Protein AF-0000000076628722 (afdb_homodimer)

Nearest PDB structures (foldseek):
  5lu2-assembly1_B  TM=8.966E-01  e=2.394E-13  Homo sapiens
  3spr-assembly1_A-2  TM=8.632E-01  e=2.501E-13  Homo sapiens
  6twz-assembly1_A  TM=9.008E-01  e=1.069E-12  Homo sapiens
  1o9c-assembly1_A-2  TM=8.829E-01  e=1.659E-12  Nicotiana tabacum
  5n6n-assembly1_A  TM=8.839E-01  e=2.258E-12  Saccharomyces cerevisiae S288C

Foldseek 3Di:
DLDPVVLVVDDLVRLVVQLVVCVVVVNLVSNQSSLVSSQVRDQAADDPVSLCSNLVSLVSLLVVLVVLLVVLVVVLVVCVVVVVVVVNVVSVVVSLVSLVVNLVSLVVLLCCLVVGHCVNDDALVSNLSSLLSNLVSLVSNCVDPVSLPDVVSLVVSLVSLVVSLVSNPVRDQLLFLSNLSSLQSNLCSCVPRVVNLPVSLVSLVVSLVRNVVCLVVDDPVRNVSSVVSSVVSVVVSVVSVD/DLDPVVLVVDDLVRLVVQLVVCVVVVNLVSNQSSLVSSQVRDQAADDPVNLCSNLVSLVSLLVVLVVLLVVLVVVLVVCVVVVVVVVNVVSVVVSLVSLVVNLVSLVVLLCCLVVGHCVNDDALVSNLSSLLSNLVSLVSNCVDPVSLPDPVSLVVSLVSLVVSLVSNPVRDQLLFLSNLSSLQSNLCSCVPRVVNLPVSLVSLVVSLVRNVVCLVVDDPVRNVSSVVSSVVSVVVSVVSVD

Radius of gyration: 28.38 Å; Cα contacts (8 Å, |Δi|>4): 529; chains: 2; bounding box: 62×80×59 Å

Sequence (484 aa):
MNNPDYLNSLNPNDLLFLTKISEQSDRYNDMLTFIKAYIRKTSHDLSKEEQMLFSGAFYYISNLHKHSIRVLKFQEIKEEQQNNISKKILSEKYREKIEIEFLSLCKDLLIILEENLLPRATNSESRGFYLNLRGIYYSKMFDSTTYSKNAIEKINVERVFNEDWDKIKNDLSPAHPLRLGYAVKIMEFYFEIMLNTKKSCEIAKNAADEAICDIENLSQENRRDSEIIIKLLKENIELMLSMNNPDYLNSLNPNDLLFLTKISEQSDRYNDMLTFIKAYIRKTSHDLSKEEQMLFSGAFYYISNLHKHSIRVLKFQEIKEEQQNNISKKILSEKYREKIEIEFLSLCKDLLIILEENLLPRATNSESRGFYLNLRGIYYSKMFDSTTYSKNAIEKINVERVFNEDWDKIKNDLSPAHPLRLGYAVKIMEFYFEIMLNTKKSCEIAKNAADEAICDIENLSQENRRDSEIIIKLLKENIELMLS

Solvent-accessible surface area (backbone atoms only — not comparable to full-atom values): 25035 Å² total; per-residue (Å²): 122,86,42,65,70,56,52,68,70,49,53,59,68,55,25,52,52,50,21,53,52,21,53,74,28,72,32,44,69,58,14,38,54,28,43,53,52,29,55,72,74,46,79,69,53,71,51,74,69,53,46,49,54,51,54,45,28,53,47,55,52,50,50,51,42,51,49,26,40,53,46,30,52,51,49,29,53,54,25,54,75,70,69,34,61,71,60,22,52,51,33,47,54,52,34,51,53,48,44,52,53,43,46,52,52,42,51,52,54,48,49,46,39,66,75,46,49,54,79,31,37,84,48,56,65,54,39,37,51,50,51,40,52,47,54,53,43,58,56,55,44,48,73,33,75,74,51,53,71,38,63,68,58,53,53,52,49,49,50,50,52,52,54,51,48,55,51,34,59,72,59,40,57,58,29,35,42,59,46,46,51,37,45,54,51,54,21,47,42,27,40,75,72,64,63,34,55,67,62,17,41,51,48,29,50,52,50,37,54,48,14,66,75,37,44,84,77,48,55,73,75,46,35,60,56,22,51,54,50,39,50,50,36,52,52,49,44,52,58,70,73,100,123,87,43,66,70,58,54,67,72,48,53,59,68,53,24,51,50,49,22,54,52,20,53,74,29,71,33,45,68,58,13,38,53,27,42,53,51,30,56,73,73,48,78,70,53,72,49,74,70,52,45,49,54,52,54,46,28,53,48,55,53,48,49,51,44,52,50,26,41,53,46,33,53,51,48,29,52,54,25,54,76,70,68,35,61,70,61,21,52,52,34,50,54,52,35,51,53,48,42,51,54,43,46,50,52,42,49,51,52,48,49,46,37,65,74,46,50,54,78,30,39,85,48,55,65,54,39,35,52,49,51,40,52,47,52,53,44,60,56,55,45,49,72,33,76,74,54,54,69,38,64,68,58,52,54,54,50,49,51,49,52,53,54,49,49,53,50,35,60,71,60,40,57,58,30,36,43,59,45,43,52,38,44,54,51,53,22,48,43,26,40,73,71,66,62,34,57,68,62,16,41,50,48,28,51,53,49,37,53,48,14,66,76,38,42,85,77,47,56,74,75,47,36,58,55,21,50,56,50,40,50,50,37,52,51,48,44,54,59,70,74,99

Structure (mmCIF, N/CA/C/O backbone):
data_AF-0000000076628722-model_v1
#
loop_
_entity.id
_entity.type
_entity.pdbx_description
1 polymer '14-3-3 domain-containing protein'
#
loop_
_atom_site.group_PDB
_atom_site.id
_atom_site.type_symbol
_atom_site.label_atom_id
_atom_site.label_alt_id
_atom_site.label_comp_id
_atom_site.label_asym_id
_atom_site.label_entity_id
_atom_site.label_seq_id
_atom_site.pdbx_PDB_ins_code
_atom_site.Cartn_x
_atom_site.Cartn_y
_atom_site.Cartn_z
_atom_site.occupancy
_atom_site.B_iso_or_equiv
_atom_site.auth_seq_id
_atom_site.auth_comp_id
_atom_site.auth_asym_id
_atom_site.auth_atom_id
_atom_site.pdbx_PDB_model_num
ATOM 1 N N . MET A 1 1 ? 8.141 6.953 -15.141 1 57.22 1 MET A N 1
ATOM 2 C CA . MET A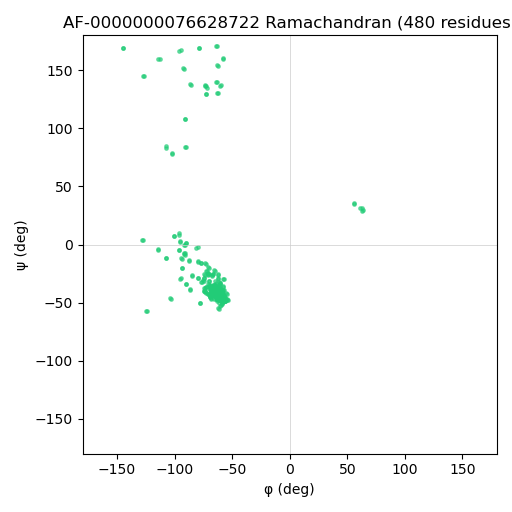 1 1 ? 8.812 5.66 -15.125 1 57.22 1 MET A CA 1
ATOM 3 C C . MET A 1 1 ? 7.887 4.559 -15.641 1 57.22 1 MET A C 1
ATOM 5 O O . MET A 1 1 ? 8.344 3.477 -16 1 57.22 1 MET A O 1
ATOM 9 N N . ASN A 1 2 ? 6.547 4.941 -15.68 1 68.88 2 ASN A N 1
ATOM 10 C CA . ASN A 1 2 ? 5.605 3.996 -16.266 1 68.88 2 ASN A CA 1
ATOM 11 C C . ASN A 1 2 ? 5.34 4.309 -17.734 1 68.88 2 ASN A C 1
ATOM 13 O O . ASN A 1 2 ? 4.477 3.691 -18.359 1 68.88 2 ASN A O 1
ATOM 17 N N . ASN A 1 3 ? 6.152 5.207 -18.094 1 78.44 3 ASN A N 1
ATOM 18 C CA . ASN A 1 3 ? 6.09 5.57 -19.516 1 78.44 3 ASN A CA 1
ATOM 19 C C . ASN A 1 3 ? 6.691 4.48 -20.391 1 78.44 3 ASN A C 1
ATOM 21 O O . ASN A 1 3 ? 7.828 4.059 -20.188 1 78.44 3 ASN A O 1
ATOM 25 N N . PRO A 1 4 ? 5.914 4.102 -21.391 1 81.38 4 PRO A N 1
ATOM 26 C CA . PRO A 1 4 ? 6.387 3.006 -22.234 1 81.38 4 PRO A CA 1
ATOM 27 C C . PRO A 1 4 ? 7.742 3.303 -22.875 1 81.38 4 PRO A C 1
ATOM 29 O O . PRO A 1 4 ? 8.562 2.398 -23.047 1 81.38 4 PRO A O 1
ATOM 32 N N . ASP A 1 5 ? 7.941 4.586 -23.25 1 82.88 5 ASP A N 1
ATOM 33 C CA . ASP A 1 5 ? 9.211 4.949 -23.875 1 82.88 5 ASP A CA 1
ATOM 34 C C . ASP A 1 5 ? 10.375 4.742 -22.906 1 82.88 5 ASP A C 1
ATOM 36 O O . ASP A 1 5 ? 11.438 4.258 -23.312 1 82.88 5 ASP A O 1
ATOM 40 N N . TYR A 1 6 ? 10.188 5.102 -21.734 1 86.12 6 TYR A N 1
ATOM 41 C CA . TYR A 1 6 ? 11.227 4.906 -20.719 1 86.12 6 TYR A CA 1
ATOM 42 C C . TYR A 1 6 ? 11.508 3.422 -20.516 1 86.12 6 TYR A C 1
ATOM 44 O O . TYR A 1 6 ? 12.664 2.996 -20.516 1 86.12 6 TYR A O 1
ATOM 52 N N . LEU A 1 7 ? 10.477 2.615 -20.406 1 89.94 7 LEU A N 1
ATOM 53 C CA . LEU A 1 7 ? 10.609 1.18 -20.188 1 89.94 7 LEU A CA 1
ATOM 54 C C . LEU A 1 7 ? 11.359 0.518 -21.328 1 89.94 7 LEU A C 1
ATOM 56 O O . LEU A 1 7 ? 12.188 -0.369 -21.109 1 89.94 7 LEU A O 1
ATOM 60 N N . ASN A 1 8 ? 11.055 1.057 -22.516 1 89 8 ASN A N 1
ATOM 61 C CA . ASN A 1 8 ? 11.672 0.481 -23.719 1 89 8 ASN A CA 1
ATOM 62 C C . ASN A 1 8 ? 13.156 0.813 -23.781 1 89 8 ASN A C 1
ATOM 64 O O . ASN A 1 8 ? 13.93 0.092 -24.422 1 89 8 ASN A O 1
ATOM 68 N N . SER A 1 9 ? 13.555 1.881 -23.172 1 91.69 9 SER A N 1
ATOM 69 C CA . SER A 1 9 ? 14.953 2.297 -23.219 1 91.69 9 SER A CA 1
ATOM 70 C C . SER A 1 9 ? 15.797 1.488 -22.234 1 91.69 9 SER A C 1
ATOM 72 O O . SER A 1 9 ? 17.031 1.478 -22.328 1 91.69 9 SER A O 1
ATOM 74 N N . LEU A 1 10 ? 15.219 0.762 -21.281 1 94.44 10 LEU A N 1
ATOM 75 C CA . LEU A 1 10 ? 15.938 -0.001 -20.25 1 94.44 10 LEU A CA 1
ATOM 76 C C . LEU A 1 10 ? 16.281 -1.398 -20.766 1 94.44 10 LEU A C 1
ATOM 78 O O . LEU A 1 10 ? 15.477 -2.023 -21.469 1 94.44 10 LEU A O 1
ATOM 82 N N . ASN A 1 11 ? 17.484 -1.88 -20.484 1 95.88 11 ASN A N 1
ATOM 83 C CA . ASN A 1 11 ? 17.797 -3.264 -20.812 1 95.88 11 ASN A CA 1
ATOM 84 C C . ASN A 1 11 ? 17.219 -4.234 -19.797 1 95.88 11 ASN A C 1
ATOM 86 O O . ASN A 1 11 ? 16.75 -3.818 -18.734 1 95.88 11 ASN A O 1
ATOM 90 N N . PRO A 1 12 ? 17.203 -5.547 -20.031 1 97.19 12 PRO A N 1
ATOM 91 C CA . PRO A 1 12 ? 16.562 -6.531 -19.141 1 97.19 12 PRO A CA 1
ATOM 92 C C . PRO A 1 12 ? 17.156 -6.539 -17.75 1 97.19 12 PRO A C 1
ATOM 94 O O . PRO A 1 12 ? 16.438 -6.652 -16.75 1 97.19 12 PRO A O 1
ATOM 97 N N . ASN A 1 13 ? 18.422 -6.387 -17.656 1 96.94 13 ASN A N 1
ATOM 98 C CA . ASN A 1 13 ? 19.062 -6.387 -16.359 1 96.94 13 ASN A CA 1
ATOM 99 C C . ASN A 1 13 ? 18.625 -5.191 -15.516 1 96.94 13 ASN A C 1
ATOM 101 O O . ASN A 1 13 ? 18.453 -5.309 -14.297 1 96.94 13 ASN A O 1
ATOM 105 N N . ASP A 1 14 ? 18.5 -4.07 -16.188 1 97.44 14 ASP A N 1
ATOM 106 C CA . ASP A 1 14 ? 18 -2.877 -15.5 1 97.44 14 ASP A CA 1
ATOM 107 C C . ASP A 1 14 ? 16.578 -3.084 -14.992 1 97.44 14 ASP A C 1
ATOM 109 O O . ASP A 1 14 ? 16.25 -2.689 -13.867 1 97.44 14 ASP A O 1
ATOM 113 N N . LEU A 1 15 ? 15.789 -3.699 -15.82 1 98.12 15 LEU A N 1
ATOM 114 C CA . LEU A 1 15 ? 14.398 -3.955 -15.461 1 98.12 15 LEU A CA 1
ATOM 115 C C . LEU A 1 15 ? 14.312 -4.898 -14.266 1 98.12 15 LEU A C 1
ATOM 117 O O . LEU A 1 15 ? 13.492 -4.695 -13.367 1 98.12 15 LEU A O 1
ATOM 121 N N . LEU A 1 16 ? 15.141 -5.891 -14.234 1 98.19 16 LEU A N 1
ATOM 122 C CA . LEU A 1 16 ? 15.164 -6.824 -13.109 1 98.19 16 LEU A CA 1
ATOM 123 C C . LEU A 1 16 ? 15.609 -6.125 -11.828 1 98.19 16 LEU A C 1
ATOM 125 O O . LEU A 1 16 ? 15.047 -6.359 -10.758 1 98.19 16 LEU A O 1
ATOM 129 N N . PHE A 1 17 ? 16.609 -5.301 -12 1 98.25 17 PHE A N 1
ATOM 130 C CA . PHE A 1 17 ? 17.109 -4.535 -10.867 1 98.25 17 PHE A CA 1
ATOM 131 C C . PHE A 1 17 ? 16.016 -3.633 -10.305 1 98.25 17 PHE A C 1
ATOM 133 O O . PHE A 1 17 ? 15.789 -3.602 -9.094 1 98.25 17 PHE A O 1
ATOM 140 N N . LEU A 1 18 ? 15.344 -2.926 -11.148 1 98.38 18 LEU A N 1
ATOM 141 C CA . LEU A 1 18 ? 14.273 -2.023 -10.734 1 98.38 18 LEU A CA 1
ATOM 142 C C . LEU A 1 18 ? 13.109 -2.799 -10.117 1 98.38 18 LEU A C 1
ATOM 144 O O . LEU A 1 18 ? 12.461 -2.32 -9.188 1 98.38 18 LEU A O 1
ATOM 148 N N . THR A 1 19 ? 12.805 -4.012 -10.617 1 98.56 19 THR A N 1
ATOM 149 C CA . THR A 1 19 ? 11.789 -4.875 -10.023 1 98.56 19 THR A CA 1
ATOM 150 C C . THR A 1 19 ? 12.125 -5.184 -8.57 1 98.56 19 THR A C 1
ATOM 152 O O . THR A 1 19 ? 11.273 -5.035 -7.688 1 98.56 19 THR A O 1
ATOM 155 N N . LYS A 1 20 ? 13.312 -5.535 -8.336 1 98.56 20 LYS A N 1
ATOM 156 C CA . LYS A 1 20 ? 13.75 -5.879 -6.984 1 98.56 20 LYS A CA 1
ATOM 157 C C . LYS A 1 20 ? 13.656 -4.676 -6.051 1 98.56 20 LYS A C 1
ATOM 159 O O . LYS A 1 20 ? 13.164 -4.797 -4.926 1 98.56 20 LYS A O 1
ATOM 164 N N . ILE A 1 21 ? 14.102 -3.512 -6.527 1 98.25 21 ILE A N 1
ATOM 165 C CA . ILE A 1 21 ? 14.133 -2.316 -5.695 1 98.25 21 ILE A CA 1
ATOM 166 C C . ILE A 1 21 ? 12.703 -1.846 -5.422 1 98.25 21 ILE A C 1
ATOM 168 O O . ILE A 1 21 ? 12.406 -1.343 -4.336 1 98.25 21 ILE A O 1
ATOM 172 N N . SER A 1 22 ? 11.844 -2.008 -6.387 1 98.38 22 SER A N 1
ATOM 173 C CA . SER A 1 22 ? 10.438 -1.652 -6.188 1 98.38 22 SER A CA 1
ATOM 174 C C . SER A 1 22 ? 9.797 -2.521 -5.109 1 98.38 22 SER A C 1
ATOM 176 O O . SER A 1 22 ? 8.992 -2.037 -4.312 1 98.38 22 SER A O 1
ATOM 178 N N . GLU A 1 23 ? 10.125 -3.771 -5.109 1 98.44 23 GLU A N 1
ATOM 179 C CA . GLU A 1 23 ? 9.641 -4.652 -4.051 1 98.44 23 GLU A CA 1
ATOM 180 C C . GLU A 1 23 ? 10.109 -4.18 -2.678 1 98.44 23 GLU A C 1
ATOM 182 O O . GLU A 1 23 ? 9.312 -4.078 -1.745 1 98.44 23 GLU A O 1
ATOM 187 N N . GLN A 1 24 ? 11.383 -3.828 -2.6 1 98.19 24 GLN A N 1
ATOM 188 C CA . GLN A 1 24 ? 11.992 -3.406 -1.34 1 98.19 24 GLN A CA 1
ATOM 189 C C . GLN A 1 24 ? 11.406 -2.08 -0.866 1 98.19 24 GLN A C 1
ATOM 191 O O . GLN A 1 24 ? 11.406 -1.788 0.332 1 98.19 24 GLN A O 1
ATOM 196 N N . SER A 1 25 ? 10.914 -1.299 -1.758 1 98.12 25 SER A N 1
ATOM 197 C CA . SER A 1 25 ? 10.391 0.027 -1.441 1 98.12 25 SER A CA 1
ATOM 198 C C . SER A 1 25 ? 8.867 0.018 -1.348 1 98.12 25 SER A C 1
ATOM 200 O O . SER A 1 25 ? 8.234 1.075 -1.31 1 98.12 25 SER A O 1
ATOM 202 N N . ASP A 1 26 ? 8.242 -1.138 -1.401 1 97.56 26 ASP A N 1
ATOM 203 C CA . ASP A 1 26 ? 6.805 -1.353 -1.266 1 97.56 26 ASP A CA 1
ATOM 204 C C . ASP A 1 26 ? 6.039 -0.667 -2.395 1 97.56 26 ASP A C 1
ATOM 206 O O . ASP A 1 26 ? 4.957 -0.119 -2.172 1 97.56 26 ASP A O 1
ATOM 210 N N . ARG A 1 27 ? 6.668 -0.555 -3.488 1 97.94 27 ARG A N 1
ATOM 211 C CA . ARG A 1 27 ? 6.023 -0.007 -4.68 1 97.94 27 ARG A CA 1
ATOM 212 C C . ARG A 1 27 ? 5.621 -1.117 -5.645 1 97.94 27 ARG A C 1
ATOM 214 O O . ARG A 1 27 ? 6.207 -1.254 -6.719 1 97.94 27 ARG A O 1
ATOM 221 N N . TYR A 1 28 ? 4.578 -1.771 -5.375 1 98.19 28 TYR A N 1
ATOM 222 C CA . TYR A 1 28 ? 4.219 -3.031 -6.016 1 98.19 28 TYR A CA 1
ATOM 223 C C . TYR A 1 28 ? 3.67 -2.797 -7.418 1 98.19 28 TYR A C 1
ATOM 225 O O . TYR A 1 28 ? 3.863 -3.621 -8.312 1 98.19 28 TYR A O 1
ATOM 233 N N . ASN A 1 29 ? 2.988 -1.675 -7.625 1 97.5 29 ASN A N 1
ATOM 234 C CA . ASN A 1 29 ? 2.549 -1.364 -8.984 1 97.5 29 ASN A CA 1
ATOM 235 C C . ASN A 1 29 ? 3.734 -1.148 -9.922 1 97.5 29 ASN A C 1
ATOM 237 O O . ASN A 1 29 ? 3.717 -1.6 -11.062 1 97.5 29 ASN A O 1
ATOM 241 N N . ASP A 1 30 ? 4.734 -0.425 -9.406 1 97.88 30 ASP A N 1
ATOM 242 C CA . ASP A 1 30 ? 5.961 -0.274 -10.18 1 97.88 30 ASP A CA 1
ATOM 243 C C . ASP A 1 30 ? 6.621 -1.628 -10.43 1 97.88 30 ASP A C 1
ATOM 245 O O . ASP A 1 30 ? 7.086 -1.903 -11.539 1 97.88 30 ASP A O 1
ATOM 249 N N . M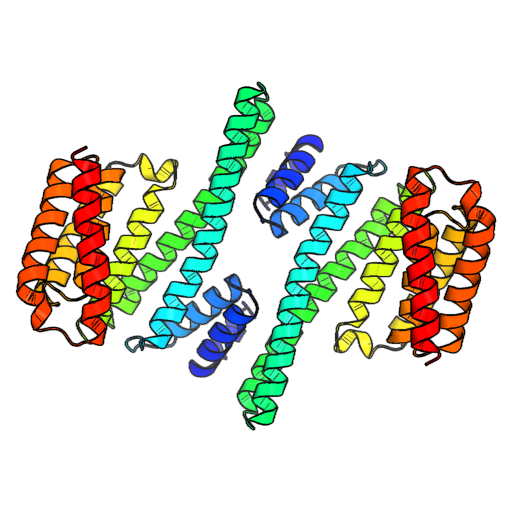ET A 1 31 ? 6.645 -2.455 -9.352 1 98.5 31 MET A N 1
ATOM 250 C CA . MET A 1 31 ? 7.215 -3.793 -9.453 1 98.5 31 MET A CA 1
ATOM 251 C C . MET A 1 31 ? 6.566 -4.574 -10.594 1 98.5 31 MET A C 1
ATOM 253 O O . MET A 1 31 ? 7.262 -5.164 -11.422 1 98.5 31 MET A O 1
ATOM 257 N N . LEU A 1 32 ? 5.293 -4.516 -10.594 1 98.56 32 LEU A N 1
ATOM 258 C CA . LEU A 1 32 ? 4.523 -5.227 -11.609 1 98.56 32 LEU A CA 1
ATOM 259 C C . LEU A 1 32 ? 4.848 -4.695 -13 1 98.56 32 LEU A C 1
ATOM 261 O O . LEU A 1 32 ? 5.031 -5.477 -13.938 1 98.56 32 LEU A O 1
ATOM 265 N N . THR A 1 33 ? 4.922 -3.381 -13.141 1 98.25 33 THR A N 1
ATOM 266 C CA . THR A 1 33 ? 5.227 -2.748 -14.414 1 98.25 33 THR A CA 1
ATOM 267 C C . THR A 1 33 ? 6.602 -3.18 -14.922 1 98.25 33 THR A C 1
ATOM 269 O O . THR A 1 33 ? 6.758 -3.541 -16.094 1 98.25 33 THR A O 1
ATOM 272 N N . PHE A 1 34 ? 7.582 -3.178 -14.039 1 98.44 34 PHE A N 1
ATOM 273 C CA . PHE A 1 34 ? 8.945 -3.496 -14.422 1 98.44 34 PHE A CA 1
ATOM 274 C C . PHE A 1 34 ? 9.078 -4.973 -14.789 1 98.44 34 PHE A C 1
ATOM 276 O O . PHE A 1 34 ? 9.734 -5.32 -15.766 1 98.44 34 PHE A O 1
ATOM 283 N N . ILE A 1 35 ? 8.477 -5.871 -14.016 1 98.62 35 ILE A N 1
ATOM 284 C CA . ILE A 1 35 ? 8.633 -7.301 -14.266 1 98.62 35 ILE A CA 1
ATOM 285 C C . ILE A 1 35 ? 7.922 -7.684 -15.562 1 98.62 35 ILE A C 1
ATOM 287 O O . ILE A 1 35 ? 8.391 -8.547 -16.297 1 98.62 35 ILE A O 1
ATOM 291 N N . LYS A 1 36 ? 6.758 -7.074 -15.867 1 98.25 36 LYS A N 1
ATOM 292 C CA . LYS A 1 36 ? 6.074 -7.324 -17.125 1 98.25 36 LYS A CA 1
ATOM 293 C C . LYS A 1 36 ? 6.918 -6.859 -18.312 1 98.25 36 LYS A C 1
ATOM 295 O O . LYS A 1 36 ? 6.992 -7.543 -19.344 1 98.25 36 LYS A O 1
ATOM 300 N N . ALA A 1 37 ? 7.523 -5.664 -18.141 1 98.12 37 ALA A N 1
ATOM 301 C CA . ALA A 1 37 ? 8.414 -5.164 -19.188 1 98.12 37 ALA A CA 1
ATOM 302 C C . ALA A 1 37 ? 9.594 -6.109 -19.406 1 98.12 37 ALA A C 1
ATOM 304 O O . ALA A 1 37 ? 10 -6.352 -20.547 1 98.12 37 ALA A O 1
ATOM 305 N N . TYR A 1 38 ? 10.148 -6.586 -18.328 1 98.25 38 TYR A N 1
ATOM 306 C CA . TYR A 1 38 ? 11.25 -7.543 -18.391 1 98.25 38 TYR A CA 1
ATOM 307 C C . TYR A 1 38 ? 10.859 -8.766 -19.203 1 98.25 38 TYR A C 1
ATOM 309 O O . TYR A 1 38 ? 11.602 -9.195 -20.094 1 98.25 38 TYR A O 1
ATOM 317 N N . ILE A 1 39 ? 9.703 -9.359 -18.938 1 98.12 39 ILE A N 1
ATOM 318 C CA . ILE A 1 39 ? 9.227 -10.57 -19.609 1 98.12 39 ILE A CA 1
ATOM 319 C C . ILE A 1 39 ? 9.016 -10.297 -21.094 1 98.12 39 ILE A C 1
ATOM 321 O O . ILE A 1 39 ? 9.312 -11.141 -21.938 1 98.12 39 ILE A O 1
ATOM 325 N N . ARG A 1 40 ? 8.516 -9.094 -21.453 1 96.25 40 ARG A N 1
ATOM 326 C CA . ARG A 1 40 ? 8.281 -8.742 -22.844 1 96.25 40 ARG A CA 1
ATOM 327 C C . ARG A 1 40 ? 9.594 -8.617 -23.609 1 96.25 40 ARG A C 1
ATOM 329 O O . ARG A 1 40 ? 9.641 -8.867 -24.812 1 96.25 40 ARG A O 1
ATOM 336 N N . LYS A 1 41 ? 10.617 -8.305 -22.891 1 96 41 LYS A N 1
ATOM 337 C CA . LYS A 1 41 ? 11.883 -8.023 -23.547 1 96 41 LYS A CA 1
ATOM 338 C C . LYS A 1 41 ? 12.766 -9.266 -23.609 1 96 41 LYS A C 1
ATOM 340 O O . LYS A 1 41 ? 13.82 -9.258 -24.25 1 96 41 LYS A O 1
ATOM 345 N N . THR A 1 42 ? 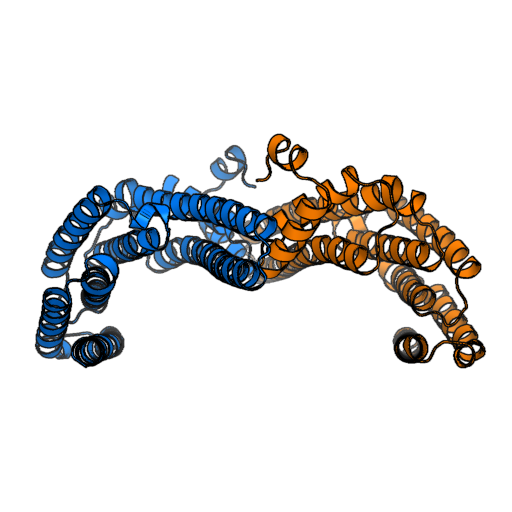12.367 -10.242 -22.906 1 96.06 42 THR A N 1
ATOM 346 C CA . THR A 1 42 ? 13.156 -11.469 -22.891 1 96.06 42 THR A CA 1
ATOM 347 C C . THR A 1 42 ? 12.383 -12.617 -23.516 1 96.06 42 THR A C 1
ATOM 349 O O . THR A 1 42 ? 11.164 -12.539 -23.688 1 96.06 42 THR A O 1
ATOM 352 N N . SER A 1 43 ? 13.148 -13.625 -23.922 1 96.5 43 SER A N 1
ATOM 353 C CA . SER A 1 43 ? 12.492 -14.75 -24.562 1 96.5 43 SER A CA 1
ATOM 354 C C . SER A 1 43 ? 12.891 -16.078 -23.906 1 96.5 43 SER A C 1
ATOM 356 O O . SER A 1 43 ? 12.477 -17.141 -24.359 1 96.5 43 SER A O 1
ATOM 358 N N . HIS A 1 44 ? 13.633 -16.047 -22.891 1 97 44 HIS A N 1
ATOM 359 C CA . HIS A 1 44 ? 14.117 -17.266 -22.25 1 97 44 HIS A CA 1
ATOM 360 C C . HIS A 1 44 ? 13.211 -17.688 -21.094 1 97 44 HIS A C 1
ATOM 362 O O . HIS A 1 44 ? 12.352 -16.906 -20.672 1 97 44 HIS A O 1
ATOM 368 N N . ASP A 1 45 ? 13.367 -18.844 -20.609 1 98.44 45 ASP A N 1
ATOM 369 C CA . ASP A 1 45 ? 12.758 -19.328 -19.375 1 98.44 45 ASP A CA 1
ATOM 370 C C . ASP A 1 45 ? 13.273 -18.547 -18.172 1 98.44 45 ASP A C 1
ATOM 372 O O . ASP A 1 45 ? 14.453 -18.188 -18.109 1 98.44 45 ASP A O 1
ATOM 376 N N . LEU A 1 46 ? 12.328 -18.266 -17.281 1 98.5 46 LEU A N 1
ATOM 377 C CA . LEU A 1 46 ? 12.734 -17.5 -16.094 1 98.5 46 LEU A CA 1
ATOM 378 C C . LEU A 1 46 ? 13.562 -18.359 -15.156 1 98.5 46 LEU A C 1
ATOM 380 O O . LEU A 1 46 ? 13.266 -19.547 -14.953 1 98.5 46 LEU A O 1
ATOM 384 N N . SER A 1 47 ? 14.648 -17.797 -14.672 1 97.69 47 SER A N 1
ATOM 385 C CA . SER A 1 47 ? 15.367 -18.422 -13.57 1 97.69 47 SER A CA 1
ATOM 386 C C . SER A 1 47 ? 14.516 -18.5 -12.312 1 97.69 47 SER A C 1
ATOM 388 O O . SER A 1 47 ? 13.438 -17.891 -12.25 1 97.69 47 SER A O 1
ATOM 390 N N . LYS A 1 48 ? 14.961 -19.203 -11.289 1 96.94 48 LYS A N 1
ATOM 391 C CA . LYS A 1 48 ? 14.219 -19.344 -10.039 1 96.94 48 LYS A CA 1
ATOM 392 C C . LYS A 1 48 ? 13.969 -17.984 -9.398 1 96.94 48 LYS A C 1
ATOM 394 O O . LYS A 1 48 ? 12.867 -17.703 -8.93 1 96.94 48 LYS A O 1
ATOM 399 N N . GLU A 1 49 ? 14.969 -17.156 -9.406 1 97.69 49 GLU A N 1
ATOM 400 C CA . GLU A 1 49 ? 14.844 -15.828 -8.828 1 97.69 49 GLU A CA 1
ATOM 401 C C . GLU A 1 49 ? 13.836 -14.984 -9.602 1 97.69 49 GLU A C 1
ATOM 403 O O . GLU A 1 49 ? 13.016 -14.281 -9.008 1 97.69 49 GLU A O 1
ATOM 408 N N . GLU A 1 50 ? 13.938 -15.047 -10.922 1 98.5 50 GLU A N 1
ATOM 409 C CA . GLU A 1 50 ? 13.016 -14.305 -11.781 1 98.5 50 GLU A CA 1
ATOM 410 C C . GLU A 1 50 ? 11.578 -14.781 -11.602 1 98.5 50 GLU A C 1
ATOM 412 O O . GLU A 1 50 ? 10.648 -13.969 -11.594 1 98.5 50 GLU A O 1
ATOM 417 N N . GLN A 1 51 ? 11.375 -16.094 -11.414 1 98.69 51 GLN A N 1
ATOM 418 C CA . GLN A 1 51 ? 10.062 -16.672 -11.125 1 98.69 51 GLN A CA 1
ATOM 419 C C . GLN A 1 51 ? 9.477 -16.094 -9.844 1 98.69 51 GLN A C 1
ATOM 421 O O . GLN A 1 51 ? 8.305 -15.719 -9.797 1 98.69 51 GLN A O 1
ATOM 426 N N . MET A 1 52 ? 10.266 -15.977 -8.906 1 98.19 52 MET A N 1
ATOM 427 C CA . MET A 1 52 ? 9.836 -15.469 -7.605 1 98.19 52 MET A CA 1
ATOM 428 C C . MET A 1 52 ? 9.438 -14 -7.703 1 98.19 52 MET A C 1
ATOM 430 O O . MET A 1 52 ? 8.445 -13.578 -7.102 1 98.19 52 MET A O 1
ATOM 434 N N . LEU A 1 53 ? 10.242 -13.203 -8.422 1 98.69 53 LEU A N 1
ATOM 435 C CA . LEU A 1 53 ? 9.922 -11.789 -8.602 1 98.69 53 LEU A CA 1
ATOM 436 C C . LEU A 1 53 ? 8.609 -11.625 -9.367 1 98.69 53 LEU A C 1
ATOM 438 O O . LEU A 1 53 ? 7.77 -10.805 -8.992 1 98.69 53 LEU A O 1
ATOM 442 N N . PHE A 1 54 ? 8.453 -12.453 -10.406 1 98.81 54 PHE A N 1
ATOM 443 C CA . PHE A 1 54 ? 7.242 -12.406 -11.211 1 98.81 54 PHE A CA 1
ATOM 444 C C . PHE A 1 54 ? 6.02 -12.75 -10.375 1 98.81 54 PHE A C 1
ATOM 446 O O . PHE A 1 54 ? 5.062 -11.977 -10.312 1 98.81 54 PHE A O 1
ATOM 453 N N . SER A 1 55 ? 6.035 -13.898 -9.719 1 98.81 55 SER A N 1
ATOM 454 C CA . SER A 1 55 ? 4.902 -14.344 -8.914 1 98.81 55 SER A CA 1
ATOM 455 C C . SER A 1 55 ? 4.656 -13.391 -7.746 1 98.81 55 SER A C 1
ATOM 457 O O . SER A 1 55 ? 3.504 -13.125 -7.391 1 98.81 55 SER A O 1
ATOM 459 N N . GLY A 1 56 ? 5.73 -12.859 -7.176 1 98.69 56 GLY A N 1
ATOM 460 C CA . GLY A 1 56 ? 5.617 -11.938 -6.055 1 98.69 56 GLY A CA 1
ATOM 461 C C . GLY A 1 56 ? 4.895 -10.648 -6.414 1 98.69 56 GLY A C 1
ATOM 462 O O . GLY A 1 56 ? 4.082 -10.148 -5.633 1 98.69 56 GLY A O 1
ATOM 463 N N . ALA A 1 57 ? 5.191 -10.094 -7.551 1 98.69 57 ALA A N 1
ATOM 464 C CA . ALA A 1 57 ? 4.574 -8.844 -7.992 1 98.69 57 ALA A CA 1
ATOM 465 C C . ALA A 1 57 ? 3.055 -8.977 -8.047 1 98.69 57 ALA A C 1
ATOM 467 O O . ALA A 1 57 ? 2.33 -8.109 -7.551 1 98.69 57 ALA A O 1
ATOM 468 N N . PHE A 1 58 ? 2.584 -10.062 -8.594 1 98.75 58 PHE A N 1
ATOM 469 C CA . PHE A 1 58 ? 1.146 -10.289 -8.688 1 98.75 58 PHE A CA 1
ATOM 470 C C . PHE A 1 58 ? 0.555 -10.625 -7.324 1 98.75 58 PHE A C 1
ATOM 472 O O . PHE A 1 58 ? -0.56 -10.203 -7.004 1 98.75 58 PHE A O 1
ATOM 479 N N . TYR A 1 59 ? 1.298 -11.336 -6.582 1 98.38 59 TYR A N 1
ATOM 480 C CA . TYR A 1 59 ? 0.841 -11.75 -5.262 1 98.38 59 TYR A CA 1
ATOM 481 C C . TYR A 1 59 ? 0.567 -10.539 -4.375 1 98.38 59 TYR A C 1
ATOM 483 O O . TYR A 1 59 ? -0.482 -10.461 -3.734 1 98.38 59 TYR A O 1
ATOM 491 N N . TYR A 1 60 ? 1.44 -9.562 -4.344 1 98.25 60 TYR A N 1
ATOM 492 C CA . TYR A 1 60 ? 1.297 -8.391 -3.484 1 98.25 60 TYR A CA 1
ATOM 493 C C . TYR A 1 60 ? 0.044 -7.602 -3.842 1 98.25 60 TYR A C 1
ATOM 495 O O . TYR A 1 60 ? -0.753 -7.262 -2.965 1 98.25 60 TYR A O 1
ATOM 503 N N . ILE A 1 61 ? -0.126 -7.398 -5.055 1 98.25 61 ILE A N 1
ATOM 504 C CA . ILE A 1 61 ? -1.253 -6.582 -5.496 1 98.25 61 ILE A CA 1
ATOM 505 C C . ILE A 1 61 ? -2.557 -7.352 -5.293 1 98.25 61 ILE A C 1
ATOM 507 O O . ILE A 1 61 ? -3.561 -6.777 -4.863 1 98.25 61 ILE A O 1
ATOM 511 N N . SER A 1 62 ? -2.549 -8.641 -5.625 1 97.88 62 SER A N 1
ATOM 512 C CA . SER A 1 62 ? -3.738 -9.461 -5.41 1 97.88 62 SER A CA 1
ATOM 513 C C . SER A 1 62 ? -4.148 -9.469 -3.941 1 97.88 62 SER A C 1
ATOM 515 O O . SER A 1 62 ? -5.336 -9.391 -3.623 1 97.88 62 SER A O 1
ATOM 517 N N . ASN A 1 63 ? -3.17 -9.555 -3.117 1 97.25 63 ASN A N 1
ATOM 518 C CA . ASN A 1 63 ? -3.451 -9.586 -1.686 1 97.25 63 ASN A CA 1
ATOM 519 C C . ASN A 1 63 ? -4.039 -8.258 -1.205 1 97.25 63 ASN A C 1
ATOM 521 O O . ASN A 1 63 ? -4.91 -8.242 -0.334 1 97.25 63 ASN A O 1
ATOM 525 N N . LEU A 1 64 ? -3.543 -7.141 -1.698 1 97.56 64 LEU A N 1
ATOM 526 C CA . LEU A 1 64 ? -4.102 -5.832 -1.369 1 97.56 64 LEU A CA 1
ATOM 527 C C . LEU A 1 64 ? -5.566 -5.75 -1.782 1 97.56 64 LEU A C 1
ATOM 529 O O . LEU A 1 64 ? -6.406 -5.258 -1.022 1 97.56 64 LEU A O 1
ATOM 533 N N . HIS A 1 65 ? -5.859 -6.238 -2.959 1 97.56 65 HIS A N 1
ATOM 534 C CA . HIS A 1 65 ? -7.234 -6.238 -3.438 1 97.56 65 HIS A CA 1
ATOM 535 C C . HIS A 1 65 ? -8.125 -7.109 -2.559 1 97.56 65 HIS A C 1
ATOM 537 O O . HIS A 1 65 ? -9.227 -6.695 -2.18 1 97.56 65 HIS A O 1
ATOM 543 N N . LYS A 1 66 ? -7.648 -8.289 -2.254 1 96.75 66 LYS A N 1
ATOM 544 C CA . LYS A 1 66 ? -8.438 -9.211 -1.439 1 96.75 66 LYS A CA 1
ATOM 545 C C . LYS A 1 66 ? -8.688 -8.641 -0.048 1 96.75 66 LYS A C 1
ATOM 547 O O . LYS A 1 66 ? -9.773 -8.805 0.506 1 96.75 66 LYS A O 1
ATOM 552 N N . HIS A 1 67 ? -7.703 -8.008 0.482 1 97.31 67 HIS A N 1
ATOM 553 C CA . HIS A 1 67 ? -7.875 -7.34 1.768 1 97.31 67 HIS A CA 1
ATOM 554 C C . HIS A 1 67 ? -8.984 -6.297 1.705 1 97.31 67 HIS A C 1
ATOM 556 O O . HIS A 1 67 ? -9.883 -6.289 2.551 1 97.31 67 HIS A O 1
ATOM 562 N N . SER A 1 68 ? -8.922 -5.453 0.735 1 97.88 68 SER A N 1
ATOM 563 C CA . SER A 1 68 ? -9.922 -4.406 0.572 1 97.88 68 SER A CA 1
ATOM 564 C C . SER A 1 68 ? -11.32 -4.996 0.41 1 97.88 68 SER A C 1
ATOM 566 O O . SER A 1 68 ? -12.281 -4.496 0.996 1 97.88 68 SER A O 1
ATOM 568 N N . ILE A 1 69 ? -11.383 -6.051 -0.393 1 96.81 69 ILE A N 1
ATOM 569 C CA . ILE A 1 69 ? -12.664 -6.703 -0.647 1 96.81 69 ILE A CA 1
ATOM 570 C C . ILE A 1 69 ? -13.227 -7.262 0.658 1 96.81 69 ILE A C 1
ATOM 572 O O . ILE A 1 69 ? -14.414 -7.105 0.945 1 96.81 69 ILE A O 1
ATOM 576 N N . ARG A 1 70 ? -12.391 -7.898 1.421 1 96.88 70 ARG A N 1
ATOM 577 C CA . ARG A 1 70 ? -12.828 -8.461 2.695 1 96.88 70 ARG A CA 1
ATOM 578 C C . ARG A 1 70 ? -13.367 -7.375 3.617 1 96.88 70 ARG A C 1
ATOM 580 O O . ARG A 1 70 ? -14.422 -7.547 4.234 1 96.88 70 ARG A O 1
ATOM 587 N N . VAL A 1 71 ? -12.672 -6.211 3.746 1 97.69 71 VAL A N 1
ATOM 588 C CA . VAL A 1 71 ? -13.086 -5.098 4.594 1 97.69 71 VAL A CA 1
ATOM 589 C C . VAL A 1 71 ? -14.438 -4.566 4.129 1 97.69 71 VAL A C 1
ATOM 591 O O . VAL A 1 71 ? -15.32 -4.297 4.945 1 97.69 71 VAL A O 1
ATOM 594 N N . LEU A 1 72 ? -14.586 -4.457 2.848 1 97.38 72 LEU A N 1
ATOM 595 C CA . LEU A 1 72 ? -15.812 -3.898 2.293 1 97.38 72 LEU A CA 1
ATOM 596 C C . LEU A 1 72 ? -16.984 -4.848 2.504 1 97.38 72 LEU A C 1
ATOM 598 O O . LEU A 1 72 ? -18.109 -4.406 2.752 1 97.38 72 LEU A O 1
ATOM 602 N N . LYS A 1 73 ? -16.719 -6.152 2.365 1 96.06 73 LYS A N 1
ATOM 603 C CA . LYS A 1 73 ? -17.766 -7.129 2.639 1 96.06 73 LYS A CA 1
ATOM 604 C C . LYS A 1 73 ? -18.234 -7.043 4.09 1 96.06 73 LYS A C 1
ATOM 606 O O . LYS A 1 73 ? -19.438 -7.109 4.363 1 96.06 73 LYS A O 1
ATOM 611 N N . PHE A 1 74 ? -17.281 -6.922 4.93 1 97.19 74 PHE A N 1
ATOM 612 C CA . PHE A 1 74 ? -17.625 -6.742 6.34 1 97.19 74 PHE A CA 1
ATOM 613 C C . PHE A 1 74 ? -18.453 -5.48 6.543 1 97.19 74 PHE A C 1
ATOM 615 O O . PHE A 1 74 ? -19.422 -5.484 7.301 1 97.19 74 PHE A O 1
ATOM 622 N N . GLN A 1 75 ? -18.047 -4.379 5.918 1 97.56 75 GLN A N 1
ATOM 623 C CA . GLN A 1 75 ? -18.766 -3.113 6.012 1 97.56 75 GLN A CA 1
ATOM 624 C C . GLN A 1 75 ? -20.203 -3.254 5.504 1 97.56 75 GLN A C 1
ATOM 626 O O . GLN A 1 75 ? -21.125 -2.668 6.07 1 97.56 75 GLN A O 1
ATOM 631 N N . GLU A 1 76 ? -20.391 -3.963 4.398 1 97.06 76 GLU A N 1
ATOM 632 C CA . GLU A 1 76 ? -21.719 -4.219 3.852 1 97.06 76 GLU A CA 1
ATOM 633 C C . GLU A 1 76 ? -22.609 -4.895 4.883 1 97.06 76 GLU A C 1
ATOM 635 O O . GLU A 1 76 ? -23.766 -4.488 5.066 1 97.06 76 GLU A O 1
ATOM 640 N N . ILE A 1 77 ? -22.094 -5.891 5.551 1 97.25 77 ILE A N 1
ATOM 641 C CA . ILE A 1 77 ? -22.828 -6.637 6.559 1 97.25 77 ILE A CA 1
ATOM 642 C C . ILE A 1 77 ? -23.203 -5.715 7.719 1 97.25 77 ILE A C 1
ATOM 644 O O . ILE A 1 77 ? -24.344 -5.727 8.195 1 97.25 77 ILE A O 1
ATOM 648 N N . LYS A 1 78 ? -22.25 -4.934 8.195 1 97.62 78 LYS A N 1
ATOM 649 C CA . LYS A 1 78 ? -22.453 -3.998 9.297 1 97.62 78 LYS A CA 1
ATOM 650 C C . LYS A 1 78 ? -23.562 -3.002 8.961 1 97.62 78 LYS A C 1
ATOM 652 O O . LYS A 1 78 ? -24.453 -2.762 9.781 1 97.62 78 LYS A O 1
ATOM 657 N N . GLU A 1 79 ? -23.562 -2.426 7.73 1 97.81 79 GLU A N 1
ATOM 658 C CA . GLU A 1 79 ? -24.562 -1.457 7.309 1 97.81 79 GLU A CA 1
ATOM 659 C C . GLU A 1 79 ? -25.938 -2.107 7.191 1 97.81 79 GLU A C 1
ATOM 661 O O . GLU A 1 79 ? -26.953 -1.487 7.516 1 97.81 79 GLU A O 1
ATOM 666 N N . GLU A 1 80 ? -25.953 -3.307 6.707 1 96.75 80 GLU A N 1
ATOM 667 C CA . GLU A 1 80 ? -27.203 -4.055 6.613 1 96.75 80 GLU A CA 1
ATOM 668 C C . GLU A 1 80 ? -27.812 -4.281 7.992 1 96.75 80 GLU A C 1
ATOM 670 O O . GLU A 1 80 ? -29.016 -4.105 8.18 1 96.75 80 GLU A O 1
ATOM 675 N N . GLN A 1 81 ? -26.984 -4.664 8.953 1 97.62 81 GLN A N 1
ATOM 676 C CA . GLN A 1 81 ? -27.422 -4.902 10.32 1 97.62 81 GLN A CA 1
ATOM 677 C C . GLN A 1 81 ? -27.984 -3.625 10.945 1 97.62 81 GLN A C 1
ATOM 679 O O . GLN A 1 81 ? -28.906 -3.676 11.758 1 97.62 81 GLN A O 1
ATOM 684 N N . GLN A 1 82 ? -27.547 -2.449 10.57 1 97.44 82 GLN A N 1
ATOM 685 C CA . GLN A 1 82 ? -27.969 -1.157 11.102 1 97.44 82 GLN A CA 1
ATOM 686 C C . GLN A 1 82 ? -29.062 -0.539 10.234 1 97.44 82 GLN A C 1
ATOM 688 O O . GLN A 1 82 ? -29.469 0.601 10.461 1 97.44 82 GLN A O 1
ATOM 693 N N . ASN A 1 83 ? -29.469 -1.239 9.211 1 97.06 83 ASN A N 1
ATOM 694 C CA . ASN A 1 83 ? -30.531 -0.846 8.289 1 97.06 83 ASN A CA 1
ATOM 695 C C . ASN A 1 83 ? -30.172 0.433 7.535 1 97.06 83 ASN A C 1
ATOM 697 O O . ASN A 1 83 ? -31.031 1.279 7.293 1 97.06 83 ASN A O 1
ATOM 701 N N . ASN A 1 84 ? -28.875 0.616 7.297 1 96.44 84 ASN A N 1
ATOM 702 C CA . ASN A 1 84 ? -28.391 1.707 6.457 1 96.44 84 ASN A CA 1
ATOM 703 C C . ASN A 1 84 ? -28.266 1.279 4.996 1 96.44 84 ASN A C 1
ATOM 705 O O . ASN A 1 84 ? -27.172 1.085 4.488 1 96.44 84 ASN A O 1
ATOM 709 N N . ILE A 1 85 ? -29.312 1.329 4.266 1 96.25 85 ILE A N 1
ATOM 710 C CA . ILE A 1 85 ? -29.438 0.749 2.934 1 96.25 85 ILE A CA 1
ATOM 711 C C . ILE A 1 85 ? -28.562 1.53 1.952 1 96.25 85 ILE A C 1
ATOM 713 O O . ILE A 1 85 ? -27.875 0.939 1.112 1 96.25 85 ILE A O 1
ATOM 717 N N . SER A 1 86 ? -28.594 2.803 2.043 1 96.12 86 SER A N 1
ATOM 718 C CA . SER A 1 86 ? -27.828 3.648 1.134 1 96.12 86 SER A CA 1
ATOM 719 C C . SER A 1 86 ? -26.328 3.377 1.257 1 96.12 86 SER A C 1
ATOM 721 O O . SER A 1 86 ? -25.641 3.209 0.25 1 96.12 86 SER A O 1
ATOM 723 N N . LYS A 1 87 ? -25.828 3.316 2.441 1 96.75 87 LYS A N 1
ATOM 724 C CA . LYS A 1 87 ? -24.406 3.055 2.68 1 96.75 87 LYS A CA 1
ATOM 725 C C . LYS A 1 87 ? -24.047 1.632 2.273 1 96.75 87 LYS A C 1
ATOM 727 O O . LYS A 1 87 ? -22.922 1.386 1.807 1 96.75 87 LYS A O 1
ATOM 732 N N . LYS A 1 88 ? -24.938 0.72 2.512 1 97.75 88 LYS A N 1
ATOM 733 C CA . LYS A 1 88 ? -24.703 -0.647 2.057 1 97.75 88 LYS A CA 1
ATOM 734 C C . LYS A 1 88 ? -24.5 -0.695 0.544 1 97.75 88 LYS A C 1
ATOM 736 O O . LYS A 1 88 ? -23.562 -1.329 0.057 1 97.75 88 LYS A O 1
ATOM 741 N N . ILE A 1 89 ? -25.359 -0.029 -0.168 1 97.12 89 ILE A N 1
ATOM 742 C CA . ILE A 1 89 ? -25.297 -0.006 -1.626 1 97.12 89 ILE A CA 1
ATOM 743 C C . ILE A 1 89 ? -23.984 0.628 -2.082 1 97.12 89 ILE A C 1
ATOM 745 O O . ILE A 1 89 ? -23.344 0.146 -3.023 1 97.12 89 ILE A O 1
ATOM 749 N N . LEU A 1 90 ? -23.547 1.694 -1.423 1 96.88 90 LEU A N 1
ATOM 750 C CA . LEU A 1 90 ? -22.297 2.355 -1.75 1 96.88 90 LEU A CA 1
ATOM 751 C C . LEU A 1 90 ? -21.109 1.413 -1.54 1 96.88 90 LEU A C 1
ATOM 753 O O . LEU A 1 90 ? -20.203 1.358 -2.369 1 96.88 90 LEU A O 1
ATOM 757 N N . SER A 1 91 ? -21.125 0.732 -0.454 1 97.31 91 SER A N 1
ATOM 758 C CA . SER A 1 91 ? -20.078 -0.237 -0.158 1 97.31 91 SER A CA 1
ATOM 759 C C . SER A 1 91 ? -20.031 -1.336 -1.214 1 97.31 91 SER A C 1
ATOM 761 O O . SER A 1 91 ? -18.953 -1.738 -1.646 1 97.31 91 SER A O 1
ATOM 763 N N . GLU A 1 92 ? -21.156 -1.803 -1.6 1 96.25 92 GLU A N 1
ATOM 764 C CA . GLU A 1 92 ? -21.25 -2.855 -2.605 1 96.25 92 GLU A CA 1
ATOM 765 C C . GLU A 1 92 ? -20.672 -2.395 -3.943 1 96.25 92 GLU A C 1
ATOM 767 O O . GLU A 1 92 ? -19.922 -3.131 -4.59 1 96.25 92 GLU A O 1
ATOM 772 N N . LYS A 1 93 ? -21.078 -1.249 -4.336 1 95.94 93 LYS A N 1
ATOM 773 C CA . LYS A 1 93 ? -20.578 -0.706 -5.598 1 95.94 93 LYS A CA 1
ATOM 774 C C . LYS A 1 93 ? -19.062 -0.535 -5.562 1 95.94 93 LYS A C 1
ATOM 776 O O . LYS A 1 93 ? -18.375 -0.821 -6.551 1 95.94 93 LYS A O 1
ATOM 781 N N . TYR A 1 94 ? -18.578 -0.018 -4.465 1 96.56 94 TYR A N 1
ATOM 782 C CA . TYR A 1 94 ? -17.141 0.166 -4.297 1 96.56 94 TYR A CA 1
ATOM 783 C C . TYR A 1 94 ? -16.422 -1.173 -4.324 1 96.56 94 TYR A C 1
ATOM 785 O O . TYR A 1 94 ? -15.391 -1.313 -4.992 1 96.56 94 TYR A O 1
ATOM 793 N N . ARG A 1 95 ? -16.922 -2.17 -3.625 1 96.56 95 ARG A N 1
ATOM 794 C CA . ARG A 1 95 ? -16.359 -3.516 -3.629 1 96.56 95 ARG A CA 1
ATOM 795 C C . ARG A 1 95 ? -16.312 -4.086 -5.043 1 96.56 95 ARG A C 1
ATOM 797 O O . ARG A 1 95 ? -15.312 -4.676 -5.449 1 96.56 95 ARG A O 1
ATOM 804 N N . GLU A 1 96 ? -17.391 -3.941 -5.766 1 95.44 96 GLU A N 1
ATOM 805 C CA . GLU A 1 96 ? -17.469 -4.438 -7.137 1 95.44 96 GLU A CA 1
ATOM 806 C C . GLU A 1 96 ? -16.391 -3.82 -8.016 1 95.44 96 GLU A C 1
ATOM 808 O O . GLU A 1 96 ? -15.805 -4.5 -8.859 1 95.44 96 GLU A O 1
ATOM 813 N N . LYS A 1 97 ? -16.172 -2.557 -7.789 1 95.44 97 LYS A N 1
ATOM 814 C CA . LYS A 1 97 ? -15.102 -1.892 -8.531 1 95.44 97 LYS A CA 1
ATOM 815 C C . LYS A 1 97 ? -13.75 -2.539 -8.258 1 95.44 97 LYS A C 1
ATOM 817 O O . LYS A 1 97 ? -12.977 -2.793 -9.18 1 95.44 97 LYS A O 1
ATOM 822 N N . ILE A 1 98 ? -13.477 -2.783 -7.055 1 96.81 98 ILE A N 1
ATOM 823 C CA . ILE A 1 98 ? -12.203 -3.387 -6.656 1 96.81 98 ILE A CA 1
ATOM 824 C C . ILE A 1 98 ? -12.125 -4.812 -7.199 1 96.81 98 ILE A C 1
ATOM 826 O O . ILE A 1 98 ? -11.055 -5.262 -7.613 1 96.81 98 ILE A O 1
ATOM 830 N N . GLU A 1 99 ? -13.219 -5.535 -7.219 1 96.25 99 GLU A N 1
ATOM 831 C CA . GLU A 1 99 ? -13.258 -6.891 -7.766 1 96.25 99 GLU A CA 1
ATOM 832 C C . GLU A 1 99 ? -12.922 -6.895 -9.25 1 96.25 99 GLU A C 1
ATOM 834 O O . GLU A 1 99 ? -12.234 -7.797 -9.734 1 96.25 99 GLU A O 1
ATOM 839 N N . ILE A 1 100 ? -13.422 -5.926 -9.898 1 96.31 100 ILE A N 1
ATOM 840 C CA . ILE A 1 100 ? -13.109 -5.816 -11.328 1 96.31 100 ILE A CA 1
ATOM 841 C C . ILE A 1 100 ? -11.609 -5.609 -11.516 1 96.31 100 ILE A C 1
ATOM 843 O O . ILE A 1 100 ? -11 -6.223 -12.391 1 96.31 100 ILE A O 1
ATOM 847 N N . GLU A 1 101 ? -11.016 -4.715 -10.68 1 96.88 101 GLU A N 1
ATOM 848 C CA . GLU A 1 101 ? -9.57 -4.516 -10.719 1 96.88 101 GLU A CA 1
ATOM 849 C C . GLU A 1 101 ? -8.828 -5.82 -10.445 1 96.88 101 GLU A C 1
ATOM 851 O O . GLU A 1 101 ? -7.855 -6.148 -11.133 1 96.88 101 GLU A O 1
ATOM 856 N N . PHE A 1 102 ? -9.297 -6.555 -9.453 1 97.44 102 PHE A N 1
ATOM 857 C CA . PHE A 1 102 ? -8.695 -7.82 -9.047 1 97.44 102 PHE A CA 1
ATOM 858 C C . PHE A 1 102 ? -8.766 -8.844 -10.164 1 97.44 102 PHE A C 1
ATOM 860 O O . PHE A 1 102 ? -7.77 -9.492 -10.492 1 97.44 102 PHE A O 1
ATOM 867 N N . LEU A 1 103 ? -9.875 -8.961 -10.766 1 97 103 LEU A N 1
ATOM 868 C CA . LEU A 1 103 ? -10.07 -9.922 -11.844 1 97 103 LEU A CA 1
ATOM 869 C C . LEU A 1 103 ? -9.203 -9.57 -13.047 1 97 103 LEU A C 1
ATOM 871 O O . LEU A 1 103 ? -8.664 -10.461 -13.703 1 97 103 LEU A O 1
ATOM 875 N N . SER A 1 104 ? -9.141 -8.273 -13.328 1 97.56 104 SER A N 1
ATOM 876 C CA . SER A 1 104 ? -8.281 -7.828 -14.422 1 97.56 104 SER A CA 1
ATOM 877 C C . SER A 1 104 ? -6.828 -8.211 -14.172 1 97.56 104 SER A C 1
ATOM 879 O O . SER A 1 104 ? -6.121 -8.625 -15.102 1 97.56 104 SER A O 1
ATOM 881 N N . LEU A 1 105 ? -6.379 -8.086 -12.922 1 98.25 105 LEU A N 1
ATOM 882 C CA . LEU A 1 105 ? -5.031 -8.492 -12.539 1 98.25 105 LEU A CA 1
ATOM 883 C C . LEU A 1 105 ? -4.816 -9.984 -12.781 1 98.25 105 LEU A C 1
ATOM 885 O O . LEU A 1 105 ? -3.785 -10.383 -13.32 1 98.25 105 LEU A O 1
ATOM 889 N N . CYS A 1 106 ? -5.742 -10.82 -12.359 1 97.75 106 CYS A N 1
ATOM 890 C CA . CYS A 1 106 ? -5.656 -12.266 -12.531 1 97.75 106 CYS A CA 1
ATOM 891 C C . CYS A 1 106 ? -5.59 -12.633 -14.008 1 97.75 106 CYS A C 1
ATOM 893 O O . CYS A 1 106 ? -4.762 -13.453 -14.414 1 97.75 106 CYS A O 1
ATOM 895 N N . LYS A 1 107 ? -6.434 -12.023 -14.781 1 97.25 107 LYS A N 1
ATOM 896 C CA . LYS A 1 107 ? -6.461 -12.297 -16.219 1 97.25 107 LYS A CA 1
ATOM 897 C C . LYS A 1 107 ? -5.133 -11.922 -16.875 1 97.25 107 LYS A C 1
ATOM 899 O O . LYS A 1 107 ? -4.648 -12.633 -17.75 1 97.25 107 LYS A O 1
ATOM 904 N N . ASP A 1 108 ? -4.633 -10.789 -16.469 1 98.56 108 ASP A N 1
ATOM 905 C CA . ASP A 1 108 ? -3.342 -10.359 -16.984 1 98.56 108 ASP A CA 1
ATOM 906 C C . ASP A 1 108 ? -2.264 -11.406 -16.719 1 98.56 108 ASP A C 1
ATOM 908 O O . ASP A 1 108 ? -1.473 -11.727 -17.609 1 98.56 108 ASP A O 1
ATOM 912 N N . LEU A 1 109 ? -2.18 -11.898 -15.484 1 98.75 109 LEU A N 1
ATOM 913 C CA . LEU A 1 109 ? -1.209 -12.93 -15.133 1 98.75 109 LEU A CA 1
ATOM 914 C C . LEU A 1 109 ? -1.399 -14.18 -16 1 98.75 109 LEU A C 1
ATOM 916 O O . LEU A 1 109 ? -0.428 -14.734 -16.516 1 98.75 109 LEU A O 1
ATOM 920 N N . LEU A 1 110 ? -2.602 -14.609 -16.203 1 98.44 110 LEU A N 1
ATOM 921 C CA . LEU A 1 110 ? -2.908 -15.82 -16.953 1 98.44 110 LEU A CA 1
ATOM 922 C C . LEU A 1 110 ? -2.502 -15.688 -18.406 1 98.44 110 LEU A C 1
ATOM 924 O O . LEU A 1 110 ? -1.998 -16.641 -19.016 1 98.44 110 LEU A O 1
ATOM 928 N N . ILE A 1 111 ? -2.746 -14.516 -18.969 1 98.69 111 ILE A N 1
ATOM 929 C CA . ILE A 1 111 ? -2.359 -14.25 -20.344 1 98.69 111 ILE A CA 1
ATOM 930 C C . ILE A 1 111 ? -0.84 -14.344 -20.484 1 98.69 111 ILE A C 1
ATOM 932 O O . ILE A 1 111 ? -0.33 -14.953 -21.422 1 98.69 111 ILE A O 1
ATOM 936 N N . ILE A 1 112 ? -0.103 -13.773 -19.531 1 98.81 112 ILE A N 1
ATOM 937 C CA . ILE A 1 112 ? 1.355 -13.812 -19.562 1 98.81 112 ILE A CA 1
ATOM 938 C C . ILE A 1 112 ? 1.835 -15.266 -19.484 1 98.81 112 ILE A C 1
ATOM 940 O O . ILE A 1 112 ? 2.752 -15.656 -20.203 1 98.81 112 ILE A O 1
ATOM 944 N N . LEU A 1 113 ? 1.238 -16.078 -18.594 1 98.75 113 LEU A N 1
ATOM 945 C CA . LEU A 1 113 ? 1.604 -17.484 -18.469 1 98.75 113 LEU A CA 1
ATOM 946 C C . LEU A 1 113 ? 1.373 -18.219 -19.797 1 98.75 113 LEU A C 1
ATOM 948 O O . LEU A 1 113 ? 2.26 -18.922 -20.281 1 98.75 113 LEU A O 1
ATOM 952 N N . GLU A 1 114 ? 0.266 -18.047 -20.406 1 97.94 114 GLU A N 1
ATOM 953 C CA . GLU A 1 114 ? -0.151 -18.797 -21.578 1 97.94 114 GLU A CA 1
ATOM 954 C C . GLU A 1 114 ? 0.632 -18.359 -22.828 1 97.94 114 GLU A C 1
ATOM 956 O O . GLU A 1 114 ? 1.043 -19.203 -23.625 1 97.94 114 GLU A O 1
ATOM 961 N N . GLU A 1 115 ? 0.836 -17.062 -22.953 1 98.12 115 GLU A N 1
ATOM 962 C CA . GLU A 1 115 ? 1.383 -16.547 -24.203 1 98.12 115 GLU A CA 1
ATOM 963 C C . GLU A 1 115 ? 2.902 -16.422 -24.125 1 98.12 115 GLU A C 1
ATOM 965 O O . GLU A 1 115 ? 3.578 -16.391 -25.156 1 98.12 115 GLU A O 1
ATOM 970 N N . ASN A 1 116 ? 3.389 -16.375 -22.953 1 98.44 116 ASN A N 1
ATOM 971 C CA . ASN A 1 116 ? 4.816 -16.109 -22.844 1 98.44 116 ASN A CA 1
ATOM 972 C C . ASN A 1 116 ? 5.535 -17.203 -22.047 1 98.44 116 ASN A C 1
ATOM 974 O O . ASN A 1 116 ? 6.332 -17.969 -22.609 1 98.44 116 ASN A O 1
ATOM 978 N N . LEU A 1 117 ? 5.195 -17.484 -20.875 1 98.75 117 LEU A N 1
ATOM 979 C CA . LEU A 1 117 ? 6.086 -18.188 -19.953 1 98.75 117 LEU A CA 1
ATOM 980 C C . LEU A 1 117 ? 5.953 -19.688 -20.125 1 98.75 117 LEU A C 1
ATOM 982 O O . LEU A 1 117 ? 6.953 -20.422 -20.078 1 98.75 117 LEU A O 1
ATOM 986 N N . LEU A 1 118 ? 4.75 -20.188 -20.344 1 98.5 118 LEU A N 1
ATOM 987 C CA . LEU A 1 118 ? 4.582 -21.625 -20.516 1 98.5 118 LEU A CA 1
ATOM 988 C C . LEU A 1 118 ? 5.266 -22.094 -21.797 1 98.5 118 LEU A C 1
ATOM 990 O O . LEU A 1 118 ? 6.008 -23.078 -21.781 1 98.5 118 LEU A O 1
ATOM 994 N N . PRO A 1 119 ? 5.145 -21.391 -22.906 1 98.19 119 PRO A N 1
ATOM 995 C CA . PRO A 1 119 ? 5.836 -21.797 -24.141 1 98.19 119 PRO A CA 1
ATOM 996 C C . PRO A 1 119 ? 7.355 -21.719 -24 1 98.19 119 PRO A C 1
ATOM 998 O O . PRO A 1 119 ? 8.07 -22.438 -24.703 1 98.19 119 PRO A O 1
ATOM 1001 N N . ARG A 1 120 ? 7.852 -20.906 -23.062 1 97.94 120 ARG A N 1
ATOM 1002 C CA . ARG A 1 120 ? 9.289 -20.672 -22.922 1 97.94 120 ARG A CA 1
ATOM 1003 C C . ARG A 1 120 ? 9.898 -21.672 -21.938 1 97.94 120 ARG A C 1
ATOM 1005 O O . ARG A 1 120 ? 11.125 -21.75 -21.812 1 97.94 120 ARG A O 1
ATOM 1012 N N . ALA A 1 121 ? 9.031 -22.469 -21.219 1 98.12 121 ALA A N 1
ATOM 1013 C CA . ALA A 1 121 ? 9.531 -23.375 -20.203 1 98.12 121 ALA A CA 1
ATOM 1014 C C . ALA A 1 121 ? 10.461 -24.422 -20.812 1 98.12 121 ALA A C 1
ATOM 1016 O O . ALA A 1 121 ? 10.102 -25.094 -21.781 1 98.12 121 ALA A O 1
ATOM 1017 N N . THR A 1 122 ? 11.695 -24.609 -20.203 1 97.69 122 THR A N 1
ATOM 1018 C CA . THR A 1 122 ? 12.703 -25.469 -20.812 1 97.69 122 THR A CA 1
ATOM 1019 C C . THR A 1 122 ? 12.852 -26.766 -20.031 1 97.69 122 THR A C 1
ATOM 1021 O O . THR A 1 122 ? 13.508 -27.703 -20.484 1 97.69 122 THR A O 1
ATOM 1024 N N . ASN A 1 123 ? 12.297 -26.859 -18.859 1 97 123 ASN A N 1
ATOM 1025 C CA . ASN A 1 123 ? 12.391 -28.047 -18.047 1 97 123 ASN A CA 1
ATOM 1026 C C . ASN A 1 123 ? 11.102 -28.297 -17.25 1 97 123 ASN A C 1
ATOM 1028 O O . ASN A 1 123 ? 10.234 -27.422 -17.188 1 97 123 ASN A O 1
ATOM 1032 N N . SER A 1 124 ? 10.977 -29.391 -16.672 1 96.88 124 SER A N 1
ATOM 1033 C CA . SER A 1 124 ? 9.758 -29.828 -15.984 1 96.88 124 SER A CA 1
ATOM 1034 C C . SER A 1 124 ? 9.477 -28.969 -14.758 1 96.88 124 SER A C 1
ATOM 1036 O O . SER A 1 124 ? 8.32 -28.703 -14.438 1 96.88 124 SER A O 1
ATOM 1038 N N . GLU A 1 125 ? 10.477 -28.531 -14.094 1 96.38 125 GLU A N 1
ATOM 1039 C CA . GLU A 1 125 ? 10.289 -27.719 -12.891 1 96.38 125 GLU A CA 1
ATOM 1040 C C . GLU A 1 125 ? 9.719 -26.344 -13.227 1 96.38 125 GLU A C 1
ATOM 1042 O O . GLU A 1 125 ? 8.805 -25.875 -12.555 1 96.38 125 GLU A O 1
ATOM 1047 N N . SER A 1 126 ? 10.266 -25.734 -14.258 1 97.75 126 SER A N 1
ATOM 1048 C CA . SER A 1 126 ? 9.734 -24.453 -14.703 1 97.75 126 SER A CA 1
ATOM 1049 C C . SER A 1 126 ? 8.281 -24.578 -15.156 1 97.75 126 SER A C 1
ATOM 1051 O O . SER A 1 126 ? 7.438 -23.781 -14.758 1 97.75 126 SER A O 1
ATOM 1053 N N . ARG A 1 127 ? 8.047 -25.625 -15.906 1 98.06 127 ARG A N 1
ATOM 1054 C CA . ARG A 1 127 ? 6.68 -25.844 -16.375 1 98.06 127 ARG A CA 1
ATOM 1055 C C . ARG A 1 127 ? 5.734 -26.078 -15.195 1 98.06 127 ARG A C 1
ATOM 1057 O O . ARG A 1 127 ? 4.629 -25.516 -15.164 1 98.06 127 ARG A O 1
ATOM 1064 N N . GLY A 1 128 ? 6.203 -26.922 -14.281 1 97.81 128 GLY A N 1
ATOM 1065 C CA . GLY A 1 128 ? 5.406 -27.172 -13.086 1 97.81 128 GLY A CA 1
ATOM 1066 C C . GLY A 1 128 ? 5.102 -25.906 -12.305 1 97.81 128 GLY A C 1
ATOM 1067 O O . GLY A 1 128 ? 3.98 -25.719 -11.82 1 97.81 128 GLY A O 1
ATOM 1068 N N . PHE A 1 129 ? 6.082 -25 -12.211 1 98.31 129 PHE A N 1
ATOM 1069 C CA . PHE A 1 129 ? 5.91 -23.734 -11.5 1 98.31 129 PHE A CA 1
ATOM 1070 C C . PHE A 1 129 ? 4.828 -22.891 -12.156 1 98.31 129 PHE A C 1
ATOM 1072 O O . PHE A 1 129 ? 3.939 -22.375 -11.477 1 98.31 129 PHE A O 1
ATOM 1079 N N . TYR A 1 130 ? 4.848 -22.781 -13.438 1 98.75 130 TYR A N 1
ATOM 1080 C CA . TYR A 1 130 ? 3.895 -21.953 -14.164 1 98.75 130 TYR A CA 1
ATOM 1081 C C . TYR A 1 130 ? 2.49 -22.531 -14.086 1 98.75 130 TYR A C 1
ATOM 1083 O O . TYR A 1 130 ? 1.512 -21.797 -13.945 1 98.75 130 TYR A O 1
ATOM 1091 N N . LEU A 1 131 ? 2.414 -23.844 -14.18 1 98.38 131 LEU A N 1
ATOM 1092 C CA . LEU A 1 131 ? 1.108 -24.484 -14.094 1 98.38 131 LEU A CA 1
ATOM 1093 C C . LEU A 1 131 ? 0.501 -24.297 -12.711 1 98.38 131 LEU A C 1
ATOM 1095 O O . LEU A 1 131 ? -0.703 -24.062 -12.578 1 98.38 131 LEU A O 1
ATOM 1099 N N . ASN A 1 132 ? 1.337 -24.422 -11.672 1 97.88 132 ASN A N 1
ATOM 1100 C CA . ASN A 1 132 ? 0.863 -24.156 -10.312 1 97.88 132 ASN A CA 1
ATOM 1101 C C . ASN A 1 132 ? 0.327 -22.734 -10.188 1 97.88 132 ASN A C 1
ATOM 1103 O O . ASN A 1 132 ? -0.745 -22.516 -9.617 1 97.88 132 ASN A O 1
ATOM 1107 N N . LEU A 1 133 ? 1.097 -21.828 -10.719 1 98.38 133 LEU A N 1
ATOM 1108 C CA . LEU A 1 133 ? 0.687 -20.422 -10.664 1 98.38 133 LEU A CA 1
ATOM 1109 C C . LEU A 1 133 ? -0.642 -20.219 -11.391 1 98.38 133 LEU A C 1
ATOM 1111 O O . LEU A 1 133 ? -1.511 -19.5 -10.898 1 98.38 133 LEU A O 1
ATOM 1115 N N . ARG A 1 134 ? -0.791 -20.859 -12.547 1 98 134 ARG A N 1
ATOM 1116 C CA . ARG A 1 134 ? -2.039 -20.781 -13.297 1 98 134 ARG A CA 1
ATOM 1117 C C . ARG A 1 134 ? -3.211 -21.297 -12.469 1 98 134 ARG A C 1
ATOM 1119 O O . ARG A 1 134 ? -4.262 -20.641 -12.406 1 98 134 ARG A O 1
ATOM 1126 N N . GLY A 1 135 ? -3.053 -22.438 -11.836 1 96.75 135 GLY A N 1
ATOM 1127 C CA . GLY A 1 135 ? -4.09 -22.984 -10.977 1 96.75 135 GLY A CA 1
ATOM 1128 C C . GLY A 1 135 ? -4.473 -22.062 -9.836 1 96.75 135 GLY A C 1
ATOM 1129 O O . GLY A 1 135 ? -5.656 -21.891 -9.547 1 96.75 135 GLY A O 1
ATOM 1130 N N . ILE A 1 136 ? -3.461 -21.453 -9.203 1 96.62 136 ILE A N 1
ATOM 1131 C CA . ILE A 1 136 ? -3.674 -20.531 -8.086 1 96.62 136 ILE A CA 1
ATOM 1132 C C . ILE A 1 136 ? -4.559 -19.375 -8.523 1 96.62 136 ILE A C 1
ATOM 1134 O O . ILE A 1 136 ? -5.543 -19.047 -7.855 1 96.62 136 ILE A O 1
ATOM 1138 N N . TYR A 1 137 ? -4.32 -18.812 -9.633 1 97.44 137 TYR A N 1
ATOM 1139 C CA . TYR A 1 137 ? -5 -17.578 -10.016 1 97.44 137 TYR A CA 1
ATOM 1140 C C . TYR A 1 137 ? -6.352 -17.875 -10.656 1 97.44 137 TYR A C 1
ATOM 1142 O O . TYR A 1 137 ? -7.281 -17.078 -10.555 1 97.44 137 TYR A O 1
ATOM 1150 N N . TYR A 1 138 ? -6.543 -19.062 -11.273 1 95.12 138 TYR A N 1
ATOM 1151 C CA . TYR A 1 138 ? -7.887 -19.484 -11.648 1 95.12 138 TYR A CA 1
ATOM 1152 C C . TYR A 1 138 ? -8.766 -19.656 -10.414 1 95.12 138 TYR A C 1
ATOM 1154 O O . TYR A 1 138 ? -9.93 -19.234 -10.414 1 95.12 138 TYR A O 1
ATOM 1162 N N . SER A 1 139 ? -8.18 -20.25 -9.422 1 94.5 139 SER A N 1
ATOM 1163 C CA . SER A 1 139 ? -8.922 -20.422 -8.18 1 94.5 139 SER A CA 1
ATOM 1164 C C . SER A 1 139 ? -9.266 -19.078 -7.551 1 94.5 139 SER A C 1
ATOM 1166 O O . SER A 1 139 ? -10.398 -18.875 -7.094 1 94.5 139 SER A O 1
ATOM 1168 N N . LYS A 1 140 ? -8.297 -18.156 -7.543 1 94.94 140 LYS A N 1
ATOM 1169 C CA . LYS A 1 140 ? -8.5 -16.844 -6.934 1 94.94 140 LYS A CA 1
ATOM 1170 C C . LYS A 1 140 ? -9.641 -16.094 -7.617 1 94.94 140 LYS A C 1
ATOM 1172 O O . LYS A 1 140 ? -10.367 -15.336 -6.969 1 94.94 140 LYS A O 1
ATOM 1177 N N . MET A 1 141 ? -9.789 -16.312 -8.898 1 95.06 141 MET A N 1
ATOM 1178 C CA . MET A 1 141 ? -10.812 -15.594 -9.656 1 95.06 141 MET A CA 1
ATOM 1179 C C . MET A 1 141 ? -12.211 -15.922 -9.141 1 95.06 141 MET A C 1
ATOM 1181 O O . MET A 1 141 ? -13.109 -15.086 -9.188 1 95.06 141 MET A O 1
ATOM 1185 N N . PHE A 1 142 ? -12.414 -17.047 -8.531 1 92.81 142 PHE A N 1
ATOM 1186 C CA . PHE A 1 142 ? -13.727 -17.484 -8.07 1 92.81 142 PHE A CA 1
ATOM 1187 C C . PHE A 1 142 ? -14.07 -16.828 -6.734 1 92.81 142 PHE A C 1
ATOM 1189 O O . PHE A 1 142 ? -15.195 -16.969 -6.246 1 92.81 142 PHE A O 1
ATOM 1196 N N . ASP A 1 143 ? -13.141 -16.031 -6.176 1 85 143 ASP A N 1
ATOM 1197 C CA . ASP A 1 143 ? -13.422 -15.234 -4.984 1 85 143 ASP A CA 1
ATOM 1198 C C . ASP A 1 143 ? -14.344 -14.062 -5.312 1 85 143 ASP A C 1
ATOM 1200 O O . ASP A 1 143 ? -14.93 -13.453 -4.414 1 85 143 ASP A O 1
ATOM 1204 N N . SER A 1 144 ? -14.344 -13.703 -6.504 1 87.44 144 SER A N 1
ATOM 1205 C CA . SER A 1 144 ? -15.234 -12.633 -6.953 1 87.44 144 SER A CA 1
ATOM 1206 C C . SER A 1 144 ? -16.688 -13.125 -7.035 1 87.44 144 SER A C 1
ATOM 1208 O O . SER A 1 144 ? -16.938 -14.211 -7.555 1 87.44 144 SER A O 1
ATOM 1210 N N . THR A 1 145 ? -17.594 -12.312 -6.555 1 78.88 145 THR A N 1
ATOM 1211 C CA . THR A 1 145 ? -19.016 -12.672 -6.535 1 78.88 145 THR A CA 1
ATOM 1212 C C . THR A 1 145 ? -19.531 -12.859 -7.953 1 78.88 145 THR A C 1
ATOM 1214 O O . THR A 1 145 ? -20.297 -13.805 -8.219 1 78.88 145 THR A O 1
ATOM 1217 N N . THR A 1 146 ? -19.109 -12.039 -8.797 1 79.25 146 THR A N 1
ATOM 1218 C CA . THR A 1 146 ? -19.609 -12.102 -10.164 1 79.25 146 THR A CA 1
ATOM 1219 C C . THR A 1 146 ? -19.016 -13.297 -10.906 1 79.25 146 THR A C 1
ATOM 1221 O O . THR A 1 146 ? -19.734 -13.984 -11.648 1 79.25 146 THR A O 1
ATOM 1224 N N . TYR A 1 147 ? -17.797 -13.578 -10.656 1 85.06 147 TYR A N 1
ATOM 1225 C CA . TYR A 1 147 ? -17.125 -14.648 -11.367 1 85.06 147 TYR A CA 1
ATOM 1226 C C . TYR A 1 147 ? -17.578 -16.016 -10.867 1 85.06 147 TYR A C 1
ATOM 1228 O O . TYR A 1 147 ? -17.703 -16.953 -11.656 1 85.06 147 TYR A O 1
ATOM 1236 N N . SER A 1 148 ? -17.922 -16.031 -9.625 1 84.75 148 SER A N 1
ATOM 1237 C CA . SER A 1 148 ? -18.266 -17.312 -9.016 1 84.75 148 SER A CA 1
ATOM 1238 C C . SER A 1 148 ? -19.594 -17.828 -9.539 1 84.75 148 SER A C 1
ATOM 1240 O O . SER A 1 148 ? -19.891 -19.031 -9.453 1 84.75 148 SER A O 1
ATOM 1242 N N . LYS A 1 149 ? -20.391 -16.969 -10.086 1 80.94 149 LYS A N 1
ATOM 1243 C CA . LYS A 1 149 ? -21.734 -17.344 -10.539 1 80.94 149 LYS A CA 1
ATOM 1244 C C . LYS A 1 149 ? -21.703 -17.812 -11.992 1 80.94 149 LYS A C 1
ATOM 1246 O O . LYS A 1 149 ? -22.719 -18.312 -12.5 1 80.94 149 LYS A O 1
ATOM 1251 N N . ASN A 1 150 ? -20.609 -17.844 -12.57 1 86.81 150 ASN A N 1
ATOM 1252 C CA . ASN A 1 150 ? -20.484 -18.203 -13.977 1 86.81 150 ASN A CA 1
ATOM 1253 C C . ASN A 1 150 ? -20.25 -19.703 -14.164 1 86.81 150 ASN A C 1
ATOM 1255 O O . ASN A 1 150 ? -19.125 -20.172 -14.055 1 86.81 150 ASN A O 1
ATOM 1259 N N . ALA A 1 151 ? -21.172 -20.484 -14.633 1 88.88 151 ALA A N 1
ATOM 1260 C CA . ALA A 1 151 ? -21.109 -21.938 -14.75 1 88.88 151 ALA A CA 1
ATOM 1261 C C . ALA A 1 151 ? -20.188 -22.344 -15.891 1 88.88 151 ALA A C 1
ATOM 1263 O O . ALA A 1 151 ? -19.484 -23.344 -15.789 1 88.88 151 ALA A O 1
ATOM 1264 N N . ILE A 1 152 ? -20.281 -21.625 -16.906 1 91.81 152 ILE A N 1
ATOM 1265 C CA . ILE A 1 152 ? -19.453 -21.938 -18.062 1 91.81 152 ILE A CA 1
ATOM 1266 C C . ILE A 1 152 ? -17.984 -21.828 -17.688 1 91.81 152 ILE A C 1
ATOM 1268 O O . ILE A 1 152 ? -17.172 -22.688 -18.047 1 91.81 152 ILE A O 1
ATOM 1272 N N . GLU A 1 153 ? -17.672 -20.734 -16.922 1 90.62 153 GLU A N 1
ATOM 1273 C CA . GLU A 1 153 ? -16.281 -20.547 -16.5 1 90.62 153 GLU A CA 1
ATOM 1274 C C . GLU A 1 153 ? -15.836 -21.688 -15.57 1 90.62 153 GLU A C 1
ATOM 1276 O O . GLU A 1 153 ? -14.672 -22.094 -15.594 1 90.62 153 GLU A O 1
ATOM 1281 N N . LYS A 1 154 ? -16.734 -22.172 -14.766 1 91.81 154 LYS A N 1
ATOM 1282 C CA . LYS A 1 154 ? -16.422 -23.281 -13.875 1 91.81 154 LYS A CA 1
ATOM 1283 C C . LYS A 1 154 ? -16 -24.516 -14.672 1 91.81 154 LYS A C 1
ATOM 1285 O O . LYS A 1 154 ? -15.023 -25.172 -14.32 1 91.81 154 LYS A O 1
ATOM 1290 N N . ILE A 1 155 ? -16.656 -24.828 -15.742 1 93.88 155 ILE A N 1
ATOM 1291 C CA . ILE A 1 155 ? -16.391 -25.984 -16.594 1 93.88 155 ILE A CA 1
ATOM 1292 C C . ILE A 1 155 ? -15.047 -25.781 -17.312 1 93.88 155 ILE A C 1
ATOM 1294 O O . ILE A 1 155 ? -14.242 -26.719 -17.406 1 93.88 155 ILE A O 1
ATOM 1298 N N . ASN A 1 156 ? -14.906 -24.625 -17.812 1 94.25 156 ASN A N 1
ATOM 1299 C CA . ASN A 1 156 ? -13.648 -24.312 -18.5 1 94.25 156 ASN A CA 1
ATOM 1300 C C . ASN A 1 156 ? -12.453 -24.469 -17.562 1 94.25 156 ASN A C 1
ATOM 1302 O O . ASN A 1 156 ? -11.438 -25.062 -17.938 1 94.25 156 ASN A O 1
ATOM 1306 N N . VAL A 1 157 ? -12.578 -23.969 -16.344 1 95.88 157 VAL A N 1
ATOM 1307 C CA . VAL A 1 157 ? -11.484 -24.031 -15.383 1 95.88 157 VAL A CA 1
ATOM 1308 C C . VAL A 1 157 ? -11.258 -25.469 -14.953 1 95.88 157 VAL A C 1
ATOM 1310 O O . VAL A 1 157 ? -10.109 -25.891 -14.758 1 95.88 157 VAL A O 1
ATOM 1313 N N . GLU A 1 158 ? -12.32 -26.234 -14.82 1 96.38 158 GLU A N 1
ATOM 1314 C CA . GLU A 1 158 ? -12.172 -27.641 -14.516 1 96.38 158 GLU A CA 1
ATOM 1315 C C . GLU A 1 158 ? -11.352 -28.359 -15.578 1 96.38 158 GLU A C 1
ATOM 1317 O O . GLU A 1 158 ? -10.461 -29.156 -15.258 1 96.38 158 GLU A O 1
ATOM 1322 N N . ARG A 1 159 ? -11.68 -28.078 -16.781 1 96.75 159 ARG A N 1
ATOM 1323 C CA . ARG A 1 159 ? -10.938 -28.672 -17.891 1 96.75 159 ARG A CA 1
ATOM 1324 C C . ARG A 1 159 ? -9.453 -28.312 -17.797 1 96.75 159 ARG A C 1
ATOM 1326 O O . ARG A 1 159 ? -8.594 -29.172 -17.969 1 96.75 159 ARG A O 1
ATOM 1333 N N . VAL A 1 160 ? -9.188 -27.062 -17.531 1 96.62 160 VAL A N 1
ATOM 1334 C CA . VAL A 1 160 ? -7.812 -26.594 -17.422 1 96.62 160 VAL A CA 1
ATOM 1335 C C . VAL A 1 160 ? -7.098 -27.328 -16.297 1 96.62 160 VAL A C 1
ATOM 1337 O O . VAL A 1 160 ? -5.98 -27.812 -16.484 1 96.62 160 VAL A O 1
ATOM 1340 N N . PHE A 1 161 ? -7.723 -27.469 -15.141 1 97.69 161 PHE A N 1
ATOM 1341 C CA . PHE A 1 161 ? -7.141 -28.156 -13.992 1 97.69 161 PHE A CA 1
ATOM 1342 C C . PHE A 1 161 ? -6.801 -29.609 -14.336 1 97.69 161 PHE A C 1
ATOM 1344 O O . PHE A 1 161 ? -5.719 -30.094 -14.008 1 97.69 161 PHE A O 1
ATOM 1351 N N . ASN A 1 162 ? -7.699 -30.25 -15.031 1 97.31 162 ASN A N 1
ATOM 1352 C CA . ASN A 1 162 ? -7.492 -31.656 -15.367 1 97.31 162 ASN A CA 1
ATOM 1353 C C . ASN A 1 162 ? -6.355 -31.828 -16.375 1 97.31 162 ASN A C 1
ATOM 1355 O O . ASN A 1 162 ? -5.508 -32.719 -16.203 1 97.31 162 ASN A O 1
ATOM 1359 N N . GLU A 1 163 ? -6.363 -31 -17.344 1 97.69 163 GLU A N 1
ATOM 1360 C CA . GLU A 1 163 ? -5.297 -31.047 -18.328 1 97.69 163 GLU A CA 1
ATOM 1361 C C . GLU A 1 163 ? -3.938 -30.766 -17.688 1 97.69 163 GLU A C 1
ATOM 1363 O O . GLU A 1 163 ? -2.957 -31.453 -17.969 1 97.69 163 GLU A O 1
ATOM 1368 N N . ASP A 1 164 ? -3.865 -29.75 -16.875 1 98.31 164 ASP A N 1
ATOM 1369 C CA . ASP A 1 164 ? -2.619 -29.391 -16.203 1 98.31 164 ASP A CA 1
ATOM 1370 C C . ASP A 1 164 ? -2.168 -30.516 -15.266 1 98.31 164 ASP A C 1
ATOM 1372 O O . ASP A 1 164 ? -0.973 -30.797 -15.164 1 98.31 164 ASP A O 1
ATOM 1376 N N . TRP A 1 165 ? -3.109 -31.156 -14.586 1 97.88 165 TRP A N 1
ATOM 1377 C CA . TRP A 1 165 ? -2.799 -32.25 -13.68 1 97.88 165 TRP A CA 1
ATOM 1378 C C . TRP A 1 165 ? -2.148 -33.406 -14.43 1 97.88 165 TRP A C 1
ATOM 1380 O O . TRP A 1 165 ? -1.141 -33.969 -13.984 1 97.88 165 TRP A O 1
ATOM 1390 N N . ASP A 1 166 ? -2.691 -33.719 -15.578 1 97.94 166 ASP A N 1
ATOM 1391 C CA . ASP A 1 166 ? -2.119 -34.781 -16.406 1 97.94 166 ASP A CA 1
ATOM 1392 C C . ASP A 1 166 ? -0.69 -34.438 -16.812 1 97.94 166 ASP A C 1
ATOM 1394 O O . ASP A 1 166 ? 0.2 -35.281 -16.75 1 97.94 166 ASP A O 1
ATOM 1398 N N . LYS A 1 167 ? -0.498 -33.219 -17.188 1 97.75 167 LYS A N 1
ATOM 1399 C CA . LYS A 1 167 ? 0.833 -32.781 -17.594 1 97.75 167 LYS A CA 1
ATOM 1400 C C . LYS A 1 167 ? 1.822 -32.875 -16.438 1 97.75 167 LYS A C 1
ATOM 1402 O O . LYS A 1 167 ? 2.941 -33.344 -16.609 1 97.75 167 LYS A O 1
ATOM 1407 N N . ILE A 1 168 ? 1.427 -32.438 -15.305 1 98.06 168 ILE A N 1
ATOM 1408 C CA . ILE A 1 168 ? 2.297 -32.406 -14.133 1 98.06 168 ILE A CA 1
ATOM 1409 C C . ILE A 1 168 ? 2.629 -33.844 -13.703 1 98.06 168 ILE A C 1
ATOM 1411 O O . ILE A 1 168 ? 3.775 -34.125 -13.375 1 98.06 168 ILE A O 1
ATOM 1415 N N . LYS A 1 169 ? 1.662 -34.719 -13.789 1 97.44 169 LYS A N 1
ATOM 1416 C CA . LYS A 1 169 ? 1.871 -36.094 -13.422 1 97.44 169 LYS A CA 1
ATOM 1417 C C . LYS A 1 169 ? 2.873 -36.781 -14.359 1 97.44 169 LYS A C 1
ATOM 1419 O O . LYS A 1 169 ? 3.652 -37.625 -13.93 1 97.44 169 LYS A O 1
ATOM 1424 N N . ASN A 1 170 ? 2.826 -36.312 -15.539 1 97.06 170 ASN A N 1
ATOM 1425 C CA . ASN A 1 170 ? 3.73 -36.906 -16.531 1 97.06 170 ASN A CA 1
ATOM 1426 C C . ASN A 1 170 ? 5.141 -36.344 -16.391 1 97.06 170 ASN A C 1
ATOM 1428 O O . ASN A 1 170 ? 6.121 -37.031 -16.672 1 97.06 170 ASN A O 1
ATOM 1432 N N . ASP A 1 171 ? 5.258 -35.125 -15.93 1 96.62 171 ASP A N 1
ATOM 1433 C CA . ASP A 1 171 ? 6.527 -34.406 -15.969 1 96.62 171 ASP A CA 1
ATOM 1434 C C . ASP A 1 171 ? 7.285 -34.562 -14.648 1 96.62 171 ASP A C 1
ATOM 1436 O O . ASP A 1 171 ? 8.516 -34.5 -14.625 1 96.62 171 ASP A O 1
ATOM 1440 N N . LEU A 1 172 ? 6.586 -34.75 -13.547 1 97 172 LEU A N 1
ATOM 1441 C CA . LEU A 1 172 ? 7.223 -34.688 -12.242 1 97 172 LEU A CA 1
ATOM 1442 C C . LEU A 1 172 ? 6.922 -35.938 -11.43 1 97 172 LEU A C 1
ATOM 1444 O O . LEU A 1 172 ? 5.82 -36.5 -11.523 1 97 172 LEU A O 1
ATOM 1448 N N . SER A 1 173 ? 7.891 -36.375 -10.641 1 96.38 173 SER A N 1
ATOM 1449 C CA . SER A 1 173 ? 7.711 -37.531 -9.797 1 96.38 173 SER A CA 1
ATOM 1450 C C . SER A 1 173 ? 6.609 -37.312 -8.766 1 96.38 173 SER A C 1
ATOM 1452 O O . SER A 1 173 ? 6.316 -36.188 -8.398 1 96.38 173 SER A O 1
ATOM 1454 N N . PRO A 1 174 ? 5.965 -38.344 -8.289 1 97.06 174 PRO A N 1
ATOM 1455 C CA . PRO A 1 174 ? 4.812 -38.25 -7.391 1 97.06 174 PRO A CA 1
ATOM 1456 C C . PRO A 1 174 ? 5.125 -37.469 -6.113 1 97.06 174 PRO A C 1
ATOM 1458 O O . PRO A 1 174 ? 4.258 -36.781 -5.582 1 97.06 174 PRO A O 1
ATOM 1461 N N . ALA A 1 175 ? 6.32 -37.5 -5.668 1 97 175 ALA A N 1
ATOM 1462 C CA . ALA A 1 175 ? 6.652 -36.875 -4.391 1 97 175 ALA A CA 1
ATOM 1463 C C . ALA A 1 175 ? 7.203 -35.469 -4.605 1 97 175 ALA A C 1
ATOM 1465 O O . ALA A 1 175 ? 7.465 -34.75 -3.641 1 97 175 ALA A O 1
ATOM 1466 N N . HIS A 1 176 ? 7.391 -35.062 -5.812 1 96.69 176 HIS A N 1
ATOM 1467 C CA . HIS A 1 176 ? 7.941 -33.75 -6.066 1 96.69 176 HIS A CA 1
ATOM 1468 C C . HIS A 1 176 ? 7.047 -32.656 -5.488 1 96.69 176 HIS A C 1
ATOM 1470 O O . HIS A 1 176 ? 5.832 -32.688 -5.684 1 96.69 176 HIS A O 1
ATOM 1476 N N . PRO A 1 177 ? 7.621 -31.688 -4.859 1 96.81 177 PRO A N 1
ATOM 1477 C CA . PRO A 1 177 ? 6.809 -30.688 -4.18 1 96.81 177 PRO A CA 1
ATOM 1478 C C . PRO A 1 177 ? 5.898 -29.906 -5.133 1 96.81 177 PRO A C 1
ATOM 1480 O O . PRO A 1 177 ? 4.773 -29.562 -4.77 1 96.81 177 PRO A O 1
ATOM 1483 N N . LEU A 1 178 ? 6.266 -29.609 -6.293 1 97.5 178 LEU A N 1
ATOM 1484 C CA . LEU A 1 178 ? 5.453 -28.891 -7.258 1 97.5 178 LEU A CA 1
ATOM 1485 C C . LEU A 1 178 ? 4.234 -29.703 -7.668 1 97.5 178 LEU A C 1
ATOM 1487 O O . LEU A 1 178 ? 3.148 -29.156 -7.867 1 97.5 178 LEU A O 1
ATOM 1491 N N . ARG A 1 179 ? 4.414 -31.016 -7.906 1 97.94 179 ARG A N 1
ATOM 1492 C CA . ARG A 1 179 ? 3.285 -31.891 -8.211 1 97.94 179 ARG A CA 1
ATOM 1493 C C . ARG A 1 179 ? 2.312 -31.953 -7.039 1 97.94 179 ARG A C 1
ATOM 1495 O O . ARG A 1 179 ? 1.099 -31.828 -7.227 1 97.94 179 ARG A O 1
ATOM 1502 N N . LEU A 1 180 ? 2.881 -32.094 -5.855 1 98.12 180 LEU A N 1
ATOM 1503 C CA . LEU A 1 180 ? 2.062 -32.156 -4.648 1 98.12 180 LEU A CA 1
ATOM 1504 C C . LEU A 1 180 ? 1.318 -30.844 -4.441 1 98.12 180 LEU A C 1
ATOM 1506 O O . LEU A 1 180 ? 0.155 -30.828 -4.031 1 98.12 180 LEU A O 1
ATOM 1510 N N . GLY A 1 181 ? 2.027 -29.766 -4.688 1 97.62 181 GLY A N 1
ATOM 1511 C CA . GLY A 1 181 ? 1.38 -28.469 -4.59 1 97.62 181 GLY A CA 1
ATOM 1512 C C . GLY A 1 181 ? 0.174 -28.328 -5.5 1 97.62 181 GLY A C 1
ATOM 1513 O O . GLY A 1 181 ? -0.852 -27.781 -5.102 1 97.62 181 GLY A O 1
ATOM 1514 N N . TYR A 1 182 ? 0.323 -28.797 -6.66 1 98.38 182 TYR A N 1
ATOM 1515 C CA . TYR A 1 182 ? -0.804 -28.734 -7.586 1 98.38 182 TYR A CA 1
ATOM 1516 C C . TYR A 1 182 ? -1.942 -29.625 -7.117 1 98.38 182 TYR A C 1
ATOM 1518 O O . TYR A 1 182 ? -3.117 -29.297 -7.301 1 98.38 182 TYR A O 1
ATOM 1526 N N . ALA A 1 183 ? -1.604 -30.766 -6.566 1 98.31 183 ALA A N 1
ATOM 1527 C CA . ALA A 1 183 ? -2.619 -31.656 -6.008 1 98.31 183 ALA A CA 1
ATOM 1528 C C . ALA A 1 183 ? -3.473 -30.938 -4.973 1 98.31 183 ALA A C 1
ATOM 1530 O O . ALA A 1 183 ? -4.695 -31.094 -4.945 1 98.31 183 ALA A O 1
ATOM 1531 N N . VAL A 1 184 ? -2.805 -30.141 -4.145 1 97.69 184 VAL A N 1
ATOM 1532 C CA . VAL A 1 184 ? -3.527 -29.375 -3.141 1 97.69 184 VAL A CA 1
ATOM 1533 C C . VAL A 1 184 ? -4.492 -28.406 -3.83 1 97.69 184 VAL A C 1
ATOM 1535 O O . VAL A 1 184 ? -5.645 -28.266 -3.412 1 97.69 184 VAL A O 1
ATOM 1538 N N . LYS A 1 185 ? -4.094 -27.797 -4.879 1 97 185 LYS A N 1
ATOM 1539 C CA . LYS A 1 185 ? -4.902 -26.781 -5.562 1 97 185 LYS A CA 1
ATOM 1540 C C . LYS A 1 185 ? -6.125 -27.422 -6.219 1 97 185 LYS A C 1
ATOM 1542 O O . LYS A 1 185 ? -7.23 -26.875 -6.137 1 97 185 LYS A O 1
ATOM 1547 N N . ILE A 1 186 ? -5.867 -28.547 -6.867 1 97.75 186 ILE A N 1
ATOM 1548 C CA . ILE A 1 186 ? -6.984 -29.188 -7.551 1 97.75 186 ILE A CA 1
ATOM 1549 C C . ILE A 1 186 ? -7.945 -29.781 -6.527 1 97.75 186 ILE A C 1
ATOM 1551 O O . ILE A 1 186 ? -9.164 -29.766 -6.727 1 97.75 186 ILE A O 1
ATOM 1555 N N . MET A 1 187 ? -7.422 -30.25 -5.445 1 97.88 187 MET A N 1
ATOM 1556 C CA . MET A 1 187 ? -8.273 -30.703 -4.348 1 97.88 187 MET A CA 1
ATOM 1557 C C . MET A 1 187 ? -9.156 -29.562 -3.848 1 97.88 187 MET A C 1
ATOM 1559 O O . MET A 1 187 ? -10.367 -29.734 -3.697 1 97.88 187 MET A O 1
ATOM 1563 N N . GLU A 1 188 ? -8.586 -28.406 -3.604 1 96.38 188 GLU A N 1
ATOM 1564 C CA . GLU A 1 188 ? -9.32 -27.234 -3.133 1 96.38 188 GLU A CA 1
ATOM 1565 C C . GLU A 1 188 ? -10.375 -26.797 -4.148 1 96.38 188 GLU A C 1
ATOM 1567 O O . GLU A 1 188 ? -11.477 -26.391 -3.773 1 96.38 188 GLU A O 1
ATOM 1572 N N . PHE A 1 189 ? -10.047 -26.844 -5.395 1 96.88 189 PHE A N 1
ATOM 1573 C CA . PHE A 1 189 ? -10.969 -26.469 -6.461 1 96.88 189 PHE A CA 1
ATOM 1574 C C . PHE A 1 189 ? -12.219 -27.344 -6.418 1 96.88 189 PHE A C 1
ATOM 1576 O O . PHE A 1 189 ? -13.344 -26.828 -6.434 1 96.88 189 PHE A O 1
ATOM 1583 N N . TYR A 1 190 ? -12.047 -28.625 -6.312 1 96.88 190 TYR A N 1
ATOM 1584 C CA . TYR A 1 190 ? -13.188 -29.531 -6.301 1 96.88 190 TYR A CA 1
ATOM 1585 C C . TYR A 1 190 ? -13.992 -29.391 -5.016 1 96.88 190 TYR A C 1
ATOM 1587 O O . TYR A 1 190 ? -15.219 -29.484 -5.023 1 96.88 190 TYR A O 1
ATOM 1595 N N . PHE A 1 191 ? -13.352 -29.062 -3.9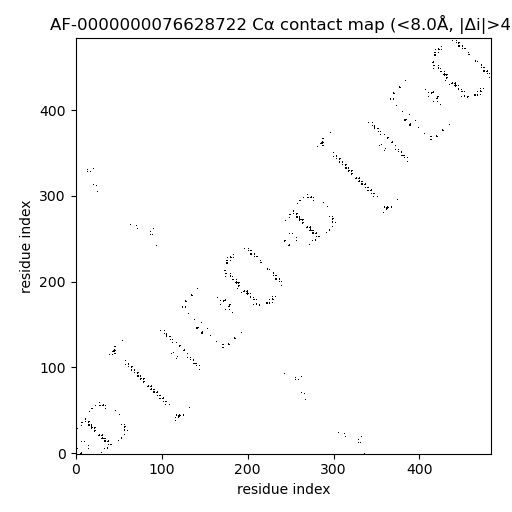36 1 96.12 191 PHE A N 1
ATOM 1596 C CA . PHE A 1 191 ? -14.039 -28.953 -2.652 1 96.12 191 PHE A CA 1
ATOM 1597 C C . PHE A 1 191 ? -14.805 -27.641 -2.566 1 96.12 191 PHE A C 1
ATOM 1599 O O . PHE A 1 191 ? -16.016 -27.641 -2.289 1 96.12 191 PHE A O 1
ATOM 1606 N N . GLU A 1 192 ? -14.148 -26.547 -2.869 1 93.56 192 GLU A N 1
ATOM 1607 C CA . GLU A 1 192 ? -14.68 -25.219 -2.57 1 93.56 192 GLU A CA 1
ATOM 1608 C C . GLU A 1 192 ? -15.516 -24.688 -3.73 1 93.56 192 GLU A C 1
ATOM 1610 O O . GLU A 1 192 ? -16.484 -23.953 -3.52 1 93.56 192 GLU A O 1
ATOM 1615 N N . ILE A 1 193 ? -15.117 -25.031 -4.91 1 94.19 193 ILE A N 1
ATOM 1616 C CA . ILE A 1 193 ? -15.727 -24.375 -6.074 1 94.19 193 ILE A CA 1
ATOM 1617 C C . ILE A 1 193 ? -16.719 -25.328 -6.734 1 94.19 193 ILE A C 1
ATOM 1619 O O . ILE A 1 193 ? -17.859 -24.969 -6.988 1 94.19 193 ILE A O 1
ATOM 1623 N N . MET A 1 194 ? -16.297 -26.578 -6.914 1 94.25 194 MET A N 1
ATOM 1624 C CA . MET A 1 194 ? -17.172 -27.562 -7.574 1 94.25 194 MET A CA 1
ATOM 1625 C C . MET A 1 194 ? -18.078 -28.25 -6.562 1 94.25 194 MET A C 1
ATOM 1627 O O . MET A 1 194 ? -19.031 -28.938 -6.941 1 94.25 194 MET A O 1
ATOM 1631 N N . LEU A 1 195 ? -17.812 -28.125 -5.293 1 94 195 LEU A N 1
ATOM 1632 C CA . LEU A 1 195 ? -18.578 -28.719 -4.199 1 94 195 LEU A CA 1
ATOM 1633 C C . LEU A 1 195 ? -18.688 -30.219 -4.371 1 94 195 LEU A C 1
ATOM 1635 O O . LEU A 1 195 ? -19.766 -30.797 -4.152 1 94 195 LEU A O 1
ATOM 1639 N N . ASN A 1 196 ? -17.688 -30.828 -4.875 1 96 196 ASN A N 1
ATOM 1640 C CA . ASN A 1 196 ? -17.562 -32.281 -5.043 1 96 196 ASN A CA 1
ATOM 1641 C C . ASN A 1 196 ? -16.562 -32.875 -4.051 1 96 196 ASN A C 1
ATOM 1643 O O . ASN A 1 196 ? -15.398 -33.094 -4.395 1 96 196 ASN A O 1
ATOM 1647 N N . THR A 1 197 ? -16.969 -33.156 -2.852 1 96.88 197 THR A N 1
ATOM 1648 C CA . THR A 1 197 ? -16.141 -33.625 -1.752 1 96.88 197 THR A CA 1
ATOM 1649 C C . THR A 1 197 ? -15.531 -35 -2.082 1 96.88 197 THR A C 1
ATOM 1651 O O . THR A 1 197 ? -14.375 -35.25 -1.753 1 96.88 197 THR A O 1
ATOM 1654 N N . LYS A 1 198 ? -16.312 -35.812 -2.699 1 96.88 198 LYS A N 1
ATOM 1655 C CA . LYS A 1 198 ? -15.844 -37.156 -3.043 1 96.88 198 LYS A CA 1
ATOM 1656 C C . LYS A 1 198 ? -14.617 -37.094 -3.955 1 96.88 198 LYS A C 1
ATOM 1658 O O . LYS A 1 198 ? -13.594 -37.719 -3.668 1 96.88 198 LYS A O 1
ATOM 1663 N N . LYS A 1 199 ? -14.75 -36.375 -4.992 1 97.25 199 LYS A N 1
ATOM 1664 C CA . LYS A 1 199 ? -13.641 -36.25 -5.926 1 97.25 199 LYS A CA 1
ATOM 1665 C C . LYS A 1 199 ? -12.445 -35.562 -5.27 1 97.25 199 LYS A C 1
ATOM 1667 O O . LYS A 1 199 ? -11.297 -35.938 -5.527 1 97.25 199 LYS A O 1
ATOM 1672 N N . SER A 1 200 ? -12.688 -34.531 -4.461 1 97.75 200 SER A N 1
ATOM 1673 C CA . SER A 1 200 ? -11.641 -33.844 -3.713 1 97.75 200 SER A CA 1
ATOM 1674 C C . SER A 1 200 ? -10.852 -34.812 -2.842 1 97.75 200 SER A C 1
ATOM 1676 O O . SER A 1 200 ? -9.625 -34.844 -2.896 1 97.75 200 SER A O 1
ATOM 1678 N N . CYS A 1 201 ? -11.547 -35.656 -2.117 1 97.25 201 CYS A N 1
ATOM 1679 C CA . CYS A 1 201 ? -10.914 -36.625 -1.229 1 97.25 201 CYS A CA 1
ATOM 1680 C C . CYS A 1 201 ? -10.109 -37.656 -2.021 1 97.25 201 CYS A C 1
ATOM 1682 O O . CYS A 1 201 ? -9.023 -38.031 -1.609 1 97.25 201 CYS A O 1
ATOM 1684 N N . GLU A 1 202 ? -10.688 -38.062 -3.082 1 97.62 202 GLU A N 1
ATOM 1685 C CA . GLU A 1 202 ? -10.008 -39.031 -3.938 1 97.62 202 GLU A CA 1
ATOM 1686 C C . GLU A 1 202 ? -8.68 -38.469 -4.445 1 97.62 202 GLU A C 1
ATOM 1688 O O . GLU A 1 202 ? -7.656 -39.156 -4.398 1 97.62 202 GLU A O 1
ATOM 1693 N N . ILE A 1 203 ? -8.695 -37.25 -4.934 1 97.69 203 ILE A N 1
ATOM 1694 C CA . ILE A 1 203 ? -7.488 -36.625 -5.461 1 97.69 203 ILE A CA 1
ATOM 1695 C C . ILE A 1 203 ? -6.445 -36.5 -4.352 1 97.69 203 ILE A C 1
ATOM 1697 O O . ILE A 1 203 ? -5.281 -36.844 -4.551 1 97.69 203 ILE A O 1
ATOM 1701 N N . ALA A 1 204 ? -6.805 -36.031 -3.201 1 97.88 204 ALA A N 1
ATOM 1702 C CA . ALA A 1 204 ? -5.898 -35.875 -2.072 1 97.88 204 ALA A CA 1
ATOM 1703 C C . ALA A 1 204 ? -5.297 -37.188 -1.631 1 97.88 204 ALA A C 1
ATOM 1705 O O . ALA A 1 204 ? -4.086 -37.281 -1.423 1 97.88 204 ALA A O 1
ATOM 1706 N N . LYS A 1 205 ? -6.148 -38.188 -1.504 1 97.62 205 LYS A N 1
ATOM 1707 C CA . LYS A 1 205 ? -5.703 -39.5 -1.057 1 97.62 205 LYS A CA 1
ATOM 1708 C C . LYS A 1 205 ? -4.711 -40.125 -2.043 1 97.62 205 LYS A C 1
ATOM 1710 O O . LYS A 1 205 ? -3.658 -40.625 -1.643 1 97.62 205 LYS A O 1
ATOM 1715 N N . ASN A 1 206 ? -5.09 -40.094 -3.293 1 98 206 ASN A N 1
ATOM 1716 C CA . ASN A 1 206 ? -4.215 -40.656 -4.32 1 98 206 ASN A CA 1
ATOM 1717 C C . ASN A 1 206 ? -2.869 -39.938 -4.359 1 98 206 ASN A C 1
ATOM 1719 O O . ASN A 1 206 ? -1.821 -40.594 -4.461 1 98 206 ASN A O 1
ATOM 1723 N N . ALA A 1 207 ? -2.908 -38.625 -4.344 1 98.19 207 ALA A N 1
ATOM 1724 C CA . ALA A 1 207 ? -1.673 -37.844 -4.379 1 98.19 207 ALA A CA 1
ATOM 1725 C C . ALA A 1 207 ? -0.789 -38.156 -3.176 1 98.19 207 ALA A C 1
ATOM 1727 O O . ALA A 1 207 ? 0.419 -38.375 -3.322 1 98.19 207 ALA A O 1
ATOM 1728 N N . ALA A 1 208 ? -1.352 -38.25 -1.971 1 98 208 ALA A N 1
ATOM 1729 C CA . ALA A 1 208 ? -0.607 -38.562 -0.749 1 98 208 ALA A CA 1
ATOM 1730 C C . ALA A 1 208 ? -0.008 -39.969 -0.797 1 98 208 ALA A C 1
ATOM 1732 O O . ALA A 1 208 ? 1.178 -40.156 -0.515 1 98 208 ALA A O 1
ATOM 1733 N N . ASP A 1 209 ? -0.818 -40.875 -1.188 1 97.62 209 ASP A N 1
ATOM 1734 C CA . ASP A 1 209 ? -0.384 -42.281 -1.218 1 97.62 209 ASP A CA 1
ATOM 1735 C C . ASP A 1 209 ? 0.768 -42.469 -2.201 1 97.62 209 ASP A C 1
ATOM 1737 O O . ASP A 1 209 ? 1.769 -43.125 -1.872 1 97.62 209 ASP A O 1
ATOM 1741 N N . GLU A 1 210 ? 0.605 -41.938 -3.33 1 97.62 210 GLU A N 1
ATOM 1742 C CA . GLU A 1 210 ? 1.66 -42.062 -4.332 1 97.62 210 GLU A CA 1
ATOM 1743 C C . GLU A 1 210 ? 2.943 -41.375 -3.871 1 97.62 210 GLU A C 1
ATOM 1745 O O . GLU A 1 210 ? 4.043 -41.875 -4.121 1 97.62 210 GLU A O 1
ATOM 1750 N N . ALA A 1 211 ? 2.803 -40.25 -3.285 1 97.69 211 ALA A N 1
ATOM 1751 C CA . ALA A 1 211 ? 3.965 -39.5 -2.834 1 97.69 211 ALA A CA 1
ATOM 1752 C C . ALA A 1 211 ? 4.719 -40.25 -1.74 1 97.69 211 ALA A C 1
ATOM 1754 O O . ALA A 1 211 ? 5.953 -40.25 -1.712 1 97.69 211 ALA A O 1
ATOM 1755 N N . ILE A 1 212 ? 3.955 -40.875 -0.834 1 96.06 212 ILE A N 1
ATOM 1756 C CA . ILE A 1 212 ? 4.555 -41.625 0.27 1 96.06 212 ILE A CA 1
ATOM 1757 C C . ILE A 1 212 ? 5.426 -42.75 -0.278 1 96.06 212 ILE A C 1
ATOM 1759 O O . ILE A 1 212 ? 6.508 -43.031 0.246 1 96.06 212 ILE A O 1
ATOM 1763 N N . CYS A 1 213 ? 5.039 -43.312 -1.373 1 93.94 213 CYS A N 1
ATOM 1764 C CA . CYS A 1 213 ? 5.758 -44.406 -1.986 1 93.94 213 CYS A CA 1
ATOM 1765 C C . CYS A 1 213 ? 7.004 -43.938 -2.713 1 93.94 213 CYS A C 1
ATOM 1767 O O . CYS A 1 213 ? 7.941 -44.688 -2.941 1 93.94 213 CYS A O 1
ATOM 1769 N N . ASP A 1 214 ? 7.02 -42.656 -2.932 1 93.94 214 ASP A N 1
ATOM 1770 C CA . ASP A 1 214 ? 8.047 -42.125 -3.807 1 93.94 214 ASP A CA 1
ATOM 1771 C C . ASP A 1 214 ? 9 -41.219 -3.031 1 93.94 214 ASP A C 1
ATOM 1773 O O . ASP A 1 214 ? 10.031 -40.781 -3.557 1 93.94 214 ASP A O 1
ATOM 1777 N N . ILE A 1 215 ? 8.773 -40.938 -1.775 1 91.75 215 ILE A N 1
ATOM 1778 C CA . ILE A 1 215 ? 9.398 -39.844 -1.032 1 91.75 215 ILE A CA 1
ATOM 1779 C C . ILE A 1 215 ? 10.875 -40.156 -0.799 1 91.75 215 ILE A C 1
ATOM 1781 O O . ILE A 1 215 ? 11.703 -39.25 -0.722 1 91.75 215 ILE A O 1
ATOM 1785 N N . GLU A 1 216 ? 11.266 -41.406 -0.784 1 89.88 216 GLU A N 1
ATOM 1786 C CA . GLU A 1 216 ? 12.648 -41.812 -0.501 1 89.88 216 GLU A CA 1
ATOM 1787 C C . GLU A 1 216 ? 13.562 -41.469 -1.675 1 89.88 216 GLU A C 1
ATOM 1789 O O . GLU A 1 216 ? 14.781 -41.406 -1.512 1 89.88 216 GLU A O 1
ATOM 1794 N N . ASN A 1 217 ? 13.016 -41.219 -2.816 1 88.75 217 ASN A N 1
ATOM 1795 C CA . ASN A 1 217 ? 13.789 -41 -4.031 1 88.75 217 ASN A CA 1
ATOM 1796 C C . ASN A 1 217 ? 14.086 -39.5 -4.223 1 88.75 217 ASN A C 1
ATOM 1798 O O . ASN A 1 217 ? 14.797 -39.125 -5.16 1 88.75 217 ASN A O 1
ATOM 1802 N N . LEU A 1 218 ? 13.648 -38.656 -3.35 1 88.75 218 LEU A N 1
ATOM 1803 C CA . LEU A 1 218 ? 13.805 -37.219 -3.502 1 88.75 218 LEU A CA 1
ATOM 1804 C C . LEU A 1 218 ? 15.094 -36.719 -2.834 1 88.75 218 LEU A C 1
ATOM 1806 O O . LEU A 1 218 ? 15.609 -37.375 -1.923 1 88.75 218 LEU A O 1
ATOM 1810 N N . SER A 1 219 ? 15.555 -35.594 -3.484 1 86.19 219 SER A N 1
ATOM 1811 C CA . SER A 1 219 ? 16.625 -34.906 -2.783 1 86.19 219 SER A CA 1
ATOM 1812 C C . SER A 1 219 ? 16.188 -34.5 -1.384 1 86.19 219 SER A C 1
ATOM 1814 O O . SER A 1 219 ? 14.992 -34.344 -1.116 1 86.19 219 SER A O 1
ATOM 1816 N N . GLN A 1 220 ? 17.172 -34.219 -0.48 1 85.69 220 GLN A N 1
ATOM 1817 C CA . GLN A 1 220 ? 16.859 -33.844 0.897 1 85.69 220 GLN A CA 1
ATOM 1818 C C . GLN A 1 220 ? 16.062 -32.562 0.947 1 85.69 220 GLN A C 1
ATOM 1820 O O . GLN A 1 220 ? 15.125 -32.438 1.742 1 85.69 220 GLN A O 1
ATOM 1825 N N . GLU A 1 221 ? 16.453 -31.594 0.066 1 83.81 221 GLU A N 1
ATOM 1826 C CA . GLU A 1 221 ? 15.758 -30.312 0.047 1 83.81 221 GLU A CA 1
ATOM 1827 C C . GLU A 1 221 ? 14.297 -30.469 -0.362 1 83.81 221 GLU A C 1
ATOM 1829 O O . GLU A 1 221 ? 13.406 -29.938 0.292 1 83.81 221 GLU A O 1
ATOM 1834 N N . ASN A 1 222 ? 14.023 -31.234 -1.271 1 88.81 222 ASN A N 1
ATOM 1835 C CA . ASN A 1 222 ? 12.664 -31.469 -1.755 1 88.81 222 ASN A CA 1
ATOM 1836 C C . ASN A 1 222 ? 11.859 -32.312 -0.783 1 88.81 222 ASN A C 1
ATOM 1838 O O . ASN A 1 222 ? 10.641 -32.188 -0.676 1 88.81 222 ASN A O 1
ATOM 1842 N N . ARG A 1 223 ? 12.57 -33.062 -0.075 1 91.81 223 ARG A N 1
ATOM 1843 C CA . ARG A 1 223 ? 11.898 -34 0.804 1 91.81 223 ARG A CA 1
ATOM 1844 C C . ARG A 1 223 ? 11.172 -33.281 1.934 1 91.81 223 ARG A C 1
ATOM 1846 O O . ARG A 1 223 ? 10.039 -33.625 2.275 1 91.81 223 ARG A O 1
ATOM 1853 N N . ARG A 1 224 ? 11.805 -32.344 2.588 1 92.19 224 ARG A N 1
ATOM 1854 C CA . ARG A 1 224 ? 11.18 -31.594 3.668 1 92.19 224 ARG A CA 1
ATOM 1855 C C . ARG A 1 224 ? 9.898 -30.922 3.197 1 92.19 224 ARG A C 1
ATOM 1857 O O . ARG A 1 224 ? 8.867 -31.016 3.871 1 92.19 224 ARG A O 1
ATOM 1864 N N . ASP A 1 225 ? 9.906 -30.234 2.078 1 94.5 225 ASP A N 1
ATOM 1865 C CA . ASP A 1 225 ? 8.742 -29.578 1.512 1 94.5 225 ASP A CA 1
ATOM 1866 C C . ASP A 1 225 ? 7.637 -30.578 1.19 1 94.5 225 ASP A C 1
ATOM 1868 O O . ASP A 1 225 ? 6.465 -30.328 1.487 1 94.5 225 ASP A O 1
ATOM 1872 N N . SER A 1 226 ? 8.016 -31.672 0.629 1 96.69 226 SER A N 1
ATOM 1873 C CA . SER A 1 226 ? 7.055 -32.688 0.24 1 96.69 226 SER A CA 1
ATOM 1874 C C . SER A 1 226 ? 6.336 -33.281 1.457 1 96.69 226 SER A C 1
ATOM 1876 O O . SER A 1 226 ? 5.117 -33.469 1.432 1 96.69 226 SER A O 1
ATOM 1878 N N . GLU A 1 227 ? 7.066 -33.469 2.453 1 95.94 227 GLU A N 1
ATOM 1879 C CA . GLU A 1 227 ? 6.477 -34 3.674 1 95.94 227 GLU A CA 1
ATOM 1880 C C . GLU A 1 227 ? 5.414 -33.062 4.238 1 95.94 227 GLU A C 1
ATOM 1882 O O . GLU A 1 227 ? 4.363 -33.5 4.695 1 95.94 227 GLU A O 1
ATOM 1887 N N . ILE A 1 228 ? 5.734 -31.781 4.242 1 96.88 228 ILE A N 1
ATOM 1888 C CA . ILE A 1 228 ? 4.801 -30.781 4.734 1 96.88 228 ILE A CA 1
ATOM 1889 C C . ILE A 1 228 ? 3.512 -30.828 3.92 1 96.88 228 ILE A C 1
ATOM 1891 O O . ILE A 1 228 ? 2.412 -30.797 4.48 1 96.88 228 ILE A O 1
ATOM 1895 N N . ILE A 1 229 ? 3.605 -30.969 2.641 1 97.81 229 ILE A N 1
ATOM 1896 C CA . ILE A 1 229 ? 2.441 -30.922 1.762 1 97.81 229 ILE A CA 1
ATOM 1897 C C . ILE A 1 229 ? 1.641 -32.219 1.904 1 97.81 229 ILE A C 1
ATOM 1899 O O . ILE A 1 229 ? 0.407 -32.188 1.885 1 97.81 229 ILE A O 1
ATOM 1903 N N . ILE A 1 230 ? 2.381 -33.344 2.008 1 97.56 230 ILE A N 1
ATOM 1904 C CA . ILE A 1 230 ? 1.708 -34.594 2.223 1 97.56 230 ILE A CA 1
ATOM 1905 C C . ILE A 1 230 ? 0.857 -34.531 3.488 1 97.56 230 ILE A C 1
ATOM 1907 O O . ILE A 1 230 ? -0.3 -34.969 3.492 1 97.56 230 ILE A O 1
ATOM 1911 N N . LYS A 1 231 ? 1.431 -34 4.512 1 97.19 231 LYS A N 1
ATOM 1912 C CA . LYS A 1 231 ? 0.701 -33.844 5.766 1 97.19 231 LYS A CA 1
ATOM 1913 C C . LYS A 1 231 ? -0.534 -32.938 5.57 1 97.19 231 LYS A C 1
ATOM 1915 O O . LYS A 1 231 ? -1.606 -33.25 6.098 1 97.19 231 LYS A O 1
ATOM 1920 N N . LEU A 1 232 ? -0.34 -31.906 4.844 1 97.31 232 LEU A N 1
ATOM 1921 C CA . LEU A 1 232 ? -1.448 -31 4.551 1 97.31 232 LEU A CA 1
ATOM 1922 C C . LEU A 1 232 ? -2.568 -31.734 3.82 1 97.31 232 LEU A C 1
ATOM 1924 O O . LEU A 1 232 ? -3.748 -31.547 4.129 1 97.31 232 LEU A O 1
ATOM 1928 N N . LEU A 1 233 ? -2.221 -32.562 2.869 1 97.62 233 LEU A N 1
ATOM 1929 C CA . LEU A 1 233 ? -3.201 -33.344 2.123 1 97.62 233 LEU A CA 1
ATOM 1930 C C . LEU A 1 233 ? -3.973 -34.281 3.049 1 97.62 233 LEU A C 1
ATOM 1932 O O . LEU A 1 233 ? -5.203 -34.344 2.994 1 97.62 233 LEU A O 1
ATOM 1936 N N . LYS A 1 234 ? -3.283 -34.875 3.891 1 96.5 234 LYS A N 1
ATOM 1937 C CA . LYS A 1 234 ? -3.9 -35.844 4.816 1 96.5 234 LYS A CA 1
ATOM 1938 C C . LYS A 1 234 ? -4.82 -35.125 5.801 1 96.5 234 LYS A C 1
ATOM 1940 O O . LYS A 1 234 ? -5.918 -35.594 6.098 1 96.5 234 LYS A O 1
ATOM 1945 N N . GLU A 1 235 ? -4.406 -34.031 6.289 1 96.12 235 GLU A N 1
ATOM 1946 C CA . GLU A 1 235 ? -5.215 -33.25 7.227 1 96.12 235 GLU A CA 1
ATOM 1947 C C . GLU A 1 235 ? -6.508 -32.781 6.578 1 96.12 235 GLU A C 1
ATOM 1949 O O . GLU A 1 235 ? -7.562 -32.75 7.219 1 96.12 235 GLU A O 1
ATOM 1954 N N . ASN A 1 236 ? -6.387 -32.375 5.375 1 95.31 236 ASN A N 1
ATOM 1955 C CA . ASN A 1 236 ? -7.574 -31.891 4.672 1 95.31 236 ASN A CA 1
ATOM 1956 C C . ASN A 1 236 ? -8.578 -33.031 4.438 1 95.31 236 ASN A C 1
ATOM 1958 O O . ASN A 1 236 ? -9.789 -32.812 4.477 1 95.31 236 ASN A O 1
ATOM 1962 N N . ILE A 1 237 ? -8.086 -34.219 4.184 1 93.62 237 ILE A N 1
ATOM 1963 C CA . ILE A 1 237 ? -8.953 -35.375 4.016 1 93.62 237 ILE A CA 1
ATOM 1964 C C . ILE A 1 237 ? -9.766 -35.625 5.293 1 93.62 237 ILE A C 1
ATOM 1966 O O . ILE A 1 237 ? -10.977 -35.812 5.242 1 93.62 237 ILE A O 1
ATOM 1970 N N . GLU A 1 238 ? -9.078 -35.5 6.359 1 93 238 GLU A N 1
ATOM 1971 C CA . GLU A 1 238 ? -9.734 -35.719 7.648 1 93 238 GLU A CA 1
ATOM 1972 C C . GLU A 1 238 ? -10.789 -34.625 7.902 1 93 238 GLU A C 1
ATOM 1974 O O . GLU A 1 238 ? -11.875 -34.938 8.406 1 93 238 GLU A O 1
ATOM 1979 N N . LEU A 1 239 ? -10.477 -33.406 7.547 1 90.69 239 LEU A N 1
ATOM 1980 C CA . LEU A 1 239 ? -11.391 -32.281 7.75 1 90.69 239 LEU A CA 1
ATOM 1981 C C . LEU A 1 239 ? -12.633 -32.438 6.875 1 90.69 239 LEU A C 1
ATOM 1983 O O . LEU A 1 239 ? -13.742 -32.125 7.309 1 90.69 239 LEU A O 1
ATOM 1987 N N . MET A 1 240 ? -12.43 -32.938 5.605 1 90.44 240 MET A N 1
ATOM 1988 C CA . MET A 1 240 ? -13.531 -33.031 4.652 1 90.44 240 MET A CA 1
ATOM 1989 C C . MET A 1 240 ? -14.461 -34.188 5.012 1 90.44 240 MET A C 1
ATOM 1991 O O . MET A 1 240 ? -15.648 -34.156 4.695 1 90.44 240 MET A O 1
ATOM 1995 N N . LEU A 1 241 ? -13.891 -35.188 5.633 1 86.88 241 LEU A N 1
ATOM 1996 C CA . LEU A 1 241 ? -14.672 -36.375 5.973 1 86.88 241 LEU A CA 1
ATOM 1997 C C . LEU A 1 241 ? -15.281 -36.25 7.363 1 86.88 241 LEU A C 1
ATOM 1999 O O . LEU A 1 241 ? -16.094 -37.094 7.77 1 86.88 241 LEU A O 1
ATOM 2003 N N . SER A 1 242 ? -14.992 -35.219 8.227 1 79.5 242 SER A N 1
ATOM 2004 C CA . SER A 1 242 ? -15.602 -34.969 9.523 1 79.5 242 SER A CA 1
ATOM 2005 C C . SER A 1 242 ? -16.922 -34.219 9.367 1 79.5 242 SER A C 1
ATOM 2007 O O . SER A 1 242 ? -17.125 -33.531 8.367 1 79.5 242 SER A O 1
ATOM 2009 N N . MET B 1 1 ? -14.289 4.496 -10.398 1 56.78 1 MET B N 1
ATOM 2010 C CA . MET B 1 1 ? -14.672 5.238 -9.203 1 56.78 1 MET B CA 1
ATOM 2011 C C . MET B 1 1 ? -13.875 6.531 -9.086 1 56.78 1 MET B C 1
ATOM 2013 O O . MET B 1 1 ? -14.242 7.434 -8.336 1 56.78 1 MET B O 1
ATOM 2017 N N . ASN B 1 2 ? -12.766 6.566 -9.906 1 69.31 2 ASN B N 1
ATOM 2018 C CA . ASN B 1 2 ? -12 7.809 -9.945 1 69.31 2 ASN B CA 1
ATOM 2019 C C . ASN B 1 2 ? -12.414 8.688 -11.125 1 69.31 2 ASN B C 1
ATOM 2021 O O . ASN B 1 2 ? -11.773 9.703 -11.398 1 69.31 2 ASN B O 1
ATOM 2025 N N . ASN B 1 3 ? -13.445 8.195 -11.641 1 78.69 3 ASN B N 1
ATOM 2026 C CA . ASN B 1 3 ? -14.031 8.961 -12.742 1 78.69 3 ASN B CA 1
ATOM 2027 C C . ASN B 1 3 ? -14.727 10.219 -12.234 1 78.69 3 ASN B C 1
ATOM 2029 O O . ASN B 1 3 ? -15.594 10.141 -11.352 1 78.69 3 ASN B O 1
ATOM 2033 N N . PRO B 1 4 ? -14.383 11.336 -12.844 1 81.94 4 PRO B N 1
ATOM 2034 C CA . PRO B 1 4 ? -14.953 12.594 -12.359 1 81.94 4 PRO B CA 1
ATOM 2035 C C . PRO B 1 4 ? -16.484 12.602 -12.391 1 81.94 4 PRO B C 1
ATOM 2037 O O . PRO B 1 4 ? -17.109 13.172 -11.5 1 81.94 4 PRO B O 1
ATOM 2040 N N . ASP B 1 5 ? -17.031 11.945 -13.43 1 83.25 5 ASP B N 1
ATOM 2041 C CA . ASP B 1 5 ? -18.5 11.914 -13.531 1 83.25 5 ASP B CA 1
ATOM 2042 C C . ASP B 1 5 ? -19.109 11.148 -12.352 1 83.25 5 ASP B C 1
ATOM 2044 O O . ASP B 1 5 ? -20.125 11.57 -11.805 1 83.25 5 ASP B O 1
ATOM 2048 N N . TYR B 1 6 ? -18.531 10.102 -12 1 86.12 6 TYR B N 1
ATOM 2049 C CA . TYR B 1 6 ? -19.016 9.328 -10.867 1 86.12 6 TYR B CA 1
ATOM 2050 C C . TYR B 1 6 ? -18.906 10.133 -9.57 1 86.12 6 TYR B C 1
ATOM 2052 O O . TYR B 1 6 ? -19.859 10.211 -8.805 1 86.12 6 TYR B O 1
ATOM 2060 N N . LEU B 1 7 ? -17.781 10.789 -9.367 1 89.88 7 LEU B N 1
ATOM 2061 C CA . LEU B 1 7 ? -17.547 11.578 -8.164 1 89.88 7 LEU B CA 1
ATOM 2062 C C . LEU B 1 7 ? -18.562 12.711 -8.047 1 89.88 7 LEU B C 1
ATOM 2064 O O . LEU B 1 7 ? -19.047 13 -6.953 1 89.88 7 LEU B O 1
ATOM 2068 N N . ASN B 1 8 ? -18.875 13.258 -9.242 1 89 8 ASN B N 1
ATOM 2069 C CA . ASN B 1 8 ? -19.812 14.383 -9.258 1 89 8 ASN B CA 1
ATOM 2070 C C . ASN B 1 8 ? -21.234 13.938 -8.938 1 89 8 ASN B C 1
ATOM 2072 O O . ASN B 1 8 ? -22.047 14.734 -8.477 1 89 8 ASN B O 1
ATOM 2076 N N . SER B 1 9 ? -21.531 12.695 -9.188 1 91.69 9 SER B N 1
ATOM 2077 C CA . SER B 1 9 ? -22.875 12.188 -8.938 1 91.69 9 SER B CA 1
ATOM 2078 C C . SER B 1 9 ? -23.078 11.883 -7.457 1 91.69 9 SER B C 1
ATOM 2080 O O . SER B 1 9 ? -24.219 11.727 -7.004 1 91.69 9 SER B O 1
ATOM 2082 N N . LEU B 1 10 ? -22.031 11.789 -6.617 1 94.5 10 LEU B N 1
ATOM 2083 C CA . LEU B 1 10 ? -22.109 11.453 -5.199 1 94.5 10 LEU B CA 1
ATOM 2084 C C . LEU B 1 10 ? -22.375 12.695 -4.355 1 94.5 10 LEU B C 1
ATOM 2086 O O . LEU B 1 10 ? -21.828 13.766 -4.637 1 94.5 10 LEU B O 1
ATOM 2090 N N . ASN B 1 11 ? -23.25 12.602 -3.377 1 95.94 11 ASN B N 1
ATOM 2091 C CA . ASN B 1 11 ? -23.406 13.719 -2.451 1 95.94 11 ASN B CA 1
ATOM 2092 C C . ASN B 1 11 ? -22.297 13.758 -1.41 1 95.94 11 ASN B C 1
ATOM 2094 O O . ASN B 1 11 ? -21.516 12.805 -1.288 1 95.94 11 ASN B O 1
ATOM 2098 N N . PRO B 1 12 ? -22.141 14.812 -0.619 1 97.12 12 PRO B N 1
ATOM 2099 C CA . PRO B 1 12 ? -21.031 14.977 0.326 1 97.12 12 PRO B CA 1
ATOM 2100 C C . PRO B 1 12 ? -20.984 13.875 1.385 1 97.12 12 PRO B C 1
ATOM 2102 O O . PRO B 1 12 ? -19.906 13.383 1.732 1 97.12 12 PRO B O 1
ATOM 2105 N N . ASN B 1 13 ? -22.109 13.492 1.839 1 96.88 13 ASN B N 1
ATOM 2106 C CA . ASN B 1 13 ? -22.141 12.445 2.855 1 96.88 13 ASN B CA 1
ATOM 2107 C C . ASN B 1 13 ? -21.641 11.117 2.311 1 96.88 13 ASN B C 1
ATOM 2109 O O . ASN B 1 13 ? -20.969 10.367 3.021 1 96.88 13 ASN B O 1
ATOM 2113 N N . ASP B 1 14 ? -21.984 10.844 1.075 1 97.44 14 ASP B N 1
ATOM 2114 C CA . ASP B 1 14 ? -21.484 9.641 0.42 1 97.44 14 ASP B CA 1
ATOM 2115 C C . ASP B 1 14 ? -19.969 9.688 0.273 1 97.44 14 ASP B C 1
ATOM 2117 O O . ASP B 1 14 ? -19.297 8.688 0.501 1 97.44 14 ASP B O 1
ATOM 2121 N N . LEU B 1 15 ? -19.5 10.836 -0.095 1 98.12 15 LEU B N 1
ATOM 2122 C CA . LEU B 1 15 ? -18.062 11.008 -0.275 1 98.12 15 LEU B CA 1
ATOM 2123 C C . LEU B 1 15 ? -17.312 10.82 1.044 1 98.12 15 LEU B C 1
ATOM 2125 O O . LEU B 1 15 ? -16.266 10.195 1.081 1 98.12 15 LEU B O 1
ATOM 2129 N N . LEU B 1 16 ? -17.859 11.32 2.104 1 98.19 16 LEU B N 1
ATOM 2130 C CA . LEU B 1 16 ? -17.25 11.156 3.416 1 98.19 16 LEU B CA 1
ATOM 2131 C C . LEU B 1 16 ? -17.266 9.688 3.84 1 98.19 16 LEU B C 1
ATOM 2133 O O . LEU B 1 16 ? -16.281 9.195 4.391 1 98.19 16 LEU B O 1
ATOM 2137 N N . PHE B 1 17 ? -18.375 9.062 3.568 1 98.19 17 PHE B N 1
ATOM 2138 C CA . PHE B 1 17 ? -18.5 7.648 3.881 1 98.19 17 PHE B CA 1
ATOM 2139 C C . PHE B 1 17 ? -17.453 6.836 3.115 1 98.19 17 PHE B C 1
ATOM 2141 O O . PHE B 1 17 ? -16.766 5.996 3.695 1 98.19 17 PHE B O 1
ATOM 2148 N N . LEU B 1 18 ? -17.312 7.074 1.863 1 98.31 18 LEU B N 1
ATOM 2149 C CA . LEU B 1 18 ? -16.359 6.367 1.021 1 98.31 18 LEU B CA 1
ATOM 2150 C C . LEU B 1 18 ? -14.93 6.672 1.448 1 98.31 18 LEU B C 1
ATOM 2152 O O . LEU B 1 18 ? -14.055 5.805 1.374 1 98.31 18 LEU B O 1
ATOM 2156 N N . THR B 1 19 ? -14.641 7.91 1.892 1 98.56 19 THR B N 1
ATOM 2157 C CA . THR B 1 19 ? -13.336 8.266 2.428 1 98.56 19 THR B CA 1
ATOM 2158 C C . THR B 1 19 ? -12.977 7.379 3.617 1 98.56 19 THR B C 1
ATOM 2160 O O . THR B 1 19 ? -11.883 6.809 3.67 1 98.56 19 THR B O 1
ATOM 2163 N N . LYS B 1 20 ? -13.883 7.234 4.492 1 98.5 20 LYS B N 1
ATOM 2164 C CA . LYS B 1 20 ? -13.664 6.43 5.691 1 98.5 20 LYS B CA 1
ATOM 2165 C C . LYS B 1 20 ? -13.414 4.969 5.332 1 98.5 20 LYS B C 1
ATOM 2167 O O . LYS B 1 20 ? -12.5 4.336 5.863 1 98.5 20 LYS B O 1
ATOM 2172 N N . ILE B 1 21 ? -14.227 4.434 4.414 1 98.25 21 ILE B N 1
ATOM 2173 C CA . ILE B 1 21 ? -14.125 3.023 4.055 1 98.25 21 ILE B CA 1
ATOM 2174 C C . ILE B 1 21 ? -12.828 2.771 3.295 1 98.25 21 ILE B C 1
ATOM 2176 O O . ILE B 1 21 ? -12.211 1.712 3.439 1 98.25 21 ILE B O 1
ATOM 2180 N N . SER B 1 22 ? -12.422 3.719 2.502 1 98.38 22 SER B N 1
ATOM 2181 C CA . SER B 1 22 ? -11.156 3.592 1.796 1 98.38 22 SER B CA 1
ATOM 2182 C C . SER B 1 22 ? -9.984 3.533 2.771 1 98.38 22 SER B C 1
ATOM 2184 O O . SER B 1 22 ? -9.023 2.785 2.559 1 98.38 22 SER B O 1
ATOM 2186 N N . GLU B 1 23 ? -10.039 4.328 3.785 1 98.44 23 GLU B N 1
ATOM 2187 C CA . GLU B 1 23 ? -9.016 4.27 4.824 1 98.44 23 GLU B CA 1
ATOM 2188 C C . GLU B 1 23 ? -8.969 2.887 5.469 1 98.44 23 GLU B C 1
ATOM 2190 O O . GLU B 1 23 ? -7.891 2.301 5.609 1 98.44 23 GLU B O 1
ATOM 2195 N N . GLN B 1 24 ? -10.141 2.365 5.785 1 98.19 24 GLN B N 1
ATOM 2196 C CA . GLN B 1 24 ? -10.242 1.074 6.453 1 98.19 24 GLN B CA 1
ATOM 2197 C C . GLN B 1 24 ? -9.766 -0.057 5.547 1 98.19 24 GLN B C 1
ATOM 2199 O O . GLN B 1 24 ? -9.328 -1.104 6.027 1 98.19 24 GLN B O 1
ATOM 2204 N N . SER B 1 25 ? -9.828 0.127 4.285 1 98.12 25 SER B N 1
ATOM 2205 C CA . SER B 1 25 ? -9.484 -0.907 3.314 1 98.12 25 SER B CA 1
ATOM 2206 C C . SER B 1 25 ? -8.078 -0.688 2.754 1 98.12 25 SER B C 1
ATOM 2208 O O . SER B 1 25 ? -7.695 -1.319 1.769 1 98.12 25 SER B O 1
ATOM 2210 N N . ASP B 1 26 ? -7.336 0.247 3.283 1 97.5 26 ASP B N 1
ATOM 2211 C CA . ASP B 1 26 ? -5.953 0.558 2.928 1 97.5 26 ASP B CA 1
ATOM 2212 C C . ASP B 1 26 ? -5.855 1.032 1.479 1 97.5 26 ASP B C 1
ATOM 2214 O O . ASP B 1 26 ? -4.898 0.699 0.776 1 97.5 26 ASP B O 1
ATOM 2218 N N . ARG B 1 27 ? -6.883 1.624 1.027 1 97.94 27 ARG B N 1
ATOM 2219 C CA . ARG B 1 27 ? -6.891 2.217 -0.306 1 97.94 27 ARG B CA 1
ATOM 2220 C C . ARG B 1 27 ? -6.719 3.73 -0.233 1 97.94 27 ARG B C 1
ATOM 2222 O O . ARG B 1 27 ? -7.66 4.48 -0.505 1 97.94 27 ARG B O 1
ATOM 2229 N N . TYR B 1 28 ? -5.555 4.172 -0.048 1 98.19 28 TYR B N 1
ATOM 2230 C CA . TYR B 1 28 ? -5.258 5.551 0.336 1 98.19 28 TYR B CA 1
ATOM 2231 C C . TYR B 1 28 ? -5.383 6.488 -0.858 1 98.19 28 TYR B C 1
ATOM 2233 O O . TYR B 1 28 ? -5.77 7.648 -0.705 1 98.19 28 TYR B O 1
ATOM 2241 N N . ASN B 1 29 ? -5.07 6.008 -2.064 1 97.44 29 ASN B N 1
ATOM 2242 C CA . ASN B 1 29 ? -5.293 6.84 -3.242 1 97.44 29 ASN B CA 1
ATOM 2243 C C . ASN B 1 29 ? -6.773 7.141 -3.445 1 97.44 29 ASN B C 1
ATOM 2245 O O . ASN B 1 29 ? -7.141 8.266 -3.791 1 97.44 29 ASN B O 1
ATOM 2249 N N . ASP B 1 30 ? -7.59 6.102 -3.25 1 97.88 30 ASP B N 1
ATOM 2250 C CA . ASP B 1 30 ? -9.031 6.32 -3.301 1 97.88 30 ASP B CA 1
ATOM 2251 C C . ASP B 1 30 ? -9.477 7.297 -2.211 1 97.88 30 ASP B C 1
ATOM 2253 O O . ASP B 1 30 ? -10.297 8.18 -2.461 1 97.88 30 ASP B O 1
ATOM 2257 N N . MET B 1 31 ? -8.906 7.082 -1 1 98.5 31 MET B N 1
ATOM 2258 C CA . MET B 1 31 ? -9.211 7.961 0.125 1 98.5 31 MET B CA 1
ATOM 2259 C C . MET B 1 31 ? -8.953 9.422 -0.237 1 98.5 31 MET B C 1
ATOM 2261 O O . MET B 1 31 ? -9.805 10.281 -0.011 1 98.5 31 MET B O 1
ATOM 2265 N N . LEU B 1 32 ? -7.82 9.617 -0.792 1 98.56 32 LEU B N 1
ATOM 2266 C CA . LEU B 1 32 ? -7.414 10.961 -1.188 1 98.56 32 LEU B CA 1
ATOM 2267 C C . LEU B 1 32 ? -8.367 11.531 -2.23 1 98.56 32 LEU B C 1
ATOM 2269 O O . LEU B 1 32 ? -8.773 12.695 -2.141 1 98.56 32 LEU B O 1
ATOM 2273 N N . THR B 1 33 ? -8.742 10.719 -3.211 1 98.25 33 THR B N 1
ATOM 2274 C CA . THR B 1 33 ? -9.656 11.141 -4.27 1 98.25 33 THR B CA 1
ATOM 2275 C C . THR B 1 33 ? -11.008 11.539 -3.691 1 98.25 33 THR B C 1
ATOM 2277 O O . THR B 1 33 ? -11.555 12.586 -4.043 1 98.25 33 THR B O 1
ATOM 2280 N N . PHE B 1 34 ? -11.523 10.734 -2.781 1 98.38 34 PHE B N 1
ATOM 2281 C CA . PHE B 1 34 ? -12.852 10.977 -2.223 1 98.38 34 PHE B CA 1
ATOM 2282 C C . PHE B 1 34 ? -12.844 12.211 -1.326 1 98.38 34 PHE B C 1
ATOM 2284 O O . PHE B 1 34 ? -13.766 13.023 -1.375 1 98.38 34 PHE B O 1
ATOM 2291 N N . ILE B 1 35 ? -11.828 12.383 -0.498 1 98.62 35 ILE B N 1
ATOM 2292 C CA . ILE B 1 35 ? -11.805 13.5 0.441 1 98.62 35 ILE B CA 1
ATOM 2293 C C . ILE B 1 35 ? -11.625 14.812 -0.322 1 98.62 35 ILE B C 1
ATOM 2295 O O . ILE B 1 35 ? -12.188 15.836 0.06 1 98.62 35 ILE B O 1
ATOM 2299 N N . LYS B 1 36 ? -10.812 14.836 -1.404 1 98.25 36 LYS B N 1
ATOM 2300 C CA . LYS B 1 36 ? -10.672 16.031 -2.23 1 98.25 36 LYS B CA 1
ATOM 2301 C C . LYS B 1 36 ? -12 16.391 -2.896 1 98.25 36 LYS B C 1
ATOM 2303 O O . LYS B 1 36 ? -12.359 17.578 -2.965 1 98.25 36 LYS B O 1
ATOM 2308 N N . ALA B 1 37 ? -12.695 15.352 -3.398 1 98.12 37 ALA B N 1
ATOM 2309 C CA . ALA B 1 37 ? -14.008 15.594 -3.992 1 98.12 37 ALA B CA 1
ATOM 2310 C C . ALA B 1 37 ? -14.977 16.172 -2.965 1 98.12 37 ALA B C 1
ATOM 2312 O O . ALA B 1 37 ? -15.758 17.062 -3.279 1 98.12 37 ALA B O 1
ATOM 2313 N N . TYR B 1 38 ? -14.938 15.617 -1.765 1 98.19 38 TYR B N 1
ATOM 2314 C CA . TYR B 1 38 ? -15.773 16.109 -0.676 1 98.19 38 TYR B CA 1
ATOM 2315 C C . TYR B 1 38 ? -15.531 17.594 -0.433 1 98.19 38 TYR B C 1
ATOM 2317 O O . TYR B 1 38 ? -16.469 18.375 -0.334 1 98.19 38 TYR B O 1
ATOM 2325 N N . ILE B 1 39 ? -14.289 18.016 -0.339 1 98.12 39 ILE B N 1
ATOM 2326 C CA . ILE B 1 39 ? -13.906 19.406 -0.052 1 98.12 39 ILE B CA 1
ATOM 2327 C C . ILE B 1 39 ? -14.375 20.312 -1.188 1 98.12 39 ILE B C 1
ATOM 2329 O O . ILE B 1 39 ? -14.828 21.438 -0.947 1 98.12 39 ILE B O 1
ATOM 2333 N N . ARG B 1 40 ? -14.305 19.844 -2.447 1 96.25 40 ARG B N 1
ATOM 2334 C CA . ARG B 1 40 ? -14.727 20.641 -3.598 1 96.25 40 ARG B CA 1
ATOM 2335 C C . ARG B 1 40 ? -16.234 20.859 -3.588 1 96.25 40 ARG B C 1
ATOM 2337 O O . ARG B 1 40 ? -16.719 21.875 -4.082 1 96.25 40 ARG B O 1
ATOM 2344 N N . LYS B 1 41 ? -16.906 19.938 -2.982 1 96 41 LYS B N 1
ATOM 2345 C CA . LYS B 1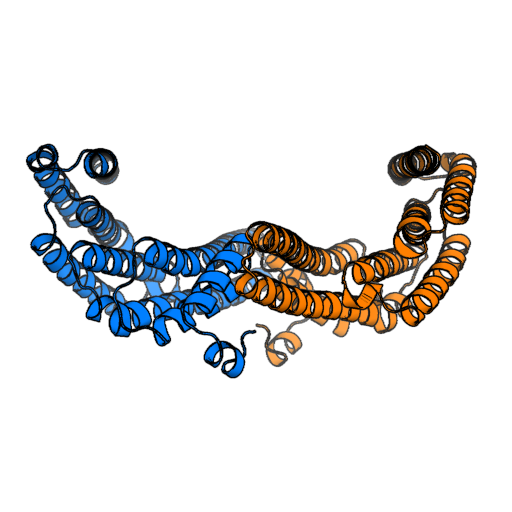 41 ? -18.359 19.984 -3.047 1 96 41 LYS B CA 1
ATOM 2346 C C . LYS B 1 41 ? -18.953 20.719 -1.842 1 96 41 LYS B C 1
ATOM 2348 O O . LYS B 1 41 ? -20.156 20.969 -1.788 1 96 41 LYS B O 1
ATOM 2353 N N . THR B 1 42 ? -18.141 20.938 -0.896 1 96 42 THR B N 1
ATOM 2354 C CA . THR B 1 42 ? -18.609 21.609 0.307 1 96 42 THR B CA 1
ATOM 2355 C C . THR B 1 42 ? -17.969 23 0.446 1 96 42 THR B C 1
ATOM 2357 O O . THR B 1 42 ? -16.969 23.281 -0.203 1 96 42 THR B O 1
ATOM 2360 N N . SER B 1 43 ? -18.625 23.812 1.235 1 96.38 43 SER B N 1
ATOM 2361 C CA . SER B 1 43 ? -18.109 25.172 1.401 1 96.38 43 SER B CA 1
ATOM 2362 C C . SER B 1 43 ? -17.953 25.531 2.877 1 96.38 43 SER B C 1
ATOM 2364 O O . SER B 1 43 ? -17.578 26.641 3.213 1 96.38 43 SER B O 1
ATOM 2366 N N . HIS B 1 44 ? -18.188 24.641 3.758 1 97 44 HIS B N 1
ATOM 2367 C CA . HIS B 1 44 ? -18.141 24.922 5.188 1 97 44 HIS B CA 1
ATOM 2368 C C . HIS B 1 44 ? -16.781 24.547 5.777 1 97 44 HIS B C 1
ATOM 2370 O O . HIS B 1 44 ? -15.977 23.891 5.121 1 97 44 HIS B O 1
ATOM 2376 N N . ASP B 1 45 ? -16.516 24.984 6.934 1 98.44 45 ASP B N 1
ATOM 2377 C CA . ASP B 1 45 ? -15.375 24.547 7.738 1 98.44 45 ASP B CA 1
ATOM 2378 C C . ASP B 1 45 ? -15.484 23.062 8.086 1 98.44 45 ASP B C 1
ATOM 2380 O O . ASP B 1 45 ? -16.578 22.562 8.344 1 98.44 45 ASP B O 1
ATOM 2384 N N . LEU B 1 46 ? -14.312 22.422 8.008 1 98.5 46 LEU B N 1
ATOM 2385 C CA . LEU B 1 46 ? -14.344 20.984 8.305 1 98.5 46 LEU B CA 1
ATOM 2386 C C . LEU B 1 46 ? -14.531 20.75 9.805 1 98.5 46 LEU B C 1
ATOM 2388 O O . LEU B 1 46 ? -13.961 21.469 10.625 1 98.5 46 LEU B O 1
ATOM 2392 N N . SER B 1 47 ? -15.398 19.812 10.125 1 97.69 47 SER B N 1
ATOM 2393 C CA . SER B 1 47 ? -15.477 19.328 11.5 1 97.69 47 SER B CA 1
ATOM 2394 C C . SER B 1 47 ? -14.18 18.641 11.922 1 97.69 47 SER B C 1
ATOM 2396 O O . SER B 1 47 ? -13.312 18.391 11.094 1 97.69 47 SER B O 1
ATOM 2398 N N . LYS B 1 48 ? -14.039 18.312 13.188 1 96.94 48 LYS B N 1
ATOM 2399 C CA . LYS B 1 48 ? -12.844 17.656 13.695 1 96.94 48 LYS B CA 1
ATOM 2400 C C . LYS B 1 48 ? -12.609 16.312 12.992 1 96.94 48 LYS B C 1
ATOM 2402 O O . LYS B 1 48 ? -11.484 16 12.609 1 96.94 48 LYS B O 1
ATOM 2407 N N . GLU B 1 49 ? -13.648 15.578 12.82 1 97.69 49 GLU B N 1
ATOM 2408 C CA . GLU B 1 49 ? -13.547 14.289 12.148 1 97.69 49 GLU B CA 1
ATOM 2409 C C . GLU B 1 49 ? -13.125 14.453 10.688 1 97.69 49 GLU B C 1
ATOM 2411 O O . GLU B 1 49 ? -12.281 13.703 10.195 1 97.69 49 GLU B O 1
ATOM 2416 N N . GLU B 1 50 ? -13.734 15.414 10.023 1 98.5 50 GLU B N 1
ATOM 2417 C CA . GLU B 1 50 ? -13.414 15.695 8.633 1 98.5 50 GLU B CA 1
ATOM 2418 C C . GLU B 1 50 ? -11.961 16.156 8.484 1 98.5 50 GLU B C 1
ATOM 2420 O O . GLU B 1 50 ? -11.281 15.766 7.531 1 98.5 50 GLU B O 1
ATOM 2425 N N . GLN B 1 51 ? -11.453 16.953 9.445 1 98.69 51 GLN B N 1
ATOM 2426 C CA . GLN B 1 51 ? -10.055 17.375 9.477 1 98.69 51 GLN B CA 1
ATOM 2427 C C . GLN B 1 51 ? -9.117 16.188 9.562 1 98.69 51 GLN B C 1
ATOM 2429 O O . GLN B 1 51 ? -8.125 16.109 8.844 1 98.69 51 GLN B O 1
ATOM 2434 N N . MET B 1 52 ? -9.477 15.281 10.336 1 98.19 52 MET B N 1
ATOM 2435 C CA . MET B 1 52 ? -8.648 14.094 10.547 1 98.19 52 MET B CA 1
ATOM 2436 C C . MET B 1 52 ? -8.609 13.234 9.281 1 98.19 52 MET B C 1
ATOM 2438 O O . MET B 1 52 ? -7.555 12.703 8.93 1 98.19 52 MET B O 1
ATOM 2442 N N . LEU B 1 53 ? -9.758 13.062 8.633 1 98.69 53 LEU B N 1
ATOM 2443 C CA . LEU B 1 53 ? -9.805 12.289 7.395 1 98.69 53 LEU B CA 1
ATOM 2444 C C . LEU B 1 53 ? -8.977 12.961 6.305 1 98.69 53 LEU B C 1
ATOM 2446 O O . LEU B 1 53 ? -8.227 12.289 5.59 1 98.69 53 LEU B O 1
ATOM 2450 N N . PHE B 1 54 ? -9.109 14.289 6.227 1 98.81 54 PHE B N 1
ATOM 2451 C CA . PHE B 1 54 ? -8.359 15.062 5.238 1 98.81 54 PHE B CA 1
ATOM 2452 C C . PHE B 1 54 ? -6.859 14.922 5.465 1 98.81 54 PHE B C 1
ATOM 2454 O O . PHE B 1 54 ? -6.125 14.531 4.559 1 98.81 54 PHE B O 1
ATOM 2461 N N . SER B 1 55 ? -6.402 15.242 6.672 1 98.81 55 SER B N 1
ATOM 2462 C CA . SER B 1 55 ? -4.977 15.172 6.984 1 98.81 55 SER B CA 1
ATOM 2463 C C . SER B 1 55 ? -4.453 13.742 6.875 1 98.81 55 SER B C 1
ATOM 2465 O O . SER B 1 55 ? -3.33 13.523 6.422 1 98.81 55 SER B O 1
ATOM 2467 N N . GLY B 1 56 ? -5.273 12.781 7.266 1 98.69 56 GLY B N 1
ATOM 2468 C CA . GLY B 1 56 ? -4.887 11.383 7.207 1 98.69 56 GLY B CA 1
ATOM 2469 C C . GLY B 1 56 ? -4.625 10.891 5.797 1 98.69 56 GLY B C 1
ATOM 2470 O O . GLY B 1 56 ? -3.674 10.148 5.559 1 98.69 56 GLY B O 1
ATOM 2471 N N . ALA B 1 57 ? -5.465 11.258 4.871 1 98.69 57 ALA B N 1
ATOM 2472 C CA . ALA B 1 57 ? -5.32 10.836 3.48 1 98.69 57 ALA B CA 1
ATOM 2473 C C . ALA B 1 57 ? -3.959 11.25 2.922 1 98.69 57 ALA B C 1
ATOM 2475 O O . ALA B 1 57 ? -3.27 10.438 2.297 1 98.69 57 ALA B O 1
ATOM 2476 N N . PHE B 1 58 ? -3.559 12.469 3.188 1 98.75 58 PHE B N 1
ATOM 2477 C CA . PHE B 1 58 ? -2.271 12.953 2.701 1 98.75 58 PHE B CA 1
ATOM 2478 C C . PHE B 1 58 ? -1.125 12.32 3.48 1 98.75 58 PHE B C 1
ATOM 2480 O O . PHE B 1 58 ? -0.074 12.016 2.912 1 98.75 58 PHE B O 1
ATOM 2487 N N . TYR B 1 59 ? -1.357 12.141 4.715 1 98.44 59 TYR B N 1
ATOM 2488 C CA . TYR B 1 59 ? -0.332 11.57 5.582 1 98.44 59 TYR B CA 1
ATOM 2489 C C . TYR B 1 59 ? 0.051 10.172 5.121 1 98.44 59 TYR B C 1
ATOM 2491 O O . TYR B 1 59 ? 1.236 9.852 5 1 98.44 59 TYR B O 1
ATOM 2499 N N . TYR B 1 60 ? -0.89 9.32 4.801 1 98.25 60 TYR B N 1
ATOM 2500 C CA . TYR B 1 60 ? -0.625 7.938 4.406 1 98.25 60 TYR B CA 1
ATOM 2501 C C . TYR B 1 60 ? 0.203 7.887 3.127 1 98.25 60 TYR B C 1
ATOM 2503 O O . TYR B 1 60 ? 1.212 7.18 3.062 1 98.25 60 TYR B O 1
ATOM 2511 N N . ILE B 1 61 ? -0.179 8.633 2.217 1 98.25 61 ILE B N 1
ATOM 2512 C CA . ILE B 1 61 ? 0.497 8.602 0.924 1 98.25 61 ILE B CA 1
ATOM 2513 C C . ILE B 1 61 ? 1.887 9.227 1.055 1 98.25 61 ILE B C 1
ATOM 2515 O O . ILE B 1 61 ? 2.854 8.719 0.479 1 98.25 61 ILE B O 1
ATOM 2519 N N . SER B 1 62 ? 1.975 10.336 1.781 1 97.94 62 SER B N 1
ATOM 2520 C CA . SER B 1 62 ? 3.277 10.961 1.998 1 97.94 62 SER B CA 1
ATOM 2521 C C . SER B 1 62 ? 4.246 10 2.676 1 97.94 62 SER B C 1
ATOM 2523 O O . SER B 1 62 ? 5.426 9.945 2.324 1 97.94 62 SER B O 1
ATOM 2525 N N . ASN B 1 63 ? 3.721 9.289 3.609 1 97.31 63 ASN B N 1
ATOM 2526 C CA . ASN B 1 63 ? 4.562 8.344 4.332 1 97.31 63 ASN B CA 1
ATOM 2527 C C . ASN B 1 63 ? 5.039 7.211 3.426 1 97.31 63 ASN B C 1
ATOM 2529 O O . ASN B 1 63 ? 6.172 6.738 3.557 1 97.31 63 ASN B O 1
ATOM 2533 N N . LEU B 1 64 ? 4.191 6.715 2.553 1 97.62 64 LEU B N 1
ATOM 2534 C CA . LEU B 1 64 ? 4.59 5.699 1.584 1 97.62 64 LEU B CA 1
ATOM 2535 C C . LEU B 1 64 ? 5.715 6.207 0.691 1 97.62 64 LEU B C 1
ATOM 2537 O O . LEU B 1 64 ? 6.684 5.488 0.435 1 97.62 64 LEU B O 1
ATOM 2541 N N . HIS B 1 65 ? 5.582 7.43 0.239 1 97.62 65 HIS B N 1
ATOM 2542 C CA . HIS B 1 65 ? 6.617 8.023 -0.599 1 97.62 65 HIS B CA 1
ATOM 2543 C C . HIS B 1 65 ? 7.934 8.156 0.16 1 97.62 65 HIS B C 1
ATOM 2545 O O . HIS B 1 65 ? 8.992 7.812 -0.365 1 97.62 65 HIS B O 1
ATOM 2551 N N . LYS B 1 66 ? 7.855 8.656 1.366 1 96.81 66 LYS B N 1
ATOM 2552 C CA . LYS B 1 66 ? 9.062 8.852 2.17 1 96.81 66 LYS B CA 1
ATOM 2553 C C . LYS B 1 66 ? 9.75 7.52 2.457 1 96.81 66 LYS B C 1
ATOM 2555 O O . LYS B 1 66 ? 10.977 7.438 2.447 1 96.81 66 LYS B O 1
ATOM 2560 N N . HIS B 1 67 ? 8.969 6.523 2.713 1 97.38 67 HIS B N 1
ATOM 2561 C CA . HIS B 1 67 ? 9.523 5.191 2.906 1 97.38 67 HIS B CA 1
ATOM 2562 C C . HIS B 1 67 ? 10.297 4.734 1.675 1 97.38 67 HIS B C 1
ATOM 2564 O O . HIS B 1 67 ? 11.445 4.289 1.786 1 97.38 67 HIS B O 1
ATOM 2570 N N . SER B 1 68 ? 9.688 4.832 0.546 1 97.88 68 SER B N 1
ATOM 2571 C CA . SER B 1 68 ? 10.32 4.422 -0.703 1 97.88 68 SER B CA 1
ATOM 2572 C C . SER B 1 68 ? 11.609 5.199 -0.947 1 97.88 68 SER B C 1
ATOM 2574 O O . SER B 1 68 ? 12.617 4.621 -1.363 1 97.88 68 SER B O 1
ATOM 2576 N N . ILE B 1 69 ? 11.531 6.5 -0.688 1 96.88 69 ILE B N 1
ATOM 2577 C CA . ILE B 1 69 ? 12.695 7.363 -0.894 1 96.88 69 ILE B CA 1
ATOM 2578 C C . ILE B 1 69 ? 13.836 6.918 0.021 1 96.88 69 ILE B C 1
ATOM 2580 O O . ILE B 1 69 ? 14.984 6.828 -0.41 1 96.88 69 ILE B O 1
ATOM 2584 N N . ARG B 1 70 ? 13.523 6.66 1.248 1 96.88 70 ARG B N 1
ATOM 2585 C CA . ARG B 1 70 ? 14.531 6.219 2.201 1 96.88 70 ARG B CA 1
ATOM 2586 C C . ARG B 1 70 ? 15.195 4.926 1.734 1 96.88 70 ARG B C 1
ATOM 2588 O O . ARG B 1 70 ? 16.422 4.797 1.787 1 96.88 70 ARG B O 1
ATOM 2595 N N . VAL B 1 71 ? 14.398 3.914 1.275 1 97.75 71 VAL B N 1
ATOM 2596 C CA . VAL B 1 71 ? 14.914 2.631 0.803 1 97.75 71 VAL B CA 1
ATOM 2597 C C . VAL B 1 71 ? 15.836 2.852 -0.394 1 97.75 71 VAL B C 1
ATOM 2599 O O . VAL B 1 71 ? 16.906 2.25 -0.478 1 97.75 71 VAL B O 1
ATOM 2602 N N . LEU B 1 72 ? 15.438 3.709 -1.265 1 97.38 72 LEU B N 1
ATOM 2603 C CA . LEU B 1 72 ? 16.203 3.951 -2.48 1 97.38 72 LEU B CA 1
ATOM 2604 C C . LEU B 1 72 ? 17.516 4.664 -2.164 1 97.38 72 LEU B C 1
ATOM 2606 O O . LEU B 1 72 ? 18.547 4.395 -2.791 1 97.38 72 LEU B O 1
ATOM 2610 N N . LYS B 1 73 ? 17.453 5.605 -1.211 1 96.12 73 LYS B N 1
ATOM 2611 C CA . LYS B 1 73 ? 18.688 6.27 -0.79 1 96.12 73 LYS B CA 1
ATOM 2612 C C . LYS B 1 73 ? 19.688 5.27 -0.212 1 96.12 73 LYS B C 1
ATOM 2614 O O . LYS B 1 73 ? 20.875 5.344 -0.495 1 96.12 73 LYS B O 1
ATOM 2619 N N . PHE B 1 74 ? 19.156 4.414 0.578 1 97.25 74 PHE B N 1
ATOM 2620 C CA . PHE B 1 74 ? 20 3.355 1.12 1 97.25 74 PHE B CA 1
ATOM 2621 C C . PHE B 1 74 ? 20.578 2.506 0 1 97.25 74 PHE B C 1
ATOM 2623 O O . PHE B 1 74 ? 21.766 2.154 0.038 1 97.25 74 PHE B O 1
ATOM 2630 N N . GLN B 1 75 ? 19.781 2.121 -0.978 1 97.69 75 GLN B N 1
ATOM 2631 C CA . GLN B 1 75 ? 20.219 1.325 -2.115 1 97.69 75 GLN B CA 1
ATOM 2632 C C . GLN B 1 75 ? 21.312 2.047 -2.895 1 97.69 75 GLN B C 1
ATOM 2634 O O . GLN B 1 75 ? 22.266 1.419 -3.367 1 97.69 75 GLN B O 1
ATOM 2639 N N . GLU B 1 76 ? 21.156 3.355 -3.102 1 97.12 76 GLU B N 1
ATOM 2640 C CA . GLU B 1 76 ? 22.156 4.164 -3.779 1 97.12 76 GLU B CA 1
ATOM 2641 C C . GLU B 1 76 ? 23.516 4.059 -3.08 1 97.12 76 GLU B C 1
ATOM 2643 O O . GLU B 1 76 ? 24.547 3.869 -3.732 1 97.12 76 GLU B O 1
ATOM 2648 N N . ILE B 1 77 ? 23.5 4.16 -1.773 1 97.31 77 ILE B N 1
ATOM 2649 C CA . ILE B 1 77 ? 24.719 4.094 -0.973 1 97.31 77 ILE B CA 1
ATOM 2650 C C . ILE B 1 77 ? 25.359 2.709 -1.111 1 97.31 77 ILE B C 1
ATOM 2652 O O . ILE B 1 77 ? 26.562 2.59 -1.296 1 97.31 77 ILE B O 1
ATOM 2656 N N . LYS B 1 78 ? 24.547 1.669 -1 1 97.69 78 LYS B N 1
ATOM 2657 C CA . LYS B 1 78 ? 25.016 0.292 -1.119 1 97.69 78 LYS B CA 1
ATOM 2658 C C . LYS B 1 78 ? 25.688 0.056 -2.469 1 97.69 78 LYS B C 1
ATOM 2660 O O . LYS B 1 78 ? 26.766 -0.526 -2.535 1 97.69 78 LYS B O 1
ATOM 2665 N N . GLU B 1 79 ? 25.062 0.534 -3.576 1 97.88 79 GLU B N 1
ATOM 2666 C CA . GLU B 1 79 ? 25.625 0.362 -4.914 1 97.88 79 GLU B CA 1
ATOM 2667 C C . GLU B 1 79 ? 26.922 1.142 -5.082 1 97.88 79 GLU B C 1
ATOM 2669 O O . GLU B 1 79 ? 27.844 0.678 -5.75 1 97.88 79 GLU B O 1
ATOM 2674 N N . GLU B 1 80 ? 26.953 2.299 -4.523 1 96.81 80 GLU B N 1
ATOM 2675 C CA . GLU B 1 80 ? 28.172 3.107 -4.555 1 96.81 80 GLU B CA 1
ATOM 2676 C C . GLU B 1 80 ? 29.328 2.395 -3.855 1 96.81 80 GLU B C 1
ATOM 2678 O O . GLU B 1 80 ? 30.453 2.367 -4.367 1 96.81 80 GLU B O 1
ATOM 2683 N N . GLN B 1 81 ? 29.047 1.829 -2.686 1 97.62 81 GLN B N 1
ATOM 2684 C CA . GLN B 1 81 ? 30.047 1.105 -1.917 1 97.62 81 GLN B CA 1
ATOM 2685 C C . GLN B 1 81 ? 30.562 -0.105 -2.689 1 97.62 81 GLN B C 1
ATOM 2687 O O . GLN B 1 81 ? 31.734 -0.475 -2.564 1 97.62 81 GLN B O 1
ATOM 2692 N N . GLN B 1 82 ? 29.797 -0.722 -3.553 1 97.44 82 GLN B N 1
ATOM 2693 C CA . GLN B 1 82 ? 30.156 -1.897 -4.34 1 97.44 82 GLN B CA 1
ATOM 2694 C C . GLN B 1 82 ? 30.656 -1.5 -5.723 1 97.44 82 GLN B C 1
ATOM 2696 O O . GLN B 1 82 ? 30.922 -2.359 -6.566 1 97.44 82 GLN B O 1
ATOM 2701 N N . ASN B 1 83 ? 30.75 -0.22 -5.988 1 97.06 83 ASN B N 1
ATOM 2702 C CA . ASN B 1 83 ? 31.234 0.367 -7.23 1 97.06 83 ASN B CA 1
ATOM 2703 C C . ASN B 1 83 ? 30.375 -0.042 -8.422 1 97.06 83 ASN B C 1
ATOM 2705 O O . ASN B 1 83 ? 30.891 -0.288 -9.508 1 97.06 83 ASN B O 1
ATOM 2709 N N . ASN B 1 84 ? 29.078 -0.248 -8.148 1 96.44 84 ASN B N 1
ATOM 2710 C CA . ASN B 1 84 ? 28.094 -0.483 -9.211 1 96.44 84 ASN B CA 1
ATOM 2711 C C . ASN B 1 84 ? 27.484 0.822 -9.703 1 96.44 84 ASN B C 1
ATOM 2713 O O . ASN B 1 84 ? 26.328 1.113 -9.398 1 96.44 84 ASN B O 1
ATOM 2717 N N . ILE B 1 85 ? 28.125 1.494 -10.594 1 96.25 85 ILE B N 1
ATOM 2718 C CA . ILE B 1 85 ? 27.781 2.855 -10.992 1 96.25 85 ILE B CA 1
ATOM 2719 C C . ILE B 1 85 ? 26.453 2.859 -11.75 1 96.25 85 ILE B C 1
ATOM 2721 O O . ILE B 1 85 ? 25.609 3.732 -11.531 1 96.25 85 ILE B O 1
ATOM 2725 N N . SER B 1 86 ? 26.281 1.939 -12.617 1 96.12 86 SER B N 1
ATOM 2726 C CA . SER B 1 86 ? 25.062 1.869 -13.43 1 96.12 86 SER B CA 1
ATOM 2727 C C . SER B 1 86 ? 23.828 1.692 -12.547 1 96.12 86 SER B C 1
ATOM 2729 O O . SER B 1 86 ? 22.828 2.393 -12.727 1 96.12 86 SER B O 1
ATOM 2731 N N . LYS B 1 87 ? 23.875 0.799 -11.617 1 96.88 87 LYS B N 1
ATOM 2732 C CA . LYS B 1 87 ? 22.766 0.547 -10.711 1 96.88 87 LYS B CA 1
ATOM 2733 C C . LYS B 1 87 ? 22.516 1.734 -9.789 1 96.88 87 LYS B C 1
ATOM 2735 O O . LYS B 1 87 ? 21.391 2.025 -9.422 1 96.88 87 LYS B O 1
ATOM 2740 N N . LYS B 1 88 ? 23.594 2.346 -9.375 1 97.81 88 LYS B N 1
ATOM 2741 C CA . LYS B 1 88 ? 23.453 3.557 -8.57 1 97.81 88 LYS B CA 1
ATOM 2742 C C . LYS B 1 88 ? 22.656 4.625 -9.32 1 97.81 88 LYS B C 1
ATOM 2744 O O . LYS B 1 88 ? 21.734 5.23 -8.766 1 97.81 88 LYS B O 1
ATOM 2749 N N . ILE B 1 89 ? 23 4.832 -10.547 1 97.12 89 ILE B N 1
ATOM 2750 C CA . ILE B 1 89 ? 22.359 5.84 -11.383 1 97.12 89 ILE B CA 1
ATOM 2751 C C . ILE B 1 89 ? 20.875 5.492 -11.555 1 97.12 89 ILE B C 1
ATOM 2753 O O . ILE B 1 89 ? 20.016 6.371 -11.492 1 97.12 89 ILE B O 1
ATOM 2757 N N . LEU B 1 90 ? 20.562 4.219 -11.758 1 96.94 90 LEU B N 1
ATOM 2758 C CA . LEU B 1 90 ? 19.172 3.768 -11.898 1 96.94 90 LEU B CA 1
ATOM 2759 C C . LEU B 1 90 ? 18.391 4.043 -10.625 1 96.94 90 LEU B C 1
ATOM 2761 O O . LEU B 1 90 ? 17.234 4.492 -10.688 1 96.94 90 LEU B O 1
ATOM 2765 N N . SER B 1 91 ? 18.969 3.744 -9.531 1 97.31 91 SER B N 1
ATOM 2766 C CA . SER B 1 91 ? 18.328 4 -8.242 1 97.31 91 SER B CA 1
ATOM 2767 C C . SER B 1 91 ? 18.062 5.488 -8.047 1 97.31 91 SER B C 1
ATOM 2769 O O . SER B 1 91 ? 16.984 5.867 -7.57 1 97.31 91 SER B O 1
ATOM 2771 N N . GLU B 1 92 ? 19 6.285 -8.391 1 96.25 92 GLU B N 1
ATOM 2772 C CA . GLU B 1 92 ? 18.859 7.734 -8.266 1 96.25 92 GLU B CA 1
ATOM 2773 C C . GLU B 1 92 ? 17.719 8.266 -9.125 1 96.25 92 GLU B C 1
ATOM 2775 O O . GLU B 1 92 ? 16.922 9.078 -8.664 1 96.25 92 GLU B O 1
ATOM 2780 N N . LYS B 1 93 ? 17.703 7.828 -10.328 1 96 93 LYS B N 1
ATOM 2781 C CA . LYS B 1 93 ? 16.641 8.266 -11.234 1 96 93 LYS B CA 1
ATOM 2782 C C . LYS B 1 93 ? 15.266 7.844 -10.719 1 96 93 LYS B C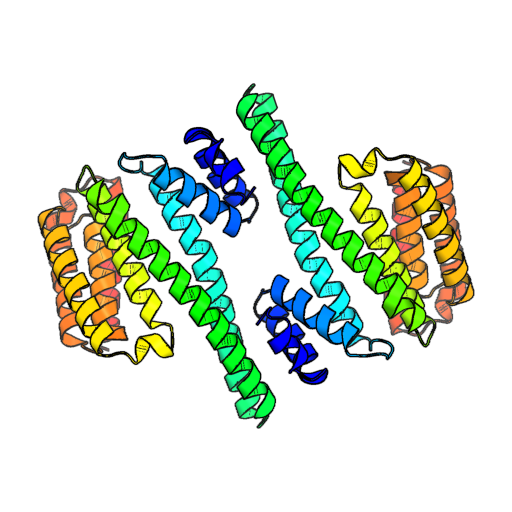 1
ATOM 2784 O O . LYS B 1 93 ? 14.305 8.609 -10.805 1 96 93 LYS B O 1
ATOM 2789 N N . TYR B 1 94 ? 15.195 6.625 -10.25 1 96.62 94 TYR B N 1
ATOM 2790 C CA . TYR B 1 94 ? 13.938 6.117 -9.695 1 96.62 94 TYR B CA 1
ATOM 2791 C C . TYR B 1 94 ? 13.523 6.914 -8.461 1 96.62 94 TYR B C 1
ATOM 2793 O O . TYR B 1 94 ? 12.359 7.293 -8.328 1 96.62 94 TYR B O 1
ATOM 2801 N N . ARG B 1 95 ? 14.453 7.191 -7.57 1 96.56 95 ARG B N 1
ATOM 2802 C CA . ARG B 1 95 ? 14.195 8.008 -6.387 1 96.56 95 ARG B CA 1
ATOM 2803 C C . ARG B 1 95 ? 13.68 9.391 -6.777 1 96.56 95 ARG B C 1
ATOM 2805 O O . ARG B 1 95 ? 12.727 9.891 -6.18 1 96.56 95 ARG B O 1
ATOM 2812 N N . GLU B 1 96 ? 14.312 10 -7.73 1 95.5 96 GLU B N 1
ATOM 2813 C CA . GLU B 1 96 ? 13.914 11.328 -8.195 1 95.5 96 GLU B CA 1
ATOM 2814 C C . GLU B 1 96 ? 12.469 11.328 -8.695 1 95.5 96 GLU B C 1
ATOM 2816 O O . GLU B 1 96 ? 11.727 12.281 -8.461 1 95.5 96 GLU B O 1
ATOM 2821 N N . LYS B 1 97 ? 12.141 10.266 -9.375 1 95.5 97 LYS B N 1
ATOM 2822 C CA . LYS B 1 97 ? 10.766 10.141 -9.836 1 95.5 97 LYS B CA 1
ATOM 2823 C C . LYS B 1 97 ? 9.789 10.133 -8.664 1 95.5 97 LYS B C 1
ATOM 2825 O O . LYS B 1 97 ? 8.766 10.82 -8.695 1 95.5 97 LYS B O 1
ATOM 2830 N N . ILE B 1 98 ? 10.078 9.398 -7.684 1 96.81 98 ILE B N 1
ATOM 2831 C CA . ILE B 1 98 ? 9.219 9.297 -6.508 1 96.81 98 ILE B CA 1
ATOM 2832 C C . ILE B 1 98 ? 9.188 10.633 -5.773 1 96.81 98 ILE B C 1
ATOM 2834 O O . ILE B 1 98 ? 8.141 11.039 -5.254 1 96.81 98 ILE B O 1
ATOM 2838 N N . GLU B 1 99 ? 10.297 11.344 -5.719 1 96.25 99 GLU B N 1
ATOM 2839 C CA . GLU B 1 99 ? 10.359 12.656 -5.086 1 96.25 99 GLU B CA 1
ATOM 2840 C C . GLU B 1 99 ? 9.445 13.648 -5.801 1 96.25 99 GLU B C 1
ATOM 2842 O O . GLU B 1 99 ? 8.805 14.484 -5.156 1 96.25 99 GLU B O 1
ATOM 2847 N N . ILE B 1 100 ? 9.438 13.555 -7.07 1 96.38 100 ILE B N 1
ATOM 2848 C CA . ILE B 1 100 ? 8.562 14.43 -7.84 1 96.38 100 ILE B CA 1
ATOM 2849 C C . ILE B 1 100 ? 7.105 14.148 -7.48 1 96.38 100 ILE B C 1
ATOM 2851 O O . ILE B 1 100 ? 6.316 15.078 -7.297 1 96.38 100 ILE B O 1
ATOM 2855 N N . GLU B 1 101 ? 6.754 12.836 -7.383 1 96.94 101 GLU B N 1
ATOM 2856 C CA . GLU B 1 101 ? 5.41 12.461 -6.953 1 96.94 101 GLU B CA 1
ATOM 2857 C C . GLU B 1 101 ? 5.102 13.008 -5.566 1 96.94 101 GLU B C 1
ATOM 2859 O O . GLU B 1 101 ? 4.012 13.539 -5.332 1 96.94 101 GLU B O 1
ATOM 2864 N N . PHE B 1 102 ? 6.059 12.891 -4.676 1 97.5 102 PHE B N 1
ATOM 2865 C CA . PHE B 1 102 ? 5.926 13.352 -3.297 1 97.5 102 PHE B CA 1
ATOM 2866 C C . PHE B 1 102 ? 5.719 14.859 -3.244 1 97.5 102 PHE B C 1
ATOM 2868 O O . PHE B 1 102 ? 4.812 15.344 -2.561 1 97.5 102 PHE B O 1
ATOM 2875 N N . LEU B 1 103 ? 6.484 15.57 -3.949 1 97 103 LEU B N 1
ATOM 2876 C CA . LEU B 1 103 ? 6.391 17.031 -3.965 1 97 103 LEU B CA 1
ATOM 2877 C C . LEU B 1 103 ? 5.059 17.484 -4.551 1 97 103 LEU B C 1
ATOM 2879 O O . LEU B 1 103 ? 4.465 18.453 -4.074 1 97 103 LEU B O 1
ATOM 2883 N N . SER B 1 104 ? 4.645 16.781 -5.617 1 97.62 104 SER B N 1
ATOM 2884 C CA . SER B 1 104 ? 3.346 17.094 -6.203 1 97.62 104 SER B CA 1
ATOM 2885 C C . SER B 1 104 ? 2.221 16.906 -5.188 1 97.62 104 SER B C 1
ATOM 2887 O O . SER B 1 104 ? 1.284 17.719 -5.141 1 97.62 104 SER B O 1
ATOM 2889 N N . LEU B 1 105 ? 2.316 15.859 -4.379 1 98.25 105 LEU B N 1
ATOM 2890 C CA . LEU B 1 105 ? 1.346 15.602 -3.318 1 98.25 105 LEU B CA 1
ATOM 2891 C C . LEU B 1 105 ? 1.329 16.75 -2.311 1 98.25 105 LEU B C 1
ATOM 2893 O O . LEU B 1 105 ? 0.26 17.219 -1.911 1 98.25 105 LEU B O 1
ATOM 2897 N N . CYS B 1 106 ? 2.482 17.188 -1.846 1 97.75 106 CYS B N 1
ATOM 2898 C CA . CYS B 1 106 ? 2.598 18.281 -0.883 1 97.75 106 CYS B CA 1
ATOM 2899 C C . CYS B 1 106 ? 2.004 19.562 -1.44 1 97.75 106 CYS B C 1
ATOM 2901 O O . CYS B 1 106 ? 1.245 20.25 -0.753 1 97.75 106 CYS B O 1
ATOM 2903 N N . LYS B 1 107 ? 2.322 19.859 -2.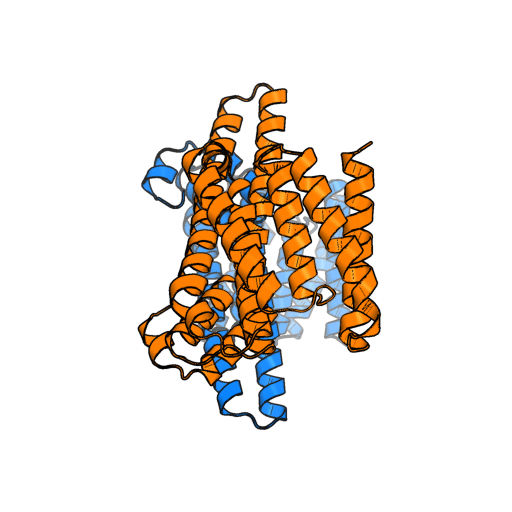662 1 97.31 107 LYS B N 1
ATOM 2904 C CA . LYS B 1 107 ? 1.809 21.078 -3.301 1 97.31 107 LYS B CA 1
ATOM 2905 C C . LYS B 1 107 ? 0.287 21.031 -3.4 1 97.31 107 LYS B C 1
ATOM 2907 O O . LYS B 1 107 ? -0.378 22.062 -3.203 1 97.31 107 LYS B O 1
ATOM 2912 N N . ASP B 1 108 ? -0.204 19.875 -3.77 1 98.56 108 ASP B N 1
ATOM 2913 C CA . ASP B 1 108 ? -1.652 19.719 -3.85 1 98.56 108 ASP B CA 1
ATOM 2914 C C . ASP B 1 108 ? -2.314 20.047 -2.512 1 98.56 108 ASP B C 1
ATOM 2916 O O . ASP B 1 108 ? -3.328 20.75 -2.469 1 98.56 108 ASP B O 1
ATOM 2920 N N . LEU B 1 109 ? -1.789 19.5 -1.423 1 98.75 109 LEU B N 1
ATOM 2921 C CA . LEU B 1 109 ? -2.322 19.766 -0.092 1 98.75 109 LEU B CA 1
ATOM 2922 C C . LEU B 1 109 ? -2.275 21.25 0.219 1 98.75 109 LEU B C 1
ATOM 2924 O O . LEU B 1 109 ? -3.25 21.828 0.72 1 98.75 109 LEU B O 1
ATOM 2928 N N . LEU B 1 110 ? -1.203 21.922 -0.083 1 98.44 110 LEU B N 1
ATOM 2929 C CA . LEU B 1 110 ? -1.006 23.328 0.229 1 98.44 110 LEU B CA 1
ATOM 2930 C C . LEU B 1 110 ? -1.995 24.203 -0.54 1 98.44 110 LEU B C 1
ATOM 2932 O O . LEU B 1 110 ? -2.512 25.188 -0.004 1 98.44 110 LEU B O 1
ATOM 2936 N N . ILE B 1 111 ? -2.227 23.844 -1.793 1 98.69 111 ILE B N 1
ATOM 2937 C CA . ILE B 1 111 ? -3.188 24.578 -2.611 1 98.69 111 ILE B CA 1
ATOM 2938 C C . ILE B 1 111 ? -4.582 24.453 -2.002 1 98.69 111 ILE B C 1
ATOM 2940 O O . ILE B 1 111 ? -5.309 25.438 -1.895 1 98.69 111 ILE B O 1
ATOM 2944 N N . ILE B 1 112 ? -4.945 23.25 -1.541 1 98.81 112 ILE B N 1
ATOM 2945 C CA . ILE B 1 112 ? -6.254 23.031 -0.933 1 98.81 112 ILE B CA 1
ATOM 2946 C C . ILE B 1 112 ? -6.383 23.859 0.338 1 98.81 112 ILE B C 1
ATOM 2948 O O . ILE B 1 112 ? -7.426 24.484 0.582 1 98.81 112 ILE B O 1
ATOM 2952 N N . LEU B 1 113 ? -5.348 23.891 1.16 1 98.69 113 LEU B N 1
ATOM 2953 C CA . LEU B 1 113 ? -5.363 24.703 2.379 1 98.69 113 LEU B CA 1
ATOM 2954 C C . LEU B 1 113 ? -5.562 26.172 2.055 1 98.69 113 LEU B C 1
ATOM 2956 O O . LEU B 1 113 ? -6.422 26.828 2.643 1 98.69 113 LEU B O 1
ATOM 2960 N N . GLU B 1 114 ? -4.855 26.703 1.125 1 97.94 114 GLU B N 1
ATOM 2961 C CA . GLU B 1 114 ? -4.828 28.125 0.816 1 97.94 114 GLU B CA 1
ATOM 2962 C C . GLU B 1 114 ? -6.113 28.562 0.126 1 97.94 114 GLU B C 1
ATOM 2964 O O . GLU B 1 114 ? -6.656 29.625 0.431 1 97.94 114 GLU B O 1
ATOM 2969 N N . GLU B 1 115 ? -6.582 27.734 -0.791 1 98.12 115 GLU B N 1
ATOM 2970 C CA . GLU B 1 115 ? -7.68 28.172 -1.65 1 98.12 115 GLU B CA 1
ATOM 2971 C C . GLU B 1 115 ? -9.031 27.75 -1.077 1 98.12 115 GLU B C 1
ATOM 2973 O O . GLU B 1 115 ? -10.062 28.344 -1.403 1 98.12 115 GLU B O 1
ATOM 2978 N N . ASN B 1 116 ? -8.992 26.797 -0.227 1 98.44 116 ASN B N 1
ATOM 2979 C CA . ASN B 1 116 ? -10.273 26.281 0.231 1 98.44 116 ASN B CA 1
ATOM 2980 C C . ASN B 1 116 ? -10.391 26.328 1.752 1 98.44 116 ASN B C 1
ATOM 2982 O O . ASN B 1 116 ? -11.188 27.094 2.295 1 98.44 116 ASN B O 1
ATOM 2986 N N . LEU B 1 117 ? -9.547 25.75 2.475 1 98.75 117 LEU B N 1
ATOM 2987 C CA . LEU B 1 117 ? -9.836 25.406 3.863 1 98.75 117 LEU B CA 1
ATOM 2988 C C . LEU B 1 117 ? -9.516 26.578 4.785 1 98.75 117 LEU B C 1
ATOM 2990 O O . LEU B 1 117 ? -10.25 26.844 5.738 1 98.75 117 LEU B O 1
ATOM 2994 N N . LEU B 1 118 ? -8.445 27.312 4.523 1 98.5 118 LEU B N 1
ATOM 2995 C CA . LEU B 1 118 ? -8.102 28.453 5.371 1 98.5 118 LEU B CA 1
ATOM 2996 C C . LEU B 1 118 ? -9.148 29.547 5.258 1 98.5 118 LEU B C 1
ATOM 2998 O O . LEU B 1 118 ? -9.625 30.062 6.27 1 98.5 118 LEU B O 1
ATOM 3002 N N . PRO B 1 119 ? -9.633 29.875 4.055 1 98.19 119 PRO B N 1
ATOM 3003 C CA . PRO B 1 119 ? -10.672 30.891 3.924 1 98.19 119 PRO B CA 1
ATOM 3004 C C . PRO B 1 119 ? -11.992 30.469 4.57 1 98.19 119 PRO B C 1
ATOM 3006 O O . PRO B 1 119 ? -12.789 31.312 4.973 1 98.19 119 PRO B O 1
ATOM 3009 N N . ARG B 1 120 ? -12.188 29.156 4.734 1 97.94 120 ARG B N 1
ATOM 3010 C CA . ARG B 1 120 ? -13.453 28.625 5.246 1 97.94 120 ARG B CA 1
ATOM 3011 C C . ARG B 1 120 ? -13.414 28.484 6.766 1 97.94 120 ARG B C 1
ATOM 3013 O O . ARG B 1 120 ? -14.438 28.234 7.395 1 97.94 120 ARG B O 1
ATOM 3020 N N . ALA B 1 121 ? -12.219 28.688 7.395 1 98.12 121 ALA B N 1
ATOM 3021 C CA . ALA B 1 121 ? -12.078 28.484 8.836 1 98.12 121 ALA B CA 1
ATOM 3022 C C . ALA B 1 121 ? -12.969 29.453 9.609 1 98.12 121 ALA B C 1
ATOM 3024 O O . ALA B 1 121 ? -12.93 30.656 9.375 1 98.12 121 ALA B O 1
ATOM 3025 N N . THR B 1 122 ? -13.773 28.906 10.586 1 97.69 122 THR B N 1
ATOM 3026 C CA . THR B 1 122 ? -14.766 29.734 11.266 1 97.69 122 THR B CA 1
ATOM 3027 C C . THR B 1 122 ? -14.328 30.031 12.695 1 97.69 122 THR B C 1
ATOM 3029 O O . THR B 1 122 ? -14.938 30.875 13.367 1 97.69 122 THR B O 1
ATOM 3032 N N . ASN B 1 123 ? -13.336 29.375 13.195 1 97 123 ASN B N 1
ATOM 3033 C CA . ASN B 1 123 ? -12.859 29.578 14.562 1 97 123 ASN B CA 1
ATOM 3034 C C . ASN B 1 123 ? -11.344 29.422 14.648 1 97 123 ASN B C 1
ATOM 3036 O O . ASN B 1 123 ? -10.703 28.953 13.711 1 97 123 ASN B O 1
ATOM 3040 N N . SER B 1 124 ? -10.789 29.781 15.727 1 96.88 124 SER B N 1
ATOM 3041 C CA . SER B 1 124 ? -9.344 29.812 15.93 1 96.88 124 SER B CA 1
ATOM 3042 C C . SER B 1 124 ? -8.742 28.406 15.898 1 96.88 124 SER B C 1
ATOM 3044 O O . SER B 1 124 ? -7.625 28.219 15.422 1 96.88 124 SER B O 1
ATOM 3046 N N . GLU B 1 125 ? -9.453 27.453 16.375 1 96.38 125 GLU B N 1
ATOM 3047 C CA . GLU B 1 125 ? -8.945 26.094 16.422 1 96.38 125 GLU B CA 1
ATOM 3048 C C . GLU B 1 125 ? -8.828 25.5 15.016 1 96.38 125 GLU B C 1
ATOM 3050 O O . GLU B 1 125 ? -7.824 24.859 14.688 1 96.38 125 GLU B O 1
ATOM 3055 N N . SER B 1 126 ? -9.844 25.719 14.219 1 97.75 126 SER B N 1
ATOM 3056 C CA . SER B 1 126 ? -9.797 25.266 12.836 1 97.75 126 SER B CA 1
ATOM 3057 C C . SER B 1 126 ? -8.656 25.938 12.07 1 97.75 126 SER B C 1
ATOM 3059 O O . SER B 1 126 ? -7.891 25.266 11.375 1 97.75 126 SER B O 1
ATOM 3061 N N . ARG B 1 127 ? -8.562 27.219 12.281 1 98.06 127 ARG B N 1
ATOM 3062 C CA . ARG B 1 127 ? -7.492 27.969 11.609 1 98.06 127 ARG B CA 1
ATOM 3063 C C . ARG B 1 127 ? -6.121 27.453 12.055 1 98.06 127 ARG B C 1
ATOM 3065 O O . ARG B 1 127 ? -5.227 27.266 11.234 1 98.06 127 ARG B O 1
ATOM 3072 N N . GLY B 1 128 ? -6.004 27.297 13.375 1 97.88 128 GLY B N 1
ATOM 3073 C CA . GLY B 1 128 ? -4.758 26.766 13.906 1 97.88 128 GLY B CA 1
ATOM 3074 C C . GLY B 1 128 ? -4.398 25.406 13.328 1 97.88 128 GLY B C 1
ATOM 3075 O O . GLY B 1 128 ? -3.234 25.141 13.016 1 97.88 128 GLY B O 1
ATOM 3076 N N . PHE B 1 129 ? -5.398 24.531 13.141 1 98.31 129 PHE B N 1
ATOM 3077 C CA . PHE B 1 129 ? -5.188 23.203 12.578 1 98.31 129 PHE B CA 1
ATOM 3078 C C . PHE B 1 129 ? -4.648 23.297 11.156 1 98.31 129 PHE B C 1
ATOM 3080 O O . PHE B 1 129 ? -3.676 22.625 10.812 1 98.31 129 PHE B O 1
ATOM 3087 N N . TYR B 1 130 ? -5.227 24.141 10.359 1 98.75 130 TYR B N 1
ATOM 3088 C CA . TYR B 1 130 ? -4.824 24.266 8.961 1 98.75 130 TYR B CA 1
ATOM 3089 C C . TYR B 1 130 ? -3.43 24.859 8.852 1 98.75 130 TYR B C 1
ATOM 3091 O O . TYR B 1 130 ? -2.633 24.438 8.008 1 98.75 130 TYR B O 1
ATOM 3099 N N . LEU B 1 131 ? -3.154 25.828 9.695 1 98.38 131 LEU B N 1
ATOM 3100 C CA . LEU B 1 131 ? -1.832 26.453 9.672 1 98.38 131 LEU B CA 1
ATOM 3101 C C . LEU B 1 131 ? -0.757 25.453 10.086 1 98.38 131 LEU B C 1
ATOM 3103 O O . LEU B 1 131 ? 0.328 25.422 9.5 1 98.38 131 LEU B O 1
ATOM 3107 N N . ASN B 1 132 ? -1.051 24.641 11.109 1 97.88 132 ASN B N 1
ATOM 3108 C CA . ASN B 1 132 ? -0.124 23.578 11.5 1 97.88 132 ASN B CA 1
ATOM 3109 C C . ASN B 1 132 ? 0.145 22.625 10.344 1 97.88 132 ASN B C 1
ATOM 3111 O O . ASN B 1 132 ? 1.296 22.266 10.078 1 97.88 132 ASN B O 1
ATOM 3115 N N . LEU B 1 133 ? -0.926 22.234 9.711 1 98.44 133 LEU B N 1
ATOM 3116 C CA . LEU B 1 133 ? -0.798 21.328 8.578 1 98.44 133 LEU B CA 1
ATOM 3117 C C . LEU B 1 133 ? 0.054 21.938 7.477 1 98.44 133 LEU B C 1
ATOM 3119 O O . LEU B 1 133 ? 0.894 21.266 6.883 1 98.44 133 LEU B O 1
ATOM 3123 N N . ARG B 1 134 ? -0.176 23.219 7.199 1 98 134 ARG B N 1
ATOM 3124 C CA . ARG B 1 134 ? 0.619 23.938 6.207 1 98 134 ARG B CA 1
ATOM 3125 C C . ARG B 1 134 ? 2.102 23.906 6.566 1 98 134 ARG B C 1
ATOM 3127 O O . ARG B 1 134 ? 2.945 23.625 5.715 1 98 134 ARG B O 1
ATOM 3134 N N . GLY B 1 135 ? 2.432 24.203 7.801 1 96.81 135 GLY B N 1
ATOM 3135 C CA . GLY B 1 135 ? 3.812 24.172 8.258 1 96.81 135 GLY B CA 1
ATOM 3136 C C . GLY B 1 135 ? 4.449 22.797 8.109 1 96.81 135 GLY B C 1
ATOM 3137 O O . GLY B 1 135 ? 5.594 22.688 7.668 1 96.81 135 GLY B O 1
ATOM 3138 N N . ILE B 1 136 ? 3.693 21.734 8.438 1 96.62 136 ILE B N 1
ATOM 3139 C CA . ILE B 1 136 ? 4.172 20.359 8.352 1 96.62 136 ILE B CA 1
ATOM 3140 C C . ILE B 1 136 ? 4.566 20.047 6.906 1 96.62 136 ILE B C 1
ATOM 3142 O O . ILE B 1 136 ? 5.66 19.531 6.652 1 96.62 136 ILE B O 1
ATOM 3146 N N . TYR B 1 137 ? 3.793 20.422 5.977 1 97.44 137 TYR B N 1
ATOM 3147 C CA . TYR B 1 137 ? 4.016 19.984 4.602 1 97.44 137 TYR B CA 1
ATOM 3148 C C . TYR B 1 137 ? 5.02 20.875 3.896 1 97.44 137 TYR B C 1
ATOM 3150 O O . TYR B 1 137 ? 5.75 20.438 3.008 1 97.44 137 TYR B O 1
ATOM 3158 N N . TYR B 1 138 ? 5.156 22.172 4.301 1 95.19 138 TYR B N 1
ATOM 3159 C CA . TYR B 1 138 ? 6.285 22.969 3.842 1 95.19 138 TYR B CA 1
ATOM 3160 C C . TYR B 1 138 ? 7.605 22.375 4.309 1 95.19 138 TYR B C 1
ATOM 3162 O O . TYR B 1 138 ? 8.562 22.297 3.541 1 95.19 138 TYR B O 1
ATOM 3170 N N . SER B 1 139 ? 7.594 21.953 5.539 1 94.56 139 SER B N 1
ATOM 3171 C CA . SER B 1 139 ? 8.797 21.328 6.074 1 94.56 139 SER B CA 1
ATOM 3172 C C . SER B 1 139 ? 9.117 20.031 5.336 1 94.56 139 SER B C 1
ATOM 3174 O O . SER B 1 139 ? 10.273 19.781 4.992 1 94.56 139 SER B O 1
ATOM 3176 N N . LYS B 1 140 ? 8.086 19.219 5.066 1 95 140 LYS B N 1
ATOM 3177 C CA . LYS B 1 140 ? 8.273 17.938 4.398 1 95 140 LYS B CA 1
ATOM 3178 C C . LYS B 1 140 ? 8.867 18.109 3.006 1 95 140 LYS B C 1
ATOM 3180 O O . LYS B 1 140 ? 9.648 17.281 2.543 1 95 140 LYS B O 1
ATOM 3185 N N . MET B 1 141 ? 8.516 19.203 2.385 1 95.19 141 MET B N 1
ATOM 3186 C CA . MET B 1 141 ? 8.992 19.453 1.023 1 95.19 141 MET B CA 1
ATOM 3187 C C . MET B 1 141 ? 10.508 19.562 0.985 1 95.19 141 MET B C 1
ATOM 3189 O O . MET B 1 141 ? 11.141 19.203 -0.012 1 95.19 141 MET B O 1
ATOM 3193 N N . PHE B 1 142 ? 11.148 19.938 2.043 1 92.88 142 PHE B N 1
ATOM 3194 C CA . PHE B 1 142 ? 12.594 20.141 2.086 1 92.88 142 PHE B CA 1
ATOM 3195 C C . PHE B 1 142 ? 13.328 18.812 2.236 1 92.88 142 PHE B C 1
ATOM 3197 O O . PHE B 1 142 ? 14.555 18.766 2.148 1 92.88 142 PHE B O 1
ATOM 3204 N N . ASP B 1 143 ? 12.578 17.703 2.357 1 85.12 143 ASP B N 1
ATOM 3205 C CA . ASP B 1 143 ? 13.172 16.359 2.355 1 85.12 143 ASP B CA 1
ATOM 3206 C C . ASP B 1 143 ? 13.641 15.977 0.956 1 85.12 143 ASP B C 1
ATOM 3208 O O . ASP B 1 143 ? 14.414 15.031 0.795 1 85.12 143 ASP B O 1
ATOM 3212 N N . SER B 1 144 ? 13.086 16.578 0.014 1 87.62 144 SER B N 1
ATOM 3213 C CA . SER B 1 144 ? 13.5 16.344 -1.364 1 87.62 144 SER B CA 1
ATOM 3214 C C . SER B 1 144 ? 14.852 17 -1.655 1 87.62 144 SER B C 1
ATOM 3216 O O . SER B 1 144 ? 15.078 18.141 -1.292 1 87.62 144 SER B O 1
ATOM 3218 N N . THR B 1 145 ? 15.703 16.281 -2.344 1 79.19 145 THR B N 1
ATOM 3219 C CA . THR B 1 145 ? 17.047 16.766 -2.656 1 79.19 145 THR B CA 1
ATOM 3220 C C . THR B 1 145 ? 16.984 18 -3.543 1 79.19 145 THR B C 1
ATOM 3222 O O . THR B 1 145 ? 17.719 18.969 -3.332 1 79.19 145 THR B O 1
ATOM 3225 N N . THR B 1 146 ? 16.094 17.969 -4.434 1 79.25 146 THR B N 1
ATOM 3226 C CA . THR B 1 146 ? 16 19.078 -5.375 1 79.25 146 THR B CA 1
ATOM 3227 C C . THR B 1 146 ? 15.398 20.312 -4.707 1 79.25 146 THR B C 1
ATOM 3229 O O . THR B 1 146 ? 15.859 21.438 -4.922 1 79.25 146 THR B O 1
ATOM 3232 N N . TYR B 1 147 ? 14.453 20.078 -3.859 1 85.12 147 TYR B N 1
ATOM 3233 C CA . TYR B 1 147 ? 13.75 21.188 -3.219 1 85.12 147 TYR B CA 1
ATOM 3234 C C . TYR B 1 147 ? 14.625 21.844 -2.156 1 85.12 147 TYR B C 1
ATOM 3236 O O . TYR B 1 147 ? 14.586 23.062 -1.98 1 85.12 147 TYR B O 1
ATOM 3244 N N . SER B 1 148 ? 15.43 21.047 -1.572 1 84.88 148 SER B N 1
ATOM 3245 C CA . SER B 1 148 ? 16.219 21.531 -0.456 1 84.88 148 SER B CA 1
ATOM 3246 C C . SER B 1 148 ? 17.297 22.516 -0.933 1 84.88 148 SER B C 1
ATOM 3248 O O . SER B 1 148 ? 17.812 23.312 -0.148 1 84.88 148 SER B O 1
ATOM 3250 N N . LYS B 1 149 ? 17.625 22.469 -2.18 1 81.06 149 LYS B N 1
ATOM 3251 C CA . LYS B 1 149 ? 18.703 23.297 -2.725 1 81.06 149 LYS B CA 1
ATOM 3252 C C . LYS B 1 149 ? 18.172 24.641 -3.213 1 81.06 149 LYS B C 1
ATOM 3254 O O . LYS B 1 149 ? 18.953 25.531 -3.568 1 81.06 149 LYS B O 1
ATOM 3259 N N . ASN B 1 150 ? 16.969 24.859 -3.076 1 86.88 150 ASN B N 1
ATOM 3260 C CA . ASN B 1 150 ? 16.344 26.078 -3.588 1 86.88 150 ASN B CA 1
ATOM 3261 C C . ASN B 1 150 ? 16.344 27.188 -2.539 1 86.88 150 ASN B C 1
ATOM 3263 O O . ASN B 1 150 ? 15.461 27.234 -1.675 1 86.88 150 ASN B O 1
ATOM 3267 N N . ALA B 1 151 ? 17.109 28.219 -2.641 1 89.12 151 ALA B N 1
ATOM 3268 C CA . ALA B 1 151 ? 17.266 29.281 -1.655 1 89.12 151 ALA B CA 1
ATOM 3269 C C . ALA B 1 151 ? 16.047 30.203 -1.638 1 89.12 151 ALA B C 1
ATOM 3271 O O . ALA B 1 151 ? 15.641 30.688 -0.579 1 89.12 151 ALA B O 1
ATOM 3272 N N . ILE B 1 152 ? 15.586 30.453 -2.752 1 92 152 ILE B N 1
ATOM 3273 C CA . ILE B 1 152 ? 14.422 31.328 -2.859 1 92 152 ILE B CA 1
ATOM 3274 C C . ILE B 1 152 ? 13.242 30.703 -2.119 1 92 152 ILE B C 1
ATOM 3276 O O . ILE B 1 152 ? 12.531 31.391 -1.384 1 92 152 ILE B O 1
ATOM 3280 N N . GLU B 1 153 ? 13.07 29.359 -2.312 1 90.81 153 GLU B N 1
ATOM 3281 C CA . GLU B 1 153 ? 11.977 28.688 -1.627 1 90.81 153 GLU B CA 1
ATOM 3282 C C . GLU B 1 153 ? 12.172 28.719 -0.114 1 90.81 153 GLU B C 1
ATOM 3284 O O . GLU B 1 153 ? 11.203 28.797 0.641 1 90.81 153 GLU B O 1
ATOM 3289 N N . LYS B 1 154 ? 13.398 28.641 0.324 1 91.94 154 LYS B N 1
ATOM 3290 C CA . LYS B 1 154 ? 13.688 28.719 1.754 1 91.94 154 LYS B CA 1
ATOM 3291 C C . LYS B 1 154 ? 13.211 30.031 2.346 1 91.94 154 LYS B C 1
ATOM 3293 O O . LYS B 1 154 ? 12.609 30.062 3.42 1 91.94 154 LYS B O 1
ATOM 3298 N N . ILE B 1 155 ? 13.414 31.125 1.677 1 93.94 155 ILE B N 1
ATOM 3299 C CA . ILE B 1 155 ? 13.039 32.469 2.125 1 93.94 155 ILE B CA 1
ATOM 3300 C C . ILE B 1 155 ? 11.516 32.594 2.121 1 93.94 155 ILE B C 1
ATOM 3302 O O . ILE B 1 155 ? 10.93 33.156 3.057 1 93.94 155 ILE B O 1
ATOM 3306 N N . ASN B 1 156 ? 10.953 32.125 1.067 1 94.31 156 ASN B N 1
ATOM 3307 C CA . ASN B 1 156 ? 9.5 32.188 0.976 1 94.31 156 ASN B CA 1
ATOM 3308 C C . ASN B 1 156 ? 8.844 31.406 2.113 1 94.31 156 ASN B C 1
ATOM 3310 O O . ASN B 1 156 ? 7.887 31.891 2.727 1 94.31 156 ASN B O 1
ATOM 3314 N N . VAL B 1 157 ? 9.359 30.219 2.395 1 95.88 157 VAL B N 1
ATOM 3315 C CA . VAL B 1 157 ? 8.797 29.375 3.439 1 95.88 157 VAL B CA 1
ATOM 3316 C C . VAL B 1 157 ? 9.031 30 4.809 1 95.88 157 VAL B C 1
ATOM 3318 O O . VAL B 1 157 ? 8.172 29.938 5.688 1 95.88 157 VAL B O 1
ATOM 3321 N N . GLU B 1 158 ? 10.18 30.625 4.98 1 96.38 158 GLU B N 1
ATOM 3322 C CA . GLU B 1 158 ? 10.438 31.344 6.227 1 96.38 158 GLU B CA 1
ATOM 3323 C C . GLU B 1 158 ? 9.398 32.438 6.461 1 96.38 158 GLU B C 1
ATOM 3325 O O . GLU B 1 158 ? 8.883 32.594 7.57 1 96.38 158 GLU B O 1
ATOM 3330 N N . ARG B 1 159 ? 9.156 33.156 5.43 1 96.81 159 ARG B N 1
ATOM 3331 C CA . ARG B 1 159 ? 8.141 34.219 5.523 1 96.81 159 ARG B CA 1
ATOM 3332 C C . ARG B 1 159 ? 6.789 33.625 5.926 1 96.81 159 ARG B C 1
ATOM 3334 O O . ARG B 1 159 ? 6.105 34.188 6.793 1 96.81 159 ARG B O 1
ATOM 3341 N N . VAL B 1 160 ? 6.426 32.531 5.305 1 96.62 160 VAL B N 1
ATOM 3342 C CA . VAL B 1 160 ? 5.152 31.875 5.594 1 96.62 160 VAL B CA 1
ATOM 3343 C C . VAL B 1 160 ? 5.113 31.453 7.062 1 96.62 160 VAL B C 1
ATOM 3345 O O . VAL B 1 160 ? 4.129 31.703 7.762 1 96.62 160 VAL B O 1
ATOM 3348 N N . PHE B 1 161 ? 6.176 30.844 7.562 1 97.62 161 PHE B N 1
ATOM 3349 C CA . PHE B 1 161 ? 6.254 30.391 8.945 1 97.62 161 PHE B CA 1
ATOM 3350 C C . PHE B 1 161 ? 6.074 31.562 9.914 1 97.62 161 PHE B C 1
ATOM 3352 O O . PHE B 1 161 ? 5.336 31.453 10.891 1 97.62 161 PHE B O 1
ATOM 3359 N N . ASN B 1 162 ? 6.711 32.656 9.609 1 97.25 162 ASN B N 1
ATOM 3360 C CA . ASN B 1 162 ? 6.645 33.812 10.5 1 97.25 162 ASN B CA 1
ATOM 3361 C C . ASN B 1 162 ? 5.25 34.438 10.516 1 97.25 162 ASN B C 1
ATOM 3363 O O . ASN B 1 162 ? 4.727 34.781 11.578 1 97.25 162 ASN B O 1
ATOM 3367 N N . GLU B 1 163 ? 4.707 34.562 9.352 1 97.69 163 GLU B N 1
ATOM 3368 C CA . GLU B 1 163 ? 3.355 35.094 9.266 1 97.69 163 GLU B CA 1
ATOM 3369 C C . GLU B 1 163 ? 2.352 34.219 9.984 1 97.69 163 GLU B C 1
ATOM 3371 O O . GLU B 1 163 ? 1.486 34.688 10.711 1 97.69 163 GLU B O 1
ATOM 3376 N N . ASP B 1 164 ? 2.439 32.906 9.766 1 98.31 164 ASP B N 1
ATOM 3377 C CA . ASP B 1 164 ? 1.539 31.969 10.414 1 98.31 164 ASP B CA 1
ATOM 3378 C C . ASP B 1 164 ? 1.726 31.984 11.93 1 98.31 164 ASP B C 1
ATOM 3380 O O . ASP B 1 164 ? 0.753 31.875 12.68 1 98.31 164 ASP B O 1
ATOM 3384 N N . TRP B 1 165 ? 2.963 32.094 12.383 1 97.88 165 TRP B N 1
ATOM 3385 C CA . TRP B 1 165 ? 3.258 32.156 13.812 1 97.88 165 TRP B CA 1
ATOM 3386 C C . TRP B 1 165 ? 2.58 33.344 14.469 1 97.88 165 TRP B C 1
ATOM 3388 O O . TRP B 1 165 ? 1.967 33.219 15.531 1 97.88 165 TRP B O 1
ATOM 3398 N N . ASP B 1 166 ? 2.65 34.469 13.812 1 97.94 166 ASP B N 1
ATOM 3399 C CA . ASP B 1 166 ? 1.997 35.656 14.328 1 97.94 166 ASP B CA 1
ATOM 3400 C C . ASP B 1 166 ? 0.487 35.469 14.43 1 97.94 166 ASP B C 1
ATOM 3402 O O . ASP B 1 166 ? -0.124 35.844 15.438 1 97.94 166 ASP B O 1
ATOM 3406 N N . LYS B 1 167 ? -0.058 34.875 13.438 1 97.75 167 LYS B N 1
ATOM 3407 C CA . LYS B 1 167 ? -1.495 34.594 13.43 1 97.75 167 LYS B CA 1
ATOM 3408 C C . LYS B 1 167 ? -1.887 33.656 14.57 1 97.75 167 LYS B C 1
ATOM 3410 O O . LYS B 1 167 ? -2.867 33.906 15.273 1 97.75 167 LYS B O 1
ATOM 3415 N N . ILE B 1 168 ? -1.142 32.625 14.734 1 98.06 168 ILE B N 1
ATOM 3416 C CA . ILE B 1 168 ? -1.438 31.625 15.75 1 98.06 168 ILE B CA 1
ATOM 3417 C C . ILE B 1 168 ? -1.297 32.25 17.141 1 98.06 168 ILE B C 1
ATOM 3419 O O . ILE B 1 168 ? -2.127 32 18.016 1 98.06 168 ILE B O 1
ATOM 3423 N N . LYS B 1 169 ? -0.313 33.062 17.328 1 97.38 169 LYS B N 1
ATOM 3424 C CA . LYS B 1 169 ? -0.093 33.719 18.609 1 97.38 169 LYS B CA 1
ATOM 3425 C C . LYS B 1 169 ? -1.25 34.656 18.953 1 97.38 169 LYS B C 1
ATOM 3427 O O . LYS B 1 169 ? -1.614 34.781 20.125 1 97.38 169 LYS B O 1
ATOM 3432 N N . ASN B 1 170 ? -1.771 35.188 17.938 1 97 170 ASN B N 1
ATOM 3433 C CA . ASN B 1 170 ? -2.879 36.125 18.156 1 97 170 ASN B CA 1
ATOM 3434 C C . ASN B 1 170 ? -4.188 35.375 18.406 1 97 170 ASN B C 1
ATOM 3436 O O . ASN B 1 170 ? -5.047 35.844 19.156 1 97 170 ASN B O 1
ATOM 3440 N N . ASP B 1 171 ? -4.316 34.219 17.875 1 96.56 171 ASP B N 1
ATOM 3441 C CA . ASP B 1 171 ? -5.598 33.5 17.859 1 96.56 171 ASP B CA 1
ATOM 3442 C C . ASP B 1 171 ? -5.707 32.531 19.031 1 96.56 171 ASP B C 1
ATOM 3444 O O . ASP B 1 171 ? -6.812 32.219 19.5 1 96.56 171 ASP B O 1
ATOM 3448 N N . LEU B 1 172 ? -4.598 32 19.5 1 97.06 172 LEU B N 1
ATOM 3449 C CA . LEU B 1 172 ? -4.641 30.906 20.469 1 97.06 172 LEU B CA 1
ATOM 3450 C C . LEU B 1 172 ? -3.809 31.234 21.703 1 97.06 172 LEU B C 1
ATOM 3452 O O . LEU B 1 172 ? -2.762 31.891 21.594 1 97.06 172 LEU B O 1
ATOM 3456 N N . SER B 1 173 ? -4.266 30.781 22.844 1 96.38 173 SER B N 1
ATOM 3457 C CA . SER B 1 173 ? -3.545 31.016 24.094 1 96.38 173 SER B CA 1
ATOM 3458 C C . SER B 1 173 ? -2.176 30.344 24.078 1 96.38 173 SER B C 1
ATOM 3460 O O . SER B 1 173 ? -1.968 29.375 23.359 1 96.38 173 SER B O 1
ATOM 3462 N N . PRO B 1 174 ? -1.231 30.828 24.828 1 97.06 174 PRO B N 1
ATOM 3463 C CA . PRO B 1 174 ? 0.149 30.344 24.812 1 97.06 174 PRO B CA 1
ATOM 3464 C C . PRO B 1 174 ? 0.253 28.844 25.125 1 97.06 174 PRO B C 1
ATOM 3466 O O . PRO B 1 174 ? 1.122 28.156 24.578 1 97.06 174 PRO B O 1
ATOM 3469 N N . ALA B 1 175 ? -0.626 28.328 25.875 1 96.94 175 ALA B N 1
ATOM 3470 C CA . ALA B 1 175 ? -0.512 26.938 26.297 1 96.94 175 ALA B CA 1
ATOM 3471 C C . ALA B 1 175 ? -1.348 26.031 25.391 1 96.94 175 ALA B C 1
ATOM 3473 O O . ALA B 1 175 ? -1.315 24.797 25.531 1 96.94 175 ALA B O 1
ATOM 3474 N N . HIS B 1 176 ? -2.072 26.578 24.5 1 96.75 176 HIS B N 1
ATOM 3475 C CA . HIS B 1 176 ? -2.916 25.766 23.641 1 96.75 176 HIS B CA 1
ATOM 3476 C C . HIS B 1 176 ? -2.084 24.766 22.828 1 96.75 176 HIS B C 1
ATOM 3478 O O . HIS B 1 176 ? -1.066 25.141 22.25 1 96.75 176 HIS B O 1
ATOM 3484 N N . PRO B 1 177 ? -2.531 23.578 22.719 1 96.75 177 PRO B N 1
ATOM 3485 C CA . PRO B 1 177 ? -1.713 22.547 22.062 1 96.75 177 PRO B CA 1
ATOM 3486 C C . PRO B 1 177 ? -1.432 22.875 20.594 1 96.75 177 PRO B C 1
ATOM 3488 O O . PRO B 1 177 ? -0.345 22.578 20.094 1 96.75 177 PRO B O 1
ATOM 3491 N N . LEU B 1 178 ? -2.277 23.422 19.875 1 97.56 178 LEU B N 1
ATOM 3492 C CA . LEU B 1 178 ? -2.082 23.766 18.469 1 97.56 178 LEU B CA 1
ATOM 3493 C C . LEU B 1 178 ? -1.008 24.844 18.312 1 97.56 178 LEU B C 1
ATOM 3495 O O . LEU B 1 178 ? -0.223 24.812 17.375 1 97.56 178 LEU B O 1
ATOM 3499 N N . ARG B 1 179 ? -1.031 25.859 19.188 1 97.94 179 ARG B N 1
ATOM 3500 C CA . ARG B 1 179 ? 0.013 26.875 19.188 1 97.94 179 ARG B CA 1
ATOM 3501 C C . ARG B 1 179 ? 1.375 26.281 19.5 1 97.94 179 ARG B C 1
ATOM 3503 O O . ARG B 1 179 ? 2.359 26.547 18.812 1 97.94 179 ARG B O 1
ATOM 3510 N N . LEU B 1 180 ? 1.375 25.422 20.516 1 98.12 180 LEU B N 1
ATOM 3511 C CA . LEU B 1 180 ? 2.611 24.75 20.906 1 98.12 180 LEU B CA 1
ATOM 3512 C C . LEU B 1 180 ? 3.119 23.859 19.781 1 98.12 180 LEU B C 1
ATOM 3514 O O . LEU B 1 180 ? 4.324 23.781 19.547 1 98.12 180 LEU B O 1
ATOM 3518 N N . GLY B 1 181 ? 2.189 23.172 19.172 1 97.62 181 GLY B N 1
ATOM 3519 C CA . GLY B 1 181 ? 2.57 22.344 18.047 1 97.62 181 GLY B CA 1
ATOM 3520 C C . GLY B 1 181 ? 3.248 23.125 16.938 1 97.62 181 GLY B C 1
ATOM 3521 O O . GLY B 1 181 ? 4.227 22.656 16.344 1 97.62 181 GLY B O 1
ATOM 3522 N N . TYR B 1 182 ? 2.729 24.234 16.656 1 98.38 182 TYR B N 1
ATOM 3523 C CA . TYR B 1 182 ? 3.344 25.062 15.625 1 98.38 182 TYR B CA 1
ATOM 3524 C C . TYR B 1 182 ? 4.719 25.547 16.062 1 98.38 182 TYR B C 1
ATOM 3526 O O . TYR B 1 182 ? 5.629 25.672 15.242 1 98.38 182 TYR B O 1
ATOM 3534 N N . ALA B 1 183 ? 4.859 25.875 17.328 1 98.31 183 ALA B N 1
ATOM 3535 C CA . ALA B 1 183 ? 6.16 26.266 17.875 1 98.31 183 ALA B CA 1
ATOM 3536 C C . ALA B 1 183 ? 7.215 25.203 17.594 1 98.31 183 ALA B C 1
ATOM 3538 O O . ALA B 1 183 ? 8.344 25.516 17.234 1 98.31 183 ALA B O 1
ATOM 3539 N N . VAL B 1 184 ? 6.805 23.953 17.781 1 97.69 184 VAL B N 1
ATOM 3540 C CA . VAL B 1 184 ? 7.719 22.844 17.5 1 97.69 184 VAL B CA 1
ATOM 3541 C C . VAL B 1 184 ? 8.117 22.859 16.031 1 97.69 184 VAL B C 1
ATOM 3543 O O . VAL B 1 184 ? 9.297 22.688 15.703 1 97.69 184 VAL B O 1
ATOM 3546 N N . LYS B 1 185 ? 7.219 23.109 15.164 1 97 185 LYS B N 1
ATOM 3547 C CA . LYS B 1 185 ? 7.477 23.062 13.727 1 97 185 LYS B CA 1
ATOM 3548 C C . LYS B 1 185 ? 8.414 24.188 13.297 1 97 185 LYS B C 1
ATOM 3550 O O . LYS B 1 185 ? 9.336 23.969 12.508 1 97 185 LYS B O 1
ATOM 3555 N N . ILE B 1 186 ? 8.125 25.359 13.82 1 97.75 186 ILE B N 1
ATOM 3556 C CA . ILE B 1 186 ? 8.961 26.484 13.43 1 97.75 186 ILE B CA 1
ATOM 3557 C C . ILE B 1 186 ? 10.352 26.344 14.039 1 97.75 186 ILE B C 1
ATOM 3559 O O . ILE B 1 186 ? 11.352 26.703 13.414 1 97.75 186 ILE B O 1
ATOM 3563 N N . MET B 1 187 ? 10.414 25.812 15.219 1 97.88 187 MET B N 1
ATOM 3564 C CA . MET B 1 187 ? 11.703 25.484 15.812 1 97.88 187 MET B CA 1
ATOM 3565 C C . MET B 1 187 ? 12.492 24.531 14.938 1 97.88 187 MET B C 1
ATOM 3567 O O . MET B 1 187 ? 13.672 24.766 14.648 1 97.88 187 MET B O 1
ATOM 3571 N N . GLU B 1 188 ? 11.859 23.453 14.484 1 96.38 188 GLU B N 1
ATOM 3572 C CA . GLU B 1 188 ? 12.5 22.469 13.625 1 96.38 188 GLU B CA 1
ATOM 3573 C C . GLU B 1 188 ? 12.938 23.094 12.305 1 96.38 188 GLU B C 1
ATOM 3575 O O . GLU B 1 188 ? 14 22.75 11.773 1 96.38 188 GLU B O 1
ATOM 3580 N N . PHE B 1 189 ? 12.148 23.938 11.75 1 96.88 189 PHE B N 1
ATOM 3581 C CA . PHE B 1 189 ? 12.461 24.609 10.5 1 96.88 189 PHE B CA 1
ATOM 3582 C C . PHE B 1 189 ? 13.758 25.406 10.625 1 96.88 189 PHE B C 1
ATOM 3584 O O . PHE B 1 189 ? 14.656 25.281 9.789 1 96.88 189 PHE B O 1
ATOM 3591 N N . TYR B 1 190 ? 13.891 26.172 11.672 1 96.88 190 TYR B N 1
ATOM 3592 C CA . TYR B 1 190 ? 15.078 27 11.859 1 96.88 190 TYR B CA 1
ATOM 3593 C C . TYR B 1 190 ? 16.297 26.125 12.164 1 96.88 190 TYR B C 1
ATOM 3595 O O . TYR B 1 190 ? 17.406 26.438 11.727 1 96.88 190 TYR B O 1
ATOM 3603 N N . PHE B 1 191 ? 16.109 25.031 12.805 1 96.19 191 PHE B N 1
ATOM 3604 C CA . PHE B 1 191 ? 17.219 24.172 13.18 1 96.19 191 PHE B CA 1
ATOM 3605 C C . PHE B 1 191 ? 17.703 23.359 11.984 1 96.19 191 PHE B C 1
ATOM 3607 O O . PHE B 1 191 ? 18.891 23.375 11.648 1 96.19 191 PHE B O 1
ATOM 3614 N N . GLU B 1 192 ? 16.781 22.719 11.305 1 93.5 192 GLU B N 1
ATOM 3615 C CA . GLU B 1 192 ? 17.141 21.703 10.312 1 93.5 192 GLU B CA 1
ATOM 3616 C C . GLU B 1 192 ? 17.312 22.328 8.93 1 93.5 192 GLU B C 1
ATOM 3618 O O . GLU B 1 192 ? 18.125 21.859 8.133 1 93.5 192 GLU B O 1
ATOM 3623 N N . ILE B 1 193 ? 16.547 23.312 8.648 1 94.19 193 ILE B N 1
ATOM 3624 C CA . ILE B 1 193 ? 16.484 23.812 7.281 1 94.19 193 ILE B CA 1
ATOM 3625 C C . ILE B 1 193 ? 17.281 25.109 7.176 1 94.19 193 ILE B C 1
ATOM 3627 O O . ILE B 1 193 ? 18.141 25.266 6.297 1 94.19 193 ILE B O 1
ATOM 3631 N N . MET B 1 194 ? 17.062 26.016 8.133 1 94.31 194 MET B N 1
ATOM 3632 C CA . MET B 1 194 ? 17.75 27.297 8.094 1 94.31 194 MET B CA 1
ATOM 3633 C C . MET B 1 194 ? 19.094 27.219 8.781 1 94.31 194 MET B C 1
ATOM 3635 O O . MET B 1 194 ? 19.922 28.141 8.664 1 94.31 194 MET B O 1
ATOM 3639 N N . LEU B 1 195 ? 19.359 26.188 9.531 1 94 195 LEU B N 1
ATOM 3640 C CA . LEU B 1 195 ? 20.594 25.953 10.266 1 94 195 LEU B CA 1
ATOM 3641 C C . LEU B 1 195 ? 20.906 27.125 11.195 1 94 195 LEU B C 1
ATOM 3643 O O . LEU B 1 195 ? 22.047 27.562 11.281 1 94 195 LEU B O 1
ATOM 3647 N N . ASN B 1 196 ? 19.922 27.703 11.742 1 95.94 196 ASN B N 1
ATOM 3648 C CA . ASN B 1 196 ? 20 28.766 12.727 1 95.94 196 ASN B CA 1
ATOM 3649 C C . ASN B 1 196 ? 19.625 28.281 14.117 1 95.94 196 ASN B C 1
ATOM 3651 O O . ASN B 1 196 ? 18.5 28.469 14.562 1 95.94 196 ASN B O 1
ATOM 3655 N N . THR B 1 197 ? 20.531 27.719 14.852 1 96.88 197 THR B N 1
ATOM 3656 C CA . THR B 1 197 ? 20.328 27.094 16.156 1 96.88 197 THR B CA 1
ATOM 3657 C C . THR B 1 197 ? 19.906 28.141 17.188 1 96.88 197 THR B C 1
ATOM 3659 O O . THR B 1 197 ? 19.062 27.875 18.047 1 96.88 197 THR B O 1
ATOM 3662 N N . LYS B 1 198 ? 20.5 29.297 17.094 1 96.94 198 LYS B N 1
ATOM 3663 C CA . LYS B 1 198 ? 20.188 30.359 18.047 1 96.94 198 LYS B CA 1
ATOM 3664 C C . LYS B 1 198 ? 18.719 30.734 17.984 1 96.94 198 LYS B C 1
ATOM 3666 O O . LYS B 1 198 ? 18.031 30.75 19 1 96.94 198 LYS B O 1
ATOM 3671 N N . LYS B 1 199 ? 18.266 31.016 16.844 1 97.25 199 LYS B N 1
ATOM 3672 C CA . LYS B 1 199 ? 16.859 31.391 16.672 1 97.25 199 LYS B CA 1
ATOM 3673 C C . LYS B 1 199 ? 15.945 30.234 17.047 1 97.25 199 LYS B C 1
ATOM 3675 O O . LYS B 1 199 ? 14.875 30.438 17.625 1 97.25 199 LYS B O 1
ATOM 3680 N N . SER B 1 200 ? 16.297 28.984 16.656 1 97.75 200 SER B N 1
ATOM 3681 C CA . SER B 1 200 ? 15.547 27.797 17.031 1 97.75 200 SER B CA 1
ATOM 3682 C C . SER B 1 200 ? 15.383 27.688 18.547 1 97.75 200 SER B C 1
ATOM 3684 O O . SER B 1 200 ? 14.266 27.516 19.031 1 97.75 200 SER B O 1
ATOM 3686 N N . CYS B 1 201 ? 16.453 27.875 19.281 1 97.25 201 CYS B N 1
ATOM 3687 C CA . CYS B 1 201 ? 16.438 27.781 20.734 1 97.25 201 CYS B CA 1
ATOM 3688 C C . CYS B 1 201 ? 15.578 28.891 21.328 1 97.25 201 CYS B C 1
ATOM 3690 O O . CYS B 1 201 ? 14.852 28.672 22.297 1 97.25 201 CYS B O 1
ATOM 3692 N N . GLU B 1 202 ? 15.727 30.031 20.781 1 97.62 202 GLU B N 1
ATOM 3693 C CA . GLU B 1 202 ? 14.945 31.172 21.266 1 97.62 202 GLU B CA 1
ATOM 3694 C C . GLU B 1 202 ? 13.445 30.906 21.125 1 97.62 202 GLU B C 1
ATOM 3696 O O . GLU B 1 202 ? 12.68 31.172 22.062 1 97.62 202 GLU B O 1
ATOM 3701 N N . ILE B 1 203 ? 13.039 30.422 19.969 1 97.69 203 ILE B N 1
ATOM 3702 C CA . ILE B 1 203 ? 11.633 30.141 19.719 1 97.69 203 ILE B CA 1
ATOM 3703 C C . ILE B 1 203 ? 11.125 29.078 20.688 1 97.69 203 ILE B C 1
ATOM 3705 O O . ILE B 1 203 ? 10.07 29.25 21.297 1 97.69 203 ILE B O 1
ATOM 3709 N N . ALA B 1 204 ? 11.844 28.031 20.875 1 97.88 204 ALA B N 1
ATOM 3710 C CA . ALA B 1 204 ? 11.461 26.938 21.766 1 97.88 204 ALA B CA 1
ATOM 3711 C C . ALA B 1 204 ? 11.352 27.422 23.203 1 97.88 204 ALA B C 1
ATOM 3713 O O . ALA B 1 204 ? 10.375 27.109 23.891 1 97.88 204 ALA B O 1
ATOM 3714 N N . LYS B 1 205 ? 12.359 28.156 23.625 1 97.62 205 LYS B N 1
ATOM 3715 C CA . LYS B 1 205 ? 12.391 28.656 25 1 97.62 205 LYS B CA 1
ATOM 3716 C C . LYS B 1 205 ? 11.211 29.578 25.281 1 97.62 205 LYS B C 1
ATOM 3718 O O . LYS B 1 205 ? 10.531 29.438 26.297 1 97.62 205 LYS B O 1
ATOM 3723 N N . ASN B 1 206 ? 11.023 30.531 24.406 1 98 206 ASN B N 1
ATOM 3724 C CA . ASN B 1 206 ? 9.922 31.484 24.578 1 98 206 ASN B CA 1
ATOM 3725 C C . ASN B 1 206 ? 8.57 30.766 24.594 1 98 206 ASN B C 1
ATOM 3727 O O . ASN B 1 206 ? 7.711 31.078 25.422 1 98 206 ASN B O 1
ATOM 3731 N N . ALA B 1 207 ? 8.375 29.859 23.656 1 98.19 207 ALA B N 1
ATOM 3732 C CA . ALA B 1 207 ? 7.117 29.125 23.594 1 98.19 207 ALA B CA 1
ATOM 3733 C C . ALA B 1 207 ? 6.879 28.312 24.859 1 98.19 207 ALA B C 1
ATOM 3735 O O . ALA B 1 207 ? 5.777 28.328 25.422 1 98.19 207 ALA B O 1
ATOM 3736 N N . ALA B 1 208 ? 7.891 27.641 25.391 1 98 208 ALA B N 1
ATOM 3737 C CA . ALA B 1 208 ? 7.785 26.844 26.594 1 98 208 ALA B CA 1
ATOM 3738 C C . ALA B 1 208 ? 7.488 27.719 27.812 1 98 208 ALA B C 1
ATOM 3740 O O . ALA B 1 208 ? 6.582 27.422 28.594 1 98 208 ALA B O 1
ATOM 3741 N N . ASP B 1 209 ? 8.219 28.766 27.922 1 97.62 209 ASP B N 1
ATOM 3742 C CA . ASP B 1 209 ? 8.078 29.656 29.078 1 97.62 209 ASP B CA 1
ATOM 3743 C C . ASP B 1 209 ? 6.684 30.266 29.125 1 97.62 209 ASP B C 1
ATOM 3745 O O . ASP B 1 209 ? 6.043 30.297 30.172 1 97.62 209 ASP B O 1
ATOM 3749 N N . GLU B 1 210 ? 6.262 30.734 28.031 1 97.62 210 GLU B N 1
ATOM 3750 C CA . GLU B 1 210 ? 4.93 31.344 27.969 1 97.62 210 GLU B CA 1
ATOM 3751 C C . GLU B 1 210 ? 3.848 30.312 28.266 1 97.62 210 GLU B C 1
ATOM 3753 O O . GLU B 1 210 ? 2.85 30.625 28.922 1 97.62 210 GLU B O 1
ATOM 3758 N N . ALA B 1 211 ? 4.016 29.172 27.766 1 97.62 211 ALA B N 1
ATOM 3759 C CA . ALA B 1 211 ? 3.021 28.109 27.953 1 97.62 211 ALA B CA 1
ATOM 3760 C C . ALA B 1 211 ? 2.932 27.703 29.422 1 97.62 211 ALA B C 1
ATOM 3762 O O . ALA B 1 211 ? 1.841 27.453 29.938 1 97.62 211 ALA B O 1
ATOM 3763 N N . ILE B 1 212 ? 4.098 27.625 30.078 1 96.06 212 ILE B N 1
ATOM 3764 C CA . ILE B 1 212 ? 4.148 27.234 31.469 1 96.06 212 ILE B CA 1
ATOM 3765 C C . ILE B 1 212 ? 3.352 28.234 32.312 1 96.06 212 ILE B C 1
ATOM 3767 O O . ILE B 1 212 ? 2.646 27.844 33.25 1 96.06 212 ILE B O 1
ATOM 3771 N N . CYS B 1 213 ? 3.344 29.453 31.938 1 93.88 213 CYS B N 1
ATOM 3772 C CA . CYS B 1 213 ? 2.65 30.5 32.656 1 93.88 213 CYS B CA 1
ATOM 3773 C C . CYS B 1 213 ? 1.149 30.453 32.406 1 93.88 213 CYS B C 1
ATOM 3775 O O . CYS B 1 213 ? 0.359 30.953 33.219 1 93.88 213 CYS B O 1
ATOM 3777 N N . ASP B 1 214 ? 0.818 29.75 31.406 1 94 214 ASP B N 1
ATOM 3778 C CA . ASP B 1 214 ? -0.563 29.797 30.938 1 94 214 ASP B CA 1
ATOM 3779 C C . ASP B 1 214 ? -1.261 28.453 31.109 1 94 214 ASP B C 1
ATOM 3781 O O . ASP B 1 214 ? -2.477 28.359 30.938 1 94 214 ASP B O 1
ATOM 3785 N N . ILE B 1 215 ? -0.592 27.438 31.547 1 91.75 215 ILE B N 1
ATOM 3786 C CA . ILE B 1 215 ? -1.042 26.047 31.453 1 91.75 215 ILE B CA 1
ATOM 3787 C C . ILE B 1 215 ? -2.209 25.812 32.406 1 91.75 215 ILE B C 1
ATOM 3789 O O . ILE B 1 215 ? -3.082 24.984 32.156 1 91.75 215 ILE B O 1
ATOM 3793 N N . GLU B 1 216 ? -2.324 26.578 33.469 1 89.69 216 GLU B N 1
ATOM 3794 C CA . GLU B 1 216 ? -3.365 26.375 34.469 1 89.69 216 GLU B CA 1
ATOM 3795 C C . GLU B 1 216 ? -4.727 26.828 33.938 1 89.69 216 GLU B C 1
ATOM 3797 O O . GLU B 1 216 ? -5.766 26.422 34.469 1 89.69 216 GLU B O 1
ATOM 3802 N N . ASN B 1 217 ? -4.75 27.562 32.906 1 88.81 217 ASN B N 1
ATOM 3803 C CA . ASN B 1 217 ? -5.98 28.125 32.344 1 88.81 217 ASN B CA 1
ATOM 3804 C C . ASN B 1 217 ? -6.602 27.203 31.297 1 88.81 217 ASN B C 1
ATOM 3806 O O . ASN B 1 217 ? -7.691 27.469 30.797 1 88.81 217 ASN B O 1
ATOM 3810 N N . LEU B 1 218 ? -6.012 26.078 31.016 1 88.88 218 LEU B N 1
ATOM 3811 C CA . LEU B 1 218 ? -6.48 25.188 29.969 1 88.88 218 LEU B CA 1
ATOM 3812 C C . LEU B 1 218 ? -7.441 24.141 30.531 1 88.88 218 LEU B C 1
ATOM 3814 O O . LEU B 1 218 ? -7.406 23.844 31.734 1 88.88 218 LEU B O 1
ATOM 3818 N N . SER B 1 219 ? -8.328 23.75 29.547 1 86.19 219 SER B N 1
ATOM 3819 C CA . SER B 1 219 ? -9.125 22.578 29.891 1 86.19 219 SER B CA 1
ATOM 3820 C C . SER B 1 219 ? -8.242 21.375 30.219 1 86.19 219 SER B C 1
ATOM 3822 O O . SER B 1 219 ? -7.09 21.312 29.781 1 86.19 219 SER B O 1
ATOM 3824 N N . GLN B 1 220 ? -8.789 20.375 30.938 1 85.69 220 GLN B N 1
ATOM 3825 C CA . GLN B 1 220 ? -8.023 19.203 31.344 1 85.69 220 GLN B CA 1
ATOM 3826 C C . GLN B 1 220 ? -7.523 18.438 30.109 1 85.69 220 GLN B C 1
ATOM 3828 O O . GLN B 1 220 ? -6.391 17.953 30.109 1 85.69 220 GLN B O 1
ATOM 3833 N N . GLU B 1 221 ? -8.414 18.344 29.094 1 83.88 221 GLU B N 1
ATOM 3834 C CA . GLU B 1 221 ? -8.047 17.609 27.891 1 83.88 221 GLU B CA 1
ATOM 3835 C C . GLU B 1 221 ? -6.875 18.281 27.172 1 83.88 221 GLU B C 1
ATOM 3837 O O . GLU B 1 221 ? -5.91 17.609 26.797 1 83.88 221 GLU B O 1
ATOM 3842 N N . ASN B 1 222 ? -6.863 19.5 27.078 1 88.75 222 ASN B N 1
ATOM 3843 C CA . ASN B 1 222 ? -5.805 20.25 26.406 1 88.75 222 ASN B CA 1
ATOM 3844 C C . ASN B 1 222 ? -4.531 20.297 27.25 1 88.75 222 ASN B C 1
ATOM 3846 O O . ASN B 1 222 ? -3.426 20.328 26.703 1 88.75 222 ASN B O 1
ATOM 3850 N N . ARG B 1 223 ? -4.734 20.172 28.469 1 91.75 223 ARG B N 1
ATOM 3851 C CA . ARG B 1 223 ? -3.592 20.328 29.375 1 91.75 223 ARG B CA 1
ATOM 3852 C C . ARG B 1 223 ? -2.617 19.156 29.203 1 91.75 223 ARG B C 1
ATOM 3854 O O . ARG B 1 223 ? -1.4 19.359 29.188 1 91.75 223 ARG B O 1
ATOM 3861 N N . ARG B 1 224 ? -3.084 17.984 29.141 1 91.38 224 ARG B N 1
ATOM 3862 C CA . ARG B 1 224 ? -2.225 16.828 28.969 1 91.38 224 ARG B CA 1
ATOM 3863 C C . ARG B 1 224 ? -1.387 16.938 27.703 1 91.38 224 ARG B C 1
ATOM 3865 O O . ARG B 1 224 ? -0.176 16.719 27.719 1 91.38 224 ARG B O 1
ATOM 3872 N N . ASP B 1 225 ? -2.008 17.234 26.609 1 94.31 225 ASP B N 1
ATOM 3873 C CA . ASP B 1 225 ? -1.321 17.406 25.328 1 94.31 225 ASP B CA 1
ATOM 3874 C C . ASP B 1 225 ? -0.276 18.516 25.406 1 94.31 225 ASP B C 1
ATOM 3876 O O . ASP B 1 225 ? 0.846 18.359 24.922 1 94.31 225 ASP B O 1
ATOM 3880 N N . SER B 1 226 ? -0.628 19.578 26 1 96.69 226 SER B N 1
ATOM 3881 C CA . SER B 1 226 ? 0.261 20.719 26.125 1 96.69 226 SER B CA 1
ATOM 3882 C C . SER B 1 226 ? 1.509 20.375 26.922 1 96.69 226 SER B C 1
ATOM 3884 O O . SER B 1 226 ? 2.621 20.75 26.547 1 96.69 226 SER B O 1
ATOM 3886 N N . GLU B 1 227 ? 1.298 19.672 27.938 1 95.88 227 GLU B N 1
ATOM 3887 C CA . GLU B 1 227 ? 2.426 19.281 28.781 1 95.88 227 GLU B CA 1
ATOM 3888 C C . GLU B 1 227 ? 3.432 18.438 28 1 95.88 227 GLU B C 1
ATOM 3890 O O . GLU B 1 227 ? 4.645 18.609 28.156 1 95.88 227 GLU B O 1
ATOM 3895 N N . ILE B 1 228 ? 2.912 17.5 27.219 1 96.81 228 ILE B N 1
ATOM 3896 C CA . ILE B 1 228 ? 3.768 16.641 26.406 1 96.81 228 ILE B CA 1
ATOM 3897 C C . ILE B 1 228 ? 4.594 17.5 25.453 1 96.81 228 ILE B C 1
ATOM 3899 O 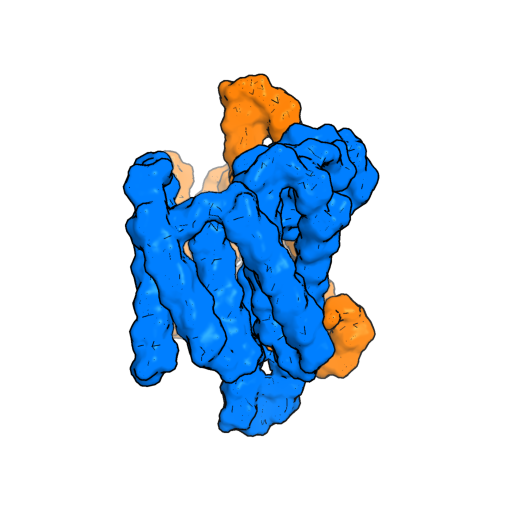O . ILE B 1 228 ? 5.801 17.297 25.297 1 96.81 228 ILE B O 1
ATOM 3903 N N . ILE B 1 229 ? 4.016 18.484 24.859 1 97.81 229 ILE B N 1
ATOM 3904 C CA . ILE B 1 229 ? 4.684 19.297 23.844 1 97.81 229 ILE B CA 1
ATOM 3905 C C . ILE B 1 229 ? 5.695 20.219 24.516 1 97.81 229 ILE B C 1
ATOM 3907 O O . ILE B 1 229 ? 6.785 20.453 23.984 1 97.81 229 ILE B O 1
ATOM 3911 N N . ILE B 1 230 ? 5.289 20.766 25.672 1 97.5 230 ILE B N 1
ATOM 3912 C CA . ILE B 1 230 ? 6.211 21.609 26.438 1 97.5 230 ILE B CA 1
ATOM 3913 C C . ILE B 1 230 ? 7.477 20.812 26.766 1 97.5 230 ILE B C 1
ATOM 3915 O O . ILE B 1 230 ? 8.586 21.328 26.594 1 97.5 230 ILE B O 1
ATOM 3919 N N . LYS B 1 231 ? 7.281 19.609 27.203 1 97.19 231 LYS B N 1
ATOM 3920 C CA . LYS B 1 231 ? 8.422 18.75 27.5 1 97.19 231 LYS B CA 1
ATOM 3921 C C . LYS B 1 231 ? 9.281 18.531 26.25 1 97.19 231 LYS B C 1
ATOM 3923 O O . LYS B 1 231 ? 10.508 18.547 26.328 1 97.19 231 LYS B O 1
ATOM 3928 N N . LEU B 1 232 ? 8.617 18.297 25.172 1 97.31 232 LEU B N 1
ATOM 3929 C CA . LEU B 1 232 ? 9.32 18.109 23.906 1 97.31 232 LEU B CA 1
ATOM 3930 C C . LEU B 1 232 ? 10.156 19.328 23.562 1 97.31 232 LEU B C 1
ATOM 3932 O O . LEU B 1 232 ? 11.297 19.203 23.109 1 97.31 232 LEU B O 1
ATOM 3936 N N . LEU B 1 233 ? 9.617 20.5 23.734 1 97.62 233 LEU B N 1
ATOM 3937 C CA . LEU B 1 233 ? 10.328 21.734 23.469 1 97.62 233 LEU B CA 1
ATOM 3938 C C . LEU B 1 233 ? 11.57 21.859 24.344 1 97.62 233 LEU B C 1
ATOM 3940 O O . LEU B 1 233 ? 12.656 22.172 23.844 1 97.62 233 LEU B O 1
ATOM 3944 N N . LYS B 1 234 ? 11.414 21.547 25.547 1 96.5 234 LYS B N 1
ATOM 3945 C CA . LYS B 1 234 ? 12.516 21.656 26.5 1 96.5 234 LYS B CA 1
ATOM 3946 C C . LYS B 1 234 ? 13.617 20.641 26.172 1 96.5 234 LYS B C 1
ATOM 3948 O O . LYS B 1 234 ? 14.805 20.969 26.234 1 96.5 234 LYS B O 1
ATOM 3953 N N . GLU B 1 235 ? 13.242 19.5 25.844 1 96.12 235 GLU B N 1
ATOM 3954 C CA . GLU B 1 235 ? 14.203 18.453 25.5 1 96.12 235 GLU B CA 1
ATOM 3955 C C . GLU B 1 235 ? 15 18.828 24.266 1 96.12 235 GLU B C 1
ATOM 3957 O O . GLU B 1 235 ? 16.203 18.562 24.172 1 96.12 235 GLU B O 1
ATOM 3962 N N . ASN B 1 236 ? 14.328 19.375 23.328 1 95.31 236 ASN B N 1
ATOM 3963 C CA . ASN B 1 236 ? 15.008 19.781 22.109 1 95.31 236 ASN B CA 1
ATOM 3964 C C . ASN B 1 236 ? 16.016 20.906 22.359 1 95.31 236 ASN B C 1
ATOM 3966 O O . ASN B 1 236 ? 17.062 20.953 21.734 1 95.31 236 ASN B O 1
ATOM 3970 N N . ILE B 1 237 ? 15.695 21.812 23.297 1 93.62 237 ILE B N 1
ATOM 3971 C CA . ILE B 1 237 ? 16.609 22.875 23.672 1 93.62 237 ILE B CA 1
ATOM 3972 C C . ILE B 1 237 ? 17.906 22.266 24.219 1 93.62 237 ILE B C 1
ATOM 3974 O O . ILE B 1 237 ? 19 22.672 23.844 1 93.62 237 ILE B O 1
ATOM 3978 N N . GLU B 1 238 ? 17.703 21.297 25.016 1 93 238 GLU B N 1
ATOM 3979 C CA . GLU B 1 238 ? 18.859 20.641 25.625 1 93 238 GLU B CA 1
ATOM 3980 C C . GLU B 1 238 ? 19.719 19.938 24.578 1 93 238 GLU B C 1
ATOM 3982 O O . GLU B 1 238 ? 20.938 19.984 24.641 1 93 238 GLU B O 1
ATOM 3987 N N . LEU B 1 239 ? 19.047 19.297 23.641 1 90.81 239 LEU B N 1
ATOM 3988 C CA . LEU B 1 239 ? 19.75 18.562 22.578 1 90.81 239 LEU B CA 1
ATOM 3989 C C . LEU B 1 239 ? 20.516 19.516 21.688 1 90.81 239 LEU B C 1
ATOM 3991 O O . LEU B 1 239 ? 21.625 19.203 21.234 1 90.81 239 LEU B O 1
ATOM 3995 N N . MET B 1 240 ? 19.922 20.719 21.391 1 90.38 240 MET B N 1
ATOM 3996 C CA . MET B 1 240 ? 20.531 21.672 20.469 1 90.38 240 MET B CA 1
ATOM 3997 C C . MET B 1 240 ? 21.719 22.375 21.109 1 90.38 240 MET B C 1
ATOM 3999 O O . MET B 1 240 ? 22.641 22.797 20.422 1 90.38 240 MET B O 1
ATOM 4003 N N . LEU B 1 241 ? 21.656 22.5 22.422 1 87.06 241 LEU B N 1
ATOM 4004 C CA . LEU B 1 241 ? 22.719 23.203 23.125 1 87.06 241 LEU B CA 1
ATOM 4005 C C . LEU B 1 241 ? 23.812 22.234 23.578 1 87.06 241 LEU B C 1
ATOM 4007 O O . LEU B 1 241 ? 24.859 22.656 24.078 1 87.06 241 LEU B O 1
ATOM 4011 N N . SER B 1 242 ? 23.688 20.875 23.453 1 79.44 242 SER B N 1
ATOM 4012 C CA . SER B 1 242 ? 24.719 19.875 23.734 1 79.44 242 SER B CA 1
ATOM 4013 C C . SER B 1 242 ? 25.688 19.734 22.578 1 79.44 242 SER B C 1
ATOM 4015 O O . SER B 1 242 ? 25.344 20.016 21.422 1 79.44 242 SER B O 1
#

Organism: NCBI:txid5963

pLDDT: mean 95.53, std 5.03, range [56.78, 98.81]

InterPro domains:
  IPR000308 14-3-3 protein [PIRSF000868] (13-239)
  IPR000308 14-3-3 protein [PR00305] (45-74)
  IPR000308 14-3-3 protein [PR00305] (94-118)
  IPR000308 14-3-3 protein [PR00305] (125-147)
  IPR000308 14-3-3 protein [PR00305] (160-186)
  IPR000308 14-3-3 protein [PR00305] (187-213)
  IPR000308 14-3-3 protein [PR00305] (214-242)
  IPR000308 14-3-3 protein [PTHR18860] (15-241)
  IPR023410 14-3-3 domain [PF00244] (19-239)
  IPR023410 14-3-3 domain [SM00101] (13-242)
  IPR036815 14-3-3 domain superfamily [G3DSA:1.20.190.20] (3-242)
  IPR036815 14-3-3 domain superfamily [SSF48445] (11-239)

Secondary structure (DSSP, 8-state):
---HHHHHHS-HHHHHHHHHHHHHTT-HHHHHHHHHHHHHH--SPPPHHHHHHHHHHHHHHHHHHHHHHHHHHHHHHHHHHTT-HHHHHHHHHHHHHHHHHHHHHHHHHHHHIIIIIHHH--SHHHHHHHHHHHHHHHHHHTTSHHHHT-HHHHHHHHHHHHHHHHHHHHHS-TT-HHHHHHHHHHHHIIIIIS--HHHHHHHHHHHHHHHHHHGGGS-HHHHHHHHHHHHHHHHHHHHHH-/---HHHHHHS-HHHHHHHHHHHHHTT-HHHHHHHHHHHHHH--SPPPHHHHHHHHHHHHHHHHHHHHHHHHHHHHHHHHHHTT-HHHHHHHHHHHHHHHHHHHHHHHHHHHHIIIIIHHH--SHHHHHHHHHHHHHHHHHHTTSHHHHT-HHHHHHHHHHHHHHHHHHHHHS-TT-HHHHHHHHHHHHIIIIIS--HHHHHHHHHHHHHHHHHHGGGS-HHHHHHHHHHHHHHHHHHHHHH-